Protein 1QHO (pdb70)

Solvent-accessible surface area: 22658 Å² total; per-residue (Å²): 30,52,2,3,17,3,4,16,13,1,0,0,2,0,0,0,1,0,2,76,39,19,47,96,122,20,12,52,25,96,98,2,160,36,3,55,5,85,93,87,71,90,77,68,14,1,6,2,0,0,0,36,0,0,61,74,42,4,80,10,0,110,97,0,4,2,22,0,0,6,0,2,4,0,8,1,1,1,17,50,78,1,36,126,54,8,0,1,3,16,2,23,14,2,27,1,0,32,61,10,2,31,3,2,14,87,44,96,28,0,45,55,0,0,84,32,0,67,147,47,49,2,19,0,2,1,2,1,3,0,2,3,0,0,0,3,76,70,134,58,59,117,44,20,30,0,0,5,0,47,56,98,49,93,97,27,0,25,33,80,63,4,108,137,57,32,32,6,15,88,56,36,68,11,97,76,96,93,54,21,48,31,1,2,19,56,4,58,37,33,144,66,44,9,9,7,0,1,0,10,1,35,30,33,70,0,0,80,10,0,11,62,1,0,28,49,0,12,83,54,21,0,5,0,0,2,0,13,4,0,20,13,2,1,23,4,4,0,18,5,1,0,0,40,0,7,65,132,77,4,1,7,0,1,0,14,0,83,16,19,32,27,86,68,103,15,12,87,39,1,6,21,10,11,10,23,5,13,0,13,2,4,2,6,1,0,5,57,6,0,33,37,0,0,6,69,81,102,50,31,0,101,44,0,19,88,24,10,76,74,0,23,134,51,6,81,23,64,27,7,4,1,1,5,5,4,8,3,42,20,27,2,3,17,58,43,25,90,55,101,36,6,0,15,0,0,1,0,1,1,0,1,3,7,1,0,0,3,4,2,0,0,6,0,20,47,18,61,14,30,79,68,10,118,0,11,9,41,11,83,43,51,63,52,95,22,45,0,10,91,0,1,36,47,1,1,10,3,0,109,112,1,9,0,1,23,27,3,92,39,60,75,68,53,34,34,78,16,0,1,0,1,4,0,83,13,87,80,1,2,0,0,0,0,0,0,14,36,40,163,39,58,54,94,1,68,66,2,105,8,36,5,52,99,33,103,28,85,11,76,8,107,35,56,18,36,16,36,46,12,55,6,64,128,25,60,8,58,83,29,80,0,32,67,6,0,0,0,0,0,52,71,52,54,101,22,116,34,6,13,3,7,0,0,4,7,15,3,0,26,43,48,10,34,0,0,0,11,4,26,22,0,35,117,114,111,22,67,0,23,0,48,64,62,93,4,92,28,104,42,26,74,39,82,88,0,23,0,76,4,15,146,41,86,39,13,74,20,61,0,70,0,37,13,84,72,76,59,12,57,98,34,18,0,7,1,5,31,16,60,3,0,2,0,17,0,24,0,91,62,6,21,110,25,114,176,40,12,98,0,17,0,0,0,62,24,12,2,0,3,84,84,31,43,68,9,52,17,50,25,20,6,0,29,16,24,3,27,33,58,104,108,61,39,16,27,15,2,11,4,0,1,14,34,84,90,0,66,0,24,0,0,0,62,58,73,120,35,75,55,70,92,1,84,59,91,54,19,91,22,87,4,33,122,41,21,20,18,99,13,67,28,77,8,55,147

Structure (mmCIF, N/CA/C/O backbone):
data_1QHO
#
_entry.id   1QHO
#
_cell.length_a   89.820
_cell.length_b   89.820
_cell.length_c   185.750
_cell.angle_alpha   90.00
_cell.angle_beta   90.00
_cell.angle_gamma   120.00
#
_symmetry.space_group_name_H-M   'P 31 2 1'
#
loop_
_entity.id
_entity.type
_entity.pdbx_description
1 polymer ALPHA-AMYLASE
2 branched alpha-D-glucopyranose-(1-4)-alpha-D-glucopyranose
3 branched alpha-D-glucopyranose-(1-4)-alpha-D-glucopyranose-(1-4)-alpha-D-glucopyranose-(1-4)-4-amino-4,6-dideoxy-alpha-D-glucopyranose-(1-4)-alpha-D-glucopyranose-(1-4)-beta-D-glucopyranose
4 non-polymer 'CALCIUM ION'
5 non-polymer 'SULFATE ION'
6 water water
#
loop_
_atom_site.group_PDB
_atom_site.id
_atom_site.type_symbol
_atom_site.label_atom_id
_atom_site.label_alt_id
_atom_site.label_comp_id
_atom_site.label_asym_id
_atom_site.label_entity_id
_atom_site.label_seq_id
_atom_site.pdbx_PDB_ins_code
_atom_site.Cartn_x
_atom_site.Cartn_y
_atom_site.Cartn_z
_atom_site.occupancy
_atom_site.B_iso_or_equiv
_atom_site.auth_seq_id
_atom_site.auth_comp_id
_atom_site.auth_asym_id
_atom_site.auth_atom_id
_atom_site.pdbx_PDB_model_num
ATOM 1 N N . SER A 1 1 ? 10.169 56.597 38.142 1.00 15.87 1 SER A N 1
ATOM 2 C CA . SER A 1 1 ? 11.129 55.475 37.894 1.00 16.16 1 SER A CA 1
ATOM 3 C C . SER A 1 1 ? 12.398 55.728 38.689 1.00 15.77 1 SER A C 1
ATOM 4 O O . SER A 1 1 ? 12.516 56.768 39.345 1.00 15.99 1 SER A O 1
ATOM 7 N N . SER A 1 2 ? 13.399 54.846 38.557 1.00 17.63 2 SER A N 1
ATOM 8 C CA . SER A 1 2 ? 14.654 55.066 39.272 1.00 17.35 2 SER A CA 1
ATOM 9 C C . SER A 1 2 ? 15.532 56.105 38.572 1.00 16.46 2 SER A C 1
ATOM 10 O O . SER A 1 2 ? 16.512 56.572 39.171 1.00 16.36 2 SER A O 1
ATOM 13 N N . SER A 1 3 ? 15.139 56.555 37.374 1.00 13.58 3 SER A N 1
ATOM 14 C CA . SER A 1 3 ? 15.925 57.550 36.662 1.00 13.83 3 SER A CA 1
ATOM 15 C C . SER A 1 3 ? 15.831 58.953 37.253 1.00 12.98 3 SER A C 1
ATOM 16 O O . SER A 1 3 ? 16.718 59.781 37.013 1.00 14.43 3 SER A O 1
ATOM 19 N N . ALA A 1 4 ? 14.746 59.259 37.956 1.00 11.49 4 ALA A N 1
ATOM 20 C CA . ALA A 1 4 ? 14.498 60.630 38.385 1.00 11.53 4 ALA A CA 1
ATOM 21 C C . ALA A 1 4 ? 15.512 61.147 39.392 1.00 12.26 4 ALA A C 1
ATOM 22 O O . ALA A 1 4 ? 15.842 62.338 39.338 1.00 12.42 4 ALA A O 1
ATOM 24 N N . SER A 1 5 ? 15.905 60.325 40.351 1.00 12.58 5 SER A N 1
ATOM 25 C CA . SER A 1 5 ? 16.839 60.777 41.383 1.00 13.27 5 SER A CA 1
ATOM 26 C C . SER A 1 5 ? 18.097 59.926 41.362 1.00 14.19 5 SER A C 1
ATOM 27 O O . SER A 1 5 ? 17.986 58.707 41.229 1.00 15.60 5 SER A O 1
ATOM 30 N N . VAL A 1 6 ? 19.265 60.549 41.479 1.00 10.57 6 VAL A N 1
ATOM 31 C CA . VAL A 1 6 ? 20.510 59.781 41.552 1.00 10.47 6 VAL A CA 1
ATOM 32 C C . VAL A 1 6 ? 21.118 59.973 42.939 1.00 10.80 6 VAL A C 1
ATOM 33 O O . VAL A 1 6 ? 22.302 59.713 43.148 1.00 10.57 6 VAL A O 1
ATOM 37 N N . LYS A 1 7 ? 20.323 60.394 43.928 1.00 10.42 7 LYS A N 1
ATOM 38 C CA . LYS A 1 7 ? 20.838 60.627 45.282 1.00 10.71 7 LYS A CA 1
ATOM 39 C C . LYS A 1 7 ? 21.437 59.403 45.962 1.00 12.07 7 LYS A C 1
ATOM 40 O O . LYS A 1 7 ? 22.318 59.572 46.814 1.00 12.53 7 LYS A O 1
ATOM 46 N N . GLY A 1 8 ? 21.008 58.206 45.588 1.00 12.91 8 GLY A N 1
ATOM 47 C CA . GLY A 1 8 ? 21.573 56.996 46.191 1.00 12.45 8 GLY A CA 1
ATOM 48 C C . GLY A 1 8 ? 22.628 56.348 45.306 1.00 13.47 8 GLY A C 1
ATOM 49 O O . GLY A 1 8 ? 23.051 55.214 45.560 1.00 12.46 8 GLY A O 1
ATOM 50 N N . ASP A 1 9 ? 23.045 57.047 44.256 1.00 11.70 9 ASP A N 1
ATOM 51 C CA . ASP A 1 9 ? 23.991 56.486 43.309 1.00 11.64 9 ASP A CA 1
ATOM 52 C C . ASP A 1 9 ? 25.422 57.007 43.410 1.00 10.24 9 ASP A C 1
ATOM 53 O O . ASP A 1 9 ? 25.735 58.018 44.012 1.00 10.99 9 ASP A O 1
ATOM 58 N N . VAL A 1 10 ? 26.287 56.251 42.732 1.00 10.70 10 VAL A N 1
ATOM 59 C CA . VAL A 1 10 ? 27.649 56.699 42.439 1.00 11.45 10 VAL A CA 1
ATOM 60 C C . VAL A 1 10 ? 27.700 56.823 40.904 1.00 11.71 10 VAL A C 1
ATOM 61 O O . VAL A 1 10 ? 27.411 55.849 40.214 1.00 12.08 10 VAL A O 1
ATOM 65 N N . ILE A 1 11 ? 28.040 58.008 40.420 1.00 9.17 11 ILE A N 1
ATOM 66 C CA . ILE A 1 11 ? 28.217 58.248 38.985 1.00 10.46 11 ILE A CA 1
ATOM 67 C C . ILE A 1 11 ? 29.675 57.967 38.614 1.00 10.24 11 ILE A C 1
ATOM 68 O O . ILE A 1 11 ? 30.591 58.280 39.368 1.00 10.94 11 ILE A O 1
ATOM 73 N N . TYR A 1 12 ? 29.861 57.351 37.456 1.00 10.26 12 TYR A N 1
ATOM 74 C CA . TYR A 1 12 ? 31.213 57.049 36.960 1.00 10.71 12 TYR A CA 1
ATOM 75 C C . TYR A 1 12 ? 31.316 57.635 35.556 1.00 9.95 12 TYR A C 1
ATOM 76 O O . TYR A 1 12 ? 30.559 57.246 34.658 1.00 11.25 12 TYR A O 1
ATOM 85 N N . GLN A 1 13 ? 32.230 58.584 35.393 1.00 9.35 13 GLN A N 1
ATOM 86 C CA . GLN A 1 13 ? 32.388 59.315 34.150 1.00 9.39 13 GLN A CA 1
ATOM 87 C C . GLN A 1 13 ? 33.425 58.654 33.251 1.00 9.79 13 GLN A C 1
ATOM 88 O O . GLN A 1 13 ? 34.600 58.555 33.596 1.00 11.35 13 GLN A O 1
ATOM 94 N N . ILE A 1 14 ? 32.956 58.186 32.094 1.00 9.36 14 ILE A N 1
ATOM 95 C CA . ILE A 1 14 ? 33.829 57.500 31.160 1.00 10.15 14 ILE A CA 1
ATOM 96 C C . ILE A 1 14 ? 34.065 58.266 29.861 1.00 11.04 14 ILE A C 1
ATOM 97 O O . ILE A 1 14 ? 33.149 58.607 29.125 1.00 10.41 14 ILE A O 1
ATOM 102 N N . ILE A 1 15 ? 35.349 58.412 29.533 1.00 10.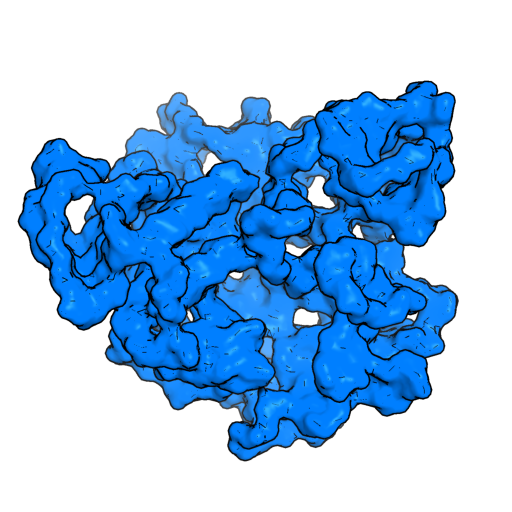70 15 ILE A N 1
ATOM 103 C CA . ILE A 1 15 ? 35.771 58.943 28.231 1.00 10.19 15 ILE A CA 1
ATOM 104 C C . ILE A 1 15 ? 35.854 57.664 27.383 1.00 10.93 15 ILE A C 1
ATOM 105 O O . ILE A 1 15 ? 36.768 56.839 27.496 1.00 9.51 15 ILE A O 1
ATOM 110 N N . ILE A 1 16 ? 34.824 57.442 26.578 1.00 10.45 16 ILE A N 1
ATOM 111 C CA . ILE A 1 16 ? 34.663 56.206 25.826 1.00 10.93 16 ILE A CA 1
ATOM 112 C C . ILE A 1 16 ? 35.895 55.745 25.074 1.00 11.69 16 ILE A C 1
ATOM 113 O O . ILE A 1 16 ? 36.281 54.564 25.195 1.00 10.79 16 ILE A O 1
ATOM 118 N N . ASP A 1 17 ? 36.516 56.620 24.292 1.00 9.88 17 ASP A N 1
ATOM 119 C CA . ASP A 1 17 ? 37.684 56.197 23.512 1.00 8.84 17 ASP A CA 1
ATOM 120 C C . ASP A 1 17 ? 38.864 55.716 24.337 1.00 10.18 17 ASP A C 1
ATOM 121 O O . ASP A 1 17 ? 39.732 55.003 23.815 1.00 10.47 17 ASP A O 1
ATOM 126 N N . ARG A 1 18 ? 38.939 56.066 25.616 1.00 9.31 18 ARG A N 1
ATOM 127 C CA . ARG A 1 18 ? 40.047 55.734 26.495 1.00 8.79 18 ARG A CA 1
ATOM 128 C C . ARG A 1 18 ? 39.745 54.732 27.585 1.00 10.55 18 ARG A C 1
ATOM 129 O O . ARG A 1 18 ? 40.573 54.519 28.480 1.00 12.64 18 ARG A O 1
ATOM 137 N N . PHE A 1 19 ? 38.595 54.039 27.493 1.00 11.13 19 PHE A N 1
ATOM 138 C CA . PHE A 1 19 ? 38.229 53.090 28.561 1.00 10.44 19 PHE A CA 1
ATOM 139 C C . PHE A 1 19 ? 38.526 51.657 28.155 1.00 11.95 19 PHE A C 1
ATOM 140 O O . PHE A 1 19 ? 39.477 51.050 28.677 1.00 11.88 19 PHE A O 1
ATOM 148 N N . TYR A 1 20 ? 37.796 51.090 27.193 1.00 11.50 20 TYR A N 1
ATOM 149 C CA . TYR A 1 20 ? 38.081 49.723 26.769 1.00 12.02 20 TYR A CA 1
ATOM 150 C C . TYR A 1 20 ? 37.669 49.486 25.322 1.00 11.63 20 TYR A C 1
ATOM 151 O O . TYR A 1 20 ? 36.555 49.816 24.915 1.00 11.45 20 TYR A O 1
ATOM 160 N N . ASP A 1 21 ? 38.598 48.919 24.568 1.00 12.89 21 ASP A N 1
ATOM 161 C CA . ASP A 1 21 ? 38.372 48.618 23.145 1.00 13.71 21 ASP A CA 1
ATOM 162 C C . ASP A 1 21 ? 37.708 47.242 23.078 1.00 13.95 21 ASP A C 1
ATOM 163 O O . ASP A 1 21 ? 38.382 46.210 23.060 1.00 13.54 21 ASP A O 1
ATOM 168 N N . GLY A 1 22 ? 36.377 47.225 23.061 1.00 12.68 22 GLY A N 1
ATOM 169 C CA . GLY A 1 22 ? 35.638 45.958 23.068 1.00 14.15 22 GLY A CA 1
ATOM 170 C C . GLY A 1 22 ? 35.404 45.401 21.667 1.00 16.36 22 GLY A C 1
ATOM 171 O O . GLY A 1 22 ? 34.942 44.265 21.505 1.00 16.59 22 GLY A O 1
ATOM 172 N N . ASP A 1 23 ? 35.705 46.188 20.646 1.00 13.65 23 ASP A N 1
ATOM 173 C CA . ASP A 1 23 ? 35.490 45.767 19.264 1.00 14.68 23 ASP A CA 1
ATOM 174 C C . ASP A 1 23 ? 36.615 46.366 18.437 1.00 14.39 23 ASP A C 1
ATOM 175 O O . ASP A 1 23 ? 36.490 47.544 18.092 1.00 13.16 23 ASP A O 1
ATOM 180 N N . THR A 1 24 ? 37.664 45.654 18.070 1.00 14.93 24 THR A N 1
ATOM 181 C CA . THR A 1 24 ? 38.735 46.291 17.300 1.00 16.17 24 THR A CA 1
ATOM 182 C C . THR A 1 24 ? 38.350 46.608 15.871 1.00 16.01 24 THR A C 1
ATOM 183 O O . THR A 1 24 ? 39.062 47.391 15.219 1.00 16.01 24 THR A O 1
ATOM 187 N N . THR A 1 25 ? 37.218 46.130 15.362 1.00 16.56 25 THR A N 1
ATOM 188 C CA . THR A 1 25 ? 36.823 46.331 13.980 1.00 16.46 25 THR A CA 1
ATOM 189 C C . THR A 1 25 ? 36.299 47.734 13.695 1.00 16.59 25 THR A C 1
ATOM 190 O O . THR A 1 25 ? 36.170 48.058 12.510 1.00 18.73 25 THR A O 1
ATOM 194 N N . ASN A 1 26 ? 36.004 48.526 14.729 1.00 14.18 26 ASN A N 1
ATOM 195 C CA . ASN A 1 26 ? 35.528 49.887 14.439 1.00 12.57 26 ASN A CA 1
ATOM 196 C C . ASN A 1 26 ? 36.623 50.895 14.755 1.00 12.99 26 ASN A C 1
ATOM 197 O O . ASN A 1 26 ? 36.365 52.095 14.820 1.00 11.67 26 ASN A O 1
ATOM 202 N N . ASN A 1 27 ? 37.874 50.448 14.908 1.00 14.00 27 ASN A N 1
ATOM 203 C CA . ASN A 1 27 ? 38.963 51.347 15.257 1.00 13.22 27 ASN A CA 1
ATOM 204 C C . ASN A 1 27 ? 39.323 52.363 14.178 1.00 13.55 27 ASN A C 1
ATOM 205 O O . ASN A 1 27 ? 39.732 53.483 14.492 1.00 13.86 27 ASN A O 1
ATOM 210 N N . ASN A 1 28 ? 39.152 51.995 12.912 1.00 14.23 28 ASN A N 1
ATOM 211 C CA . ASN A 1 28 ? 39.547 52.908 11.828 1.00 15.60 28 ASN A CA 1
ATOM 212 C C . ASN A 1 28 ? 38.628 52.719 10.635 1.00 14.88 28 ASN A C 1
ATOM 213 O O . ASN A 1 28 ? 39.008 52.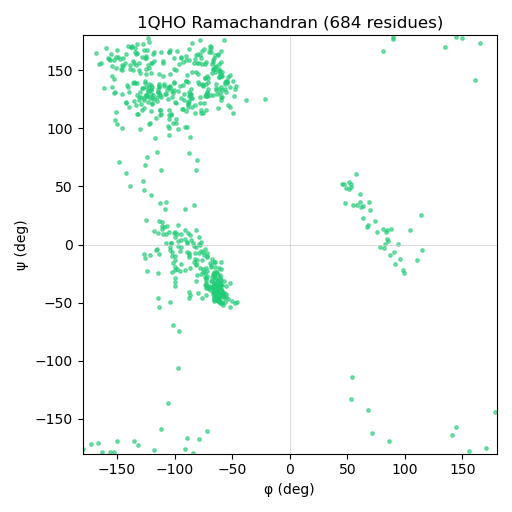163 9.603 1.00 16.36 28 ASN A O 1
ATOM 218 N N . PRO A 1 29 ? 37.387 53.151 10.769 1.00 15.41 29 PRO A N 1
ATOM 219 C CA . PRO A 1 29 ? 36.372 53.014 9.736 1.00 16.49 29 PRO A CA 1
ATOM 220 C C . PRO A 1 29 ? 36.694 53.808 8.487 1.00 17.06 29 PRO A C 1
ATOM 221 O O . PRO A 1 29 ? 37.186 54.932 8.575 1.00 15.96 29 PRO A O 1
ATOM 225 N N . ALA A 1 30 ? 36.258 53.302 7.327 1.00 16.53 30 ALA A N 1
ATOM 226 C CA . ALA A 1 30 ? 36.443 54.042 6.081 1.00 17.73 30 ALA A CA 1
ATOM 227 C C . ALA A 1 30 ? 35.784 55.413 6.125 1.00 16.69 30 ALA A C 1
ATOM 228 O O . ALA A 1 30 ? 36.333 56.384 5.578 1.00 17.86 30 ALA A O 1
ATOM 230 N N . LYS A 1 31 ? 34.645 55.561 6.799 1.00 15.18 31 LYS A N 1
ATOM 231 C CA . LYS A 1 31 ? 33.963 56.850 6.902 1.00 14.88 31 LYS A CA 1
ATOM 232 C C . LYS A 1 31 ? 34.867 57.946 7.459 1.00 14.47 31 LYS A C 1
ATOM 233 O O . LYS A 1 31 ? 34.666 59.121 7.146 1.00 14.06 31 LYS A O 1
ATOM 239 N N . SER A 1 32 ? 35.758 57.633 8.390 1.00 15.59 32 SER A N 1
ATOM 240 C CA . SER A 1 32 ? 36.632 58.610 9.035 1.00 14.81 32 SER A CA 1
ATOM 241 C C . SER A 1 32 ? 38.033 58.014 9.167 1.00 16.89 32 SER A C 1
ATOM 242 O O . SER A 1 32 ? 38.683 57.994 10.212 1.00 16.35 32 SER A O 1
ATOM 245 N N . TYR A 1 33 ? 38.518 57.490 8.041 1.00 15.53 33 TYR A N 1
ATOM 246 C CA . TYR A 1 33 ? 39.818 56.828 8.017 1.00 16.28 33 TYR A CA 1
ATOM 247 C C . TYR A 1 33 ? 40.992 57.714 8.395 1.00 15.28 33 TYR A C 1
ATOM 248 O O . TYR A 1 33 ? 41.002 58.891 8.026 1.00 16.95 33 TYR A O 1
ATOM 257 N N . GLY A 1 34 ? 41.979 57.144 9.080 1.00 13.63 34 GLY A N 1
ATOM 258 C CA . GLY A 1 34 ? 43.199 57.867 9.405 1.00 14.24 34 GLY A CA 1
ATOM 259 C C . GLY A 1 34 ? 43.186 58.671 10.694 1.00 14.66 34 GLY A C 1
ATOM 260 O O . GLY A 1 34 ? 44.175 59.375 10.953 1.00 14.60 34 GLY A O 1
ATOM 261 N N . LEU A 1 35 ? 42.194 58.454 11.559 1.00 12.99 35 LEU A N 1
ATOM 262 C CA . LEU A 1 35 ? 42.130 59.175 12.832 1.00 12.06 35 LEU A CA 1
ATOM 263 C C . LEU A 1 35 ? 42.467 58.295 14.025 1.00 14.27 35 LEU A C 1
ATOM 264 O O . LEU A 1 35 ? 42.402 58.748 15.174 1.00 13.84 35 LEU A O 1
ATOM 269 N N . TYR A 1 36 ? 42.938 57.080 13.749 1.00 13.53 36 TYR A N 1
ATOM 270 C CA . TYR A 1 36 ? 43.265 56.093 14.762 1.00 13.30 36 TYR A CA 1
ATOM 271 C C . TYR A 1 36 ? 44.761 55.936 14.991 1.00 14.42 36 TYR A C 1
ATOM 272 O O . TYR A 1 36 ? 45.545 55.873 14.037 1.00 15.03 36 TYR A O 1
ATOM 281 N N . ASP A 1 37 ? 45.146 55.851 16.257 1.00 12.65 37 ASP A N 1
ATOM 282 C CA . ASP A 1 37 ? 46.545 55.636 16.625 1.00 13.46 37 ASP A CA 1
ATOM 283 C C . ASP A 1 37 ? 46.636 54.359 17.448 1.00 14.53 37 ASP A C 1
ATOM 284 O O . ASP A 1 37 ? 46.408 54.323 18.663 1.00 13.54 37 ASP A O 1
ATOM 289 N N . PRO A 1 38 ? 47.127 53.286 16.842 1.00 15.65 38 PRO A N 1
ATOM 290 C CA . PRO A 1 38 ? 47.331 52.018 17.517 1.00 16.33 38 PRO A CA 1
ATOM 291 C C . PRO A 1 38 ? 48.434 52.045 18.554 1.00 16.14 38 PRO A C 1
ATOM 292 O O . PRO A 1 38 ? 48.468 51.177 19.432 1.00 18.42 38 PRO A O 1
ATOM 296 N N . THR A 1 39 ? 49.332 53.027 18.529 1.00 16.30 39 THR A N 1
ATOM 297 C CA . THR A 1 39 ? 50.433 53.089 19.480 1.00 15.50 39 THR A CA 1
ATOM 298 C C . THR A 1 39 ? 50.089 53.810 20.777 1.00 16.56 39 THR A C 1
ATOM 299 O O . THR A 1 39 ? 50.896 53.794 21.705 1.00 16.14 39 THR A O 1
ATOM 303 N N . LYS A 1 40 ? 48.940 54.485 20.832 1.00 15.41 40 LYS A N 1
ATOM 304 C CA . LYS A 1 40 ? 48.541 55.237 22.019 1.00 15.50 40 LYS A CA 1
ATOM 305 C C . LYS A 1 40 ? 49.669 56.175 22.452 1.00 17.12 40 LYS A C 1
ATOM 306 O O . LYS A 1 40 ? 49.946 56.353 23.644 1.00 17.27 40 LYS A O 1
ATOM 312 N N . SER A 1 41 ? 50.220 56.905 21.476 1.00 16.20 41 SER A N 1
ATOM 313 C CA . SER A 1 41 ? 51.258 57.889 21.749 1.00 16.31 41 SER A CA 1
ATOM 314 C C . SER A 1 41 ? 50.887 59.260 21.199 1.00 16.08 41 SER A C 1
ATOM 315 O O . SER A 1 41 ? 51.546 60.266 21.499 1.00 16.00 41 SER A O 1
ATOM 318 N N . LYS A 1 42 ? 49.847 59.326 20.377 1.00 13.99 42 LYS A N 1
ATOM 319 C CA . LYS A 1 42 ? 49.369 60.599 19.823 1.00 13.38 42 LYS A CA 1
ATOM 320 C C . LYS A 1 42 ? 48.092 60.915 20.597 1.00 13.25 42 LYS A C 1
ATOM 321 O O . LYS A 1 42 ? 47.033 60.361 20.325 1.00 12.85 42 LYS A O 1
ATOM 327 N N . TRP A 1 43 ? 48.211 61.802 21.582 1.00 11.58 43 TRP A N 1
ATOM 328 C CA . TRP A 1 43 ? 47.187 61.987 22.598 1.00 13.01 43 TRP A CA 1
ATOM 329 C C . TRP A 1 43 ? 45.851 62.533 22.155 1.00 11.09 43 TRP A C 1
ATOM 330 O O . TRP A 1 43 ? 44.915 62.435 22.961 1.00 12.58 43 TRP A O 1
ATOM 341 N N . LYS A 1 44 ? 45.744 63.105 20.962 1.00 11.48 44 LYS A N 1
ATOM 342 C CA . LYS A 1 44 ? 44.460 63.630 20.504 1.00 10.31 44 LYS A CA 1
ATOM 343 C C . LYS A 1 44 ? 43.880 62.809 19.359 1.00 10.60 44 LYS A C 1
ATOM 344 O O . LYS A 1 44 ? 42.948 63.256 18.693 1.00 10.73 44 LYS A O 1
ATOM 350 N N . MET A 1 45 ? 44.388 61.599 19.132 1.00 10.50 45 MET A N 1
ATOM 351 C CA . MET A 1 45 ? 43.827 60.703 18.123 1.00 11.81 45 MET A CA 1
ATOM 352 C C . MET A 1 45 ? 42.889 59.690 18.772 1.00 11.76 45 MET A C 1
ATOM 353 O O . MET A 1 45 ? 42.963 59.524 19.993 1.00 12.62 45 MET A O 1
ATOM 361 N N . TYR A 1 46 ? 42.078 58.978 17.986 1.00 11.02 46 TYR A N 1
ATOM 362 C CA . TYR A 1 46 ? 41.276 57.908 18.577 1.00 11.93 46 TYR A CA 1
ATOM 363 C C . TYR A 1 46 ? 42.181 56.729 18.947 1.00 12.48 46 TYR A C 1
ATOM 364 O O . TYR A 1 46 ? 42.997 56.323 18.114 1.00 12.18 46 TYR A O 1
ATOM 373 N N . TRP A 1 47 ? 42.029 56.235 20.177 1.00 10.08 47 TRP A N 1
ATOM 374 C CA . TRP A 1 47 ? 42.812 55.099 20.641 1.00 11.06 47 TRP A CA 1
ATOM 375 C C . TRP A 1 47 ? 42.024 53.792 20.561 1.00 11.43 47 TRP A C 1
ATOM 376 O O . TRP A 1 47 ? 42.588 52.696 20.688 1.00 11.69 47 TRP A O 1
ATOM 387 N N . GLY A 1 48 ? 40.710 53.886 20.367 1.00 10.73 48 GLY A N 1
ATOM 388 C CA . GLY A 1 48 ? 39.941 52.668 20.127 1.00 10.81 48 GLY A CA 1
ATOM 389 C C . GLY A 1 48 ? 38.926 52.256 21.147 1.00 11.11 48 GLY A C 1
ATOM 390 O O . GLY A 1 48 ? 38.209 51.274 20.877 1.00 11.44 48 GLY A O 1
ATOM 391 N N . GLY A 1 49 ? 38.771 52.903 22.276 1.00 11.85 49 GLY A N 1
ATOM 392 C CA . GLY A 1 49 ? 37.732 52.480 23.240 1.00 11.48 49 GLY A CA 1
ATOM 393 C C . GLY A 1 49 ? 36.364 52.685 22.617 1.00 10.48 49 GLY A C 1
ATOM 394 O O . GLY A 1 49 ? 36.140 53.642 21.868 1.00 11.21 49 GLY A O 1
ATOM 395 N N . ASP A 1 50 ? 35.378 51.865 23.028 1.00 10.59 50 ASP A N 1
ATOM 396 C CA . ASP A 1 50 ? 34.061 52.001 22.402 1.00 11.52 50 ASP A CA 1
ATOM 397 C C . ASP A 1 50 ? 32.921 51.572 23.313 1.00 12.02 50 ASP A C 1
ATOM 398 O O . ASP A 1 50 ? 33.129 51.241 24.474 1.00 12.05 50 ASP A O 1
ATOM 403 N N . LEU A 1 51 ? 31.695 51.649 22.793 1.00 11.71 51 LEU A N 1
ATOM 404 C CA . LEU A 1 51 ? 30.516 51.326 23.598 1.00 11.30 51 LEU A CA 1
ATOM 405 C C . LEU A 1 51 ? 30.484 49.857 23.978 1.00 12.62 51 LEU A C 1
ATOM 406 O O . LEU A 1 51 ? 30.096 49.512 25.097 1.00 11.26 51 LEU A O 1
ATOM 411 N N . GLU A 1 52 ? 30.908 48.987 23.065 1.00 12.51 52 GLU A N 1
ATOM 412 C CA . GLU A 1 52 ? 30.962 47.551 23.413 1.00 11.83 52 GLU A CA 1
ATOM 413 C C . GLU A 1 52 ? 31.979 47.262 24.505 1.00 12.55 52 GLU A C 1
ATOM 414 O O . GLU A 1 52 ? 31.763 46.392 25.363 1.00 12.56 52 GLU A O 1
ATOM 420 N N . GLY A 1 53 ? 33.063 48.032 24.590 1.00 12.37 53 GLY A N 1
ATOM 421 C CA . GLY A 1 53 ? 34.056 47.909 25.649 1.00 12.41 53 GLY A CA 1
ATOM 422 C C . GLY A 1 53 ? 33.437 48.284 26.992 1.00 11.94 53 GLY A C 1
ATOM 423 O O . GLY A 1 53 ? 33.687 47.594 27.988 1.00 12.06 53 GLY A O 1
ATOM 424 N N . VAL A 1 54 ? 32.608 49.335 27.018 1.00 11.24 54 VAL A N 1
ATOM 425 C CA . VAL A 1 54 ? 31.943 49.686 28.275 1.00 10.78 54 VAL A CA 1
ATOM 426 C C . VAL A 1 54 ? 31.013 48.540 28.693 1.00 11.89 54 VAL A C 1
ATOM 427 O O . VAL A 1 54 ? 31.005 48.140 29.857 1.00 11.65 54 VAL A O 1
ATOM 431 N N . ARG A 1 55 ? 30.298 47.970 27.716 1.00 10.53 55 ARG A N 1
ATOM 432 C CA . ARG A 1 55 ? 29.345 46.889 28.047 1.00 12.79 55 ARG A CA 1
ATOM 433 C C . ARG A 1 55 ? 30.077 45.672 28.594 1.00 12.69 55 ARG A C 1
ATOM 434 O O . ARG A 1 55 ? 29.642 44.982 29.527 1.00 13.58 55 ARG A O 1
ATOM 442 N N . GLN A 1 56 ? 31.239 45.356 28.019 1.00 11.72 56 GLN A N 1
ATOM 443 C CA . GLN A 1 56 ? 32.023 44.203 28.484 1.00 12.83 56 GLN A CA 1
ATOM 444 C C . GLN A 1 56 ? 32.549 44.381 29.900 1.00 14.33 56 GLN A C 1
ATOM 445 O O . GLN A 1 56 ? 32.863 43.376 30.566 1.00 14.43 56 GLN A O 1
ATOM 451 N N . LYS A 1 57 ? 32.727 45.609 30.360 1.00 13.21 57 LYS A N 1
ATOM 452 C CA . LYS A 1 57 ? 33.200 45.922 31.691 1.00 12.33 57 LYS A CA 1
ATOM 453 C C . LYS A 1 57 ? 32.094 46.238 32.682 1.00 12.70 57 LYS A C 1
ATOM 454 O O . LYS A 1 57 ? 32.349 46.678 33.809 1.00 12.13 57 LYS A O 1
ATOM 460 N N . LEU A 1 58 ? 30.844 45.869 32.372 1.00 12.63 58 LEU A N 1
ATOM 461 C CA . LEU A 1 58 ? 29.746 46.050 33.318 1.00 13.67 58 LEU A CA 1
ATOM 462 C C . LEU A 1 58 ? 29.944 45.329 34.642 1.00 12.98 58 LEU A C 1
ATOM 463 O O . LEU A 1 58 ? 29.705 45.919 35.703 1.00 13.50 58 LEU A O 1
ATOM 468 N N . PRO A 1 59 ? 30.457 44.116 34.672 1.00 13.50 59 PRO A N 1
ATOM 469 C CA . PRO A 1 59 ? 30.724 43.389 35.907 1.00 14.47 59 PRO A CA 1
ATOM 470 C C . PRO A 1 59 ? 31.697 44.149 36.796 1.00 14.40 59 PRO A C 1
ATOM 471 O O . PRO A 1 59 ? 31.481 44.274 38.004 1.00 15.10 59 PRO A O 1
ATOM 475 N N . TYR A 1 60 ? 32.750 44.709 36.194 1.00 12.87 60 TYR A N 1
ATOM 476 C CA . TYR A 1 60 ? 33.720 45.506 36.950 1.00 12.58 60 TYR A CA 1
ATOM 477 C C . TYR A 1 60 ? 33.032 46.724 37.565 1.00 12.46 60 TYR A C 1
ATOM 478 O O . TYR A 1 60 ? 33.193 47.012 38.755 1.00 12.83 60 TYR A O 1
ATOM 487 N N . LEU A 1 61 ? 32.261 47.435 36.743 1.00 11.76 61 LEU A N 1
ATOM 488 C CA . LEU A 1 61 ? 31.573 48.633 37.208 1.00 12.18 61 LEU A CA 1
ATOM 489 C C . LEU A 1 61 ? 30.539 48.333 38.277 1.00 13.22 61 LEU A C 1
ATOM 490 O O . LEU A 1 61 ? 30.459 49.060 39.268 1.00 13.10 61 LEU A O 1
ATOM 495 N N . LYS A 1 62 ? 29.803 47.236 38.133 1.00 12.62 62 LYS A N 1
ATOM 496 C CA . LYS A 1 62 ? 28.840 46.859 39.158 1.00 13.54 62 LYS A CA 1
ATOM 497 C C . LYS A 1 62 ? 29.545 46.576 40.485 1.00 13.34 62 LYS A C 1
ATOM 498 O O . LYS A 1 62 ? 29.102 47.053 41.531 1.00 15.05 62 LYS A O 1
ATOM 504 N N . GLN A 1 63 ? 30.638 45.808 40.434 1.00 11.78 63 GLN A N 1
ATOM 505 C CA . GLN A 1 63 ? 31.382 45.469 41.636 1.00 11.51 63 GLN A CA 1
ATOM 506 C C . GLN A 1 63 ? 31.966 46.706 42.309 1.00 13.22 63 GLN A C 1
ATOM 507 O O . GLN A 1 63 ? 32.130 46.762 43.531 1.00 13.16 63 GLN A O 1
ATOM 518 N N . LEU A 1 64 ? 32.406 47.675 41.500 1.00 11.25 64 LEU A N 1
ATOM 519 C CA . LEU A 1 64 ? 32.923 48.932 42.047 1.00 14.20 64 LEU A CA 1
ATOM 520 C C . LEU A 1 64 ? 31.854 49.715 42.798 1.00 13.56 64 LEU A C 1
ATOM 521 O O . LEU A 1 64 ? 32.205 50.552 43.641 1.00 14.63 64 LEU A O 1
ATOM 526 N N . GLY A 1 65 ? 30.570 49.523 42.516 1.00 13.34 65 GLY A N 1
ATOM 527 C CA . GLY A 1 65 ? 29.507 50.263 43.180 1.00 12.68 65 GLY A CA 1
ATOM 528 C C . GLY A 1 65 ? 28.925 51.344 42.282 1.00 13.07 65 GLY A C 1
ATOM 529 O O . GLY A 1 65 ? 28.173 52.219 42.740 1.00 12.88 65 GLY A O 1
ATOM 530 N N . VAL A 1 66 ? 29.258 51.292 40.990 1.00 11.63 66 VAL A N 1
ATOM 531 C CA . VAL A 1 66 ? 28.706 52.277 40.062 1.00 11.07 66 VAL A CA 1
ATOM 532 C C . VAL A 1 66 ? 27.227 52.007 39.827 1.00 12.69 66 VAL A C 1
ATOM 533 O O . VAL A 1 66 ? 26.873 50.846 39.573 1.00 12.58 66 VAL A O 1
ATOM 537 N N . THR A 1 67 ? 26.372 53.027 39.939 1.00 10.67 67 THR A N 1
ATOM 538 C CA . THR A 1 67 ? 24.952 52.823 39.663 1.00 12.20 67 THR A CA 1
ATOM 539 C C . THR A 1 67 ? 24.457 53.732 38.546 1.00 13.25 67 THR A C 1
ATOM 540 O O . THR A 1 67 ? 23.336 53.553 38.064 1.00 12.85 67 THR A O 1
ATOM 544 N N . THR A 1 68 ? 25.288 54.681 38.114 1.00 12.51 68 THR A N 1
ATOM 545 C CA . THR A 1 68 ? 24.995 55.488 36.933 1.00 11.09 68 THR A CA 1
ATOM 546 C C . THR A 1 68 ? 26.307 55.712 36.173 1.00 10.05 68 THR A C 1
ATOM 547 O O . THR A 1 68 ? 27.252 56.240 36.748 1.00 11.33 68 THR A O 1
ATOM 551 N N . ILE A 1 69 ? 26.338 55.315 34.902 1.00 9.50 69 ILE A N 1
ATOM 552 C CA . ILE A 1 69 ? 27.495 55.621 34.055 1.00 9.20 69 ILE A CA 1
ATOM 553 C C . ILE A 1 69 ? 27.206 56.938 33.343 1.00 10.76 69 ILE A C 1
ATOM 554 O O . ILE A 1 69 ? 26.153 57.093 32.717 1.00 11.78 69 ILE A O 1
ATOM 559 N N . TRP A 1 70 ? 28.141 57.883 33.408 1.00 9.84 70 TRP A N 1
ATOM 560 C CA . TRP A 1 70 ? 28.049 59.100 32.596 1.00 10.42 70 TRP A CA 1
ATOM 561 C C . TRP A 1 70 ? 28.960 58.821 31.396 1.00 11.22 70 TRP A C 1
ATOM 562 O O . TRP A 1 70 ? 30.181 58.778 31.536 1.00 11.25 70 TRP A O 1
ATOM 573 N N . LEU A 1 71 ? 28.374 58.595 30.224 1.00 10.41 71 LEU A N 1
ATOM 574 C CA . LEU A 1 71 ? 29.144 58.346 29.012 1.00 11.48 71 LEU A CA 1
ATOM 575 C C . LEU A 1 71 ? 29.520 59.690 28.371 1.00 10.89 71 LEU A C 1
ATOM 576 O O . LEU A 1 71 ? 28.636 60.559 28.251 1.00 10.45 71 LEU A O 1
ATOM 581 N N . SER A 1 72 ? 30.776 59.851 27.972 1.00 10.11 72 SER A N 1
ATOM 582 C CA . SER A 1 72 ? 31.194 61.019 27.189 1.00 9.97 72 SER A CA 1
ATOM 583 C C . SER A 1 72 ? 30.373 60.998 25.902 1.00 10.74 72 SER A C 1
ATOM 584 O O . SER A 1 72 ? 29.674 60.018 25.589 1.00 10.31 72 SER A O 1
ATOM 587 N N . PRO A 1 73 ? 30.354 62.065 25.132 1.00 10.82 73 PRO A N 1
ATOM 588 C CA . PRO A 1 73 ? 29.405 62.226 24.023 1.00 10.97 73 PRO A CA 1
ATOM 589 C C . PRO A 1 73 ? 29.491 61.085 23.030 1.00 11.93 73 PRO A C 1
ATOM 590 O O . PRO A 1 73 ? 30.588 60.667 22.651 1.00 11.37 73 PRO A O 1
ATOM 594 N N . VAL A 1 74 ? 28.329 60.546 22.636 1.00 10.88 74 VAL A N 1
ATOM 595 C CA . VAL A 1 74 ? 28.293 59.377 21.771 1.00 9.56 74 VAL A CA 1
ATOM 596 C C . VAL A 1 74 ? 27.948 59.669 20.320 1.00 10.35 74 VAL A C 1
ATOM 597 O O . VAL A 1 74 ? 27.981 58.722 19.530 1.00 10.64 74 VAL A O 1
ATOM 601 N N . LEU A 1 75 ? 27.613 60.916 19.969 1.00 10.10 75 LEU A N 1
ATOM 602 C CA . LEU A 1 75 ? 27.117 61.187 18.618 1.00 10.66 75 LEU A CA 1
ATOM 603 C C . LEU A 1 75 ? 28.239 61.466 17.629 1.00 11.32 75 LEU A C 1
ATOM 604 O O . LEU A 1 75 ? 29.376 61.723 18.005 1.00 10.86 75 LEU A O 1
ATOM 609 N N . ASP A 1 76 ? 27.917 61.274 16.356 1.00 10.03 76 ASP A N 1
ATOM 610 C CA . ASP A 1 76 ? 28.916 61.328 15.285 1.00 9.51 76 ASP A CA 1
ATOM 611 C C . ASP A 1 76 ? 29.743 62.608 15.325 1.00 9.85 76 ASP A C 1
ATOM 612 O O . ASP A 1 76 ? 29.209 63.701 15.143 1.00 10.40 76 ASP A O 1
ATOM 617 N N . ASN A 1 77 ? 31.052 62.454 15.510 1.00 9.55 77 ASN A N 1
ATOM 618 C CA . ASN A 1 77 ? 31.967 63.584 15.537 1.00 9.64 77 ASN A CA 1
ATOM 619 C C . ASN A 1 77 ? 32.706 63.756 14.215 1.00 10.68 77 ASN A C 1
ATOM 620 O O . ASN A 1 77 ? 32.731 62.853 13.390 1.00 9.76 77 ASN A O 1
ATOM 625 N N . LEU A 1 78 ? 33.252 64.922 13.971 1.00 10.29 78 LEU A N 1
ATOM 626 C CA . LEU A 1 78 ? 34.153 65.236 12.874 1.00 10.52 78 LEU A CA 1
ATOM 627 C C . LEU A 1 78 ? 34.854 64.025 12.289 1.00 9.40 78 LEU A C 1
ATOM 628 O O . LEU A 1 78 ? 35.548 63.291 12.998 1.00 11.58 78 LEU A O 1
ATOM 633 N N . ASP A 1 79 ? 34.724 63.850 10.965 1.00 11.21 79 ASP A N 1
ATOM 634 C CA . ASP A 1 79 ? 35.316 62.703 10.292 1.00 10.31 79 ASP A CA 1
ATOM 635 C C . ASP A 1 79 ? 36.700 62.965 9.701 1.00 12.40 79 ASP A C 1
ATOM 636 O O . ASP A 1 79 ? 37.234 62.084 9.023 1.00 13.33 79 ASP A O 1
ATOM 641 N N . THR A 1 80 ? 37.247 64.146 9.925 1.00 12.02 80 THR A N 1
ATOM 642 C CA . THR A 1 80 ? 38.567 64.519 9.439 1.00 13.56 80 THR A CA 1
ATOM 643 C C . THR A 1 80 ? 39.455 64.946 10.615 1.00 12.71 80 THR A C 1
ATOM 644 O O . THR A 1 80 ? 39.001 65.016 11.755 1.00 12.38 80 THR A O 1
ATOM 648 N N . LEU A 1 81 ? 40.712 65.267 10.306 1.00 12.78 81 LEU A N 1
ATOM 649 C CA . LEU A 1 81 ? 41.585 65.859 11.316 1.00 11.16 81 LEU A CA 1
ATOM 650 C C . LEU A 1 81 ? 41.207 67.324 11.477 1.00 12.22 81 LEU A C 1
ATOM 651 O O . LEU A 1 81 ? 40.569 67.911 10.596 1.00 12.28 81 LEU A O 1
ATOM 656 N N . ALA A 1 82 ? 41.598 67.913 12.597 1.00 11.80 82 ALA A N 1
ATOM 657 C CA . ALA A 1 82 ? 41.447 69.342 12.831 1.00 12.49 82 ALA A CA 1
ATOM 658 C C . ALA A 1 82 ? 42.849 69.842 13.201 1.00 12.21 82 ALA A C 1
ATOM 659 O O . ALA A 1 82 ? 43.114 70.272 14.322 1.00 10.90 82 ALA A O 1
ATOM 661 N N . GLY A 1 83 ? 43.742 69.808 12.210 1.00 12.41 83 GLY A N 1
ATOM 662 C CA . GLY A 1 83 ? 45.149 70.147 12.497 1.00 11.61 83 GLY A CA 1
ATOM 663 C C . GLY A 1 83 ? 45.893 68.873 12.905 1.00 12.17 83 GLY A C 1
ATOM 664 O O . GLY A 1 83 ? 45.332 67.780 13.028 1.00 11.33 83 GLY A O 1
ATOM 665 N N . THR A 1 84 ? 47.190 69.008 13.164 1.00 12.28 84 THR A N 1
ATOM 666 C CA . THR A 1 84 ? 48.101 67.918 13.438 1.00 11.55 84 THR A CA 1
ATOM 667 C C . THR A 1 84 ? 47.654 66.911 14.476 1.00 10.84 84 THR A C 1
ATOM 668 O O . THR A 1 84 ? 47.493 67.229 15.663 1.00 11.14 84 THR A O 1
ATOM 672 N N . ASP A 1 85 ? 47.403 65.681 14.030 1.00 11.68 85 ASP A N 1
ATOM 673 C CA . ASP A 1 85 ? 47.027 64.564 14.895 1.00 11.56 85 ASP A CA 1
ATOM 674 C C . ASP A 1 85 ? 45.917 64.936 15.874 1.00 12.33 85 ASP A C 1
ATOM 675 O O . ASP A 1 85 ? 45.905 64.446 17.011 1.00 13.07 85 ASP A O 1
ATOM 680 N N . ASN A 1 86 ? 44.973 65.769 15.443 1.00 10.42 86 ASN A N 1
ATOM 681 C CA . ASN A 1 86 ? 43.925 66.231 16.362 1.00 10.23 86 ASN A CA 1
ATOM 682 C C . ASN A 1 86 ? 42.550 65.829 15.863 1.00 9.91 86 ASN A C 1
ATOM 683 O O . ASN A 1 86 ? 42.174 66.088 14.719 1.00 11.79 86 ASN A O 1
ATOM 688 N N . THR A 1 87 ? 41.820 65.083 16.688 1.00 9.73 87 THR A N 1
ATOM 689 C CA . THR A 1 87 ? 40.563 64.471 16.265 1.00 10.50 87 THR A CA 1
ATOM 690 C C . THR A 1 87 ? 39.463 64.665 17.305 1.00 11.01 87 THR A C 1
ATOM 691 O O . THR A 1 87 ? 39.701 65.036 18.457 1.00 10.91 87 THR A O 1
ATOM 695 N N . GLY A 1 88 ? 38.239 64.334 16.913 1.00 11.32 88 GLY A N 1
ATOM 696 C CA . GLY A 1 88 ? 37.110 64.360 17.850 1.00 9.66 88 GLY A CA 1
ATOM 697 C C . GLY A 1 88 ? 37.008 63.099 18.689 1.00 10.48 88 GLY A C 1
ATOM 698 O O . GLY A 1 88 ? 35.887 62.727 19.098 1.00 9.93 88 GLY A O 1
ATOM 699 N N . TYR A 1 89 ? 38.102 62.449 19.080 1.00 9.96 89 TYR A N 1
ATOM 700 C CA . TYR A 1 89 ? 38.069 61.269 19.926 1.00 10.06 89 TYR A CA 1
ATOM 701 C C . TYR A 1 89 ? 37.250 61.484 21.193 1.00 10.83 89 TYR A C 1
ATOM 702 O O . TYR A 1 89 ? 36.689 60.517 21.724 1.00 11.29 89 TYR A O 1
ATOM 711 N N . HIS A 1 90 ? 37.239 62.699 21.746 1.00 10.54 90 HIS A N 1
ATOM 712 C CA . HIS A 1 90 ? 36.554 63.025 22.979 1.00 9.79 90 HIS A CA 1
ATOM 713 C C . HIS A 1 90 ? 35.038 63.138 22.826 1.00 8.23 90 HIS A C 1
ATOM 714 O O . HIS A 1 90 ? 34.328 63.060 23.835 1.00 8.85 90 HIS A O 1
ATOM 721 N N . GLY A 1 91 ? 34.532 63.369 21.622 1.00 9.02 91 GLY A N 1
ATOM 722 C CA . GLY A 1 91 ? 33.095 63.430 21.382 1.00 8.86 91 GLY A CA 1
ATOM 723 C C . GLY A 1 91 ? 32.446 64.796 21.423 1.00 10.67 91 GLY A C 1
ATOM 724 O O . GLY A 1 91 ? 31.245 64.917 21.098 1.00 10.95 91 GLY A O 1
ATOM 725 N N . TYR A 1 92 ? 33.205 65.867 21.658 1.00 9.71 92 TYR A N 1
ATOM 726 C CA . TYR A 1 92 ? 32.589 67.186 21.751 1.00 10.02 92 TYR A CA 1
ATOM 727 C C . TYR A 1 92 ? 32.471 67.954 20.456 1.00 9.51 92 TYR A C 1
ATOM 728 O O . TYR A 1 92 ? 32.063 69.136 20.484 1.00 9.76 92 TYR A O 1
ATOM 737 N N . TRP A 1 93 ? 32.892 67.389 19.332 1.00 9.81 93 TRP A N 1
ATOM 738 C CA . TRP A 1 93 ? 32.839 68.071 18.029 1.00 10.74 93 TRP A CA 1
ATOM 739 C C . TRP A 1 93 ? 31.870 67.324 17.115 1.00 10.23 93 TRP A C 1
ATOM 740 O O . TRP A 1 93 ? 32.270 66.491 16.286 1.00 10.86 93 TRP A O 1
ATOM 751 N N . THR A 1 94 ? 30.581 67.541 17.284 1.00 10.32 94 THR A N 1
ATOM 752 C CA . THR A 1 94 ? 29.526 66.774 16.639 1.00 10.07 94 THR A CA 1
ATOM 753 C C . THR A 1 94 ? 29.166 67.263 15.243 1.00 10.98 94 THR A C 1
ATOM 754 O O . THR A 1 94 ? 28.788 68.424 15.061 1.00 10.88 94 THR A O 1
ATOM 758 N N . ARG A 1 95 ? 29.205 66.326 14.286 1.00 10.44 95 ARG A N 1
ATOM 759 C CA . ARG A 1 95 ? 28.769 66.642 12.929 1.00 10.62 95 ARG A CA 1
ATOM 760 C C . ARG A 1 95 ? 27.345 66.148 12.669 1.00 11.79 95 ARG A C 1
ATOM 761 O O . ARG A 1 95 ? 26.751 66.567 11.681 1.00 11.46 95 ARG A O 1
ATOM 769 N N . ASP A 1 96 ? 26.848 65.205 13.467 1.00 11.09 96 ASP A N 1
ATOM 770 C CA . ASP A 1 96 ? 25.507 64.659 13.208 1.00 11.17 96 ASP A CA 1
ATOM 771 C C . ASP A 1 96 ? 24.935 64.212 14.547 1.00 10.61 96 ASP A C 1
ATOM 772 O O . ASP A 1 96 ? 25.368 63.191 15.093 1.00 11.84 96 ASP A O 1
ATOM 777 N N . PHE A 1 97 ? 23.964 64.983 15.047 1.00 9.78 97 PHE A N 1
ATOM 778 C CA . PHE A 1 97 ? 23.398 64.644 16.358 1.00 11.05 97 PHE A CA 1
ATOM 779 C C . PHE A 1 97 ? 22.406 63.488 16.330 1.00 12.24 97 PHE A C 1
ATOM 780 O O . PHE A 1 97 ? 21.868 63.135 17.383 1.00 12.75 97 PHE A O 1
ATOM 788 N N . LYS A 1 98 ? 22.136 62.903 15.169 1.00 11.53 98 LYS A N 1
ATOM 789 C CA . LYS A 1 98 ? 21.176 61.811 15.082 1.00 11.06 98 LYS A CA 1
ATOM 790 C C . LYS A 1 98 ? 21.818 60.442 14.963 1.00 12.42 98 LYS A C 1
ATOM 791 O O . LYS A 1 98 ? 21.092 59.441 14.986 1.00 13.26 98 LYS A O 1
ATOM 797 N N . GLN A 1 99 ? 23.141 60.378 14.810 1.00 10.56 99 GLN A N 1
ATOM 798 C CA . GLN A 1 99 ? 23.831 59.122 14.623 1.00 12.20 99 GLN A CA 1
ATOM 799 C C . GLN A 1 99 ? 24.942 58.904 15.649 1.00 11.88 99 GLN A C 1
ATOM 800 O O . GLN A 1 99 ? 25.560 59.860 16.107 1.00 12.27 99 GLN A O 1
ATOM 806 N N . ILE A 1 100 ? 25.119 57.628 15.986 1.00 11.66 100 ILE A N 1
ATOM 807 C CA . ILE A 1 100 ? 26.204 57.279 16.904 1.00 10.56 100 ILE A CA 1
ATOM 808 C C . ILE A 1 100 ? 27.538 57.392 16.171 1.00 11.54 100 ILE A C 1
ATOM 809 O O . ILE A 1 100 ? 27.663 57.064 14.983 1.00 12.80 100 ILE A O 1
ATOM 814 N N . GLU A 1 101 ? 28.560 57.845 16.891 1.00 11.52 101 GLU A N 1
ATOM 815 C CA . GLU A 1 101 ? 29.916 57.905 16.340 1.00 11.50 101 GLU A CA 1
ATOM 816 C C . GLU A 1 101 ? 30.359 56.514 15.907 1.00 11.63 101 GLU A C 1
ATOM 817 O O . GLU A 1 101 ? 30.359 55.577 16.710 1.00 11.87 101 GLU A O 1
ATOM 823 N N . GLU A 1 102 ? 30.798 56.396 14.647 1.00 12.21 102 GLU A N 1
ATOM 824 C CA . GLU A 1 102 ? 31.148 55.090 14.087 1.00 11.59 102 GLU A CA 1
ATOM 825 C C . GLU A 1 102 ? 32.342 54.424 14.742 1.00 12.21 102 GLU A C 1
ATOM 826 O O . GLU A 1 102 ? 32.393 53.179 14.792 1.00 11.46 102 GLU A O 1
ATOM 832 N N . HIS A 1 103 ? 33.297 55.158 15.318 1.00 9.98 103 HIS A N 1
ATOM 833 C CA . HIS A 1 103 ? 34.365 54.536 16.086 1.00 10.61 103 HIS A CA 1
ATOM 834 C C . HIS A 1 103 ? 33.820 53.863 17.343 1.00 11.41 103 HIS A C 1
ATOM 835 O O . HIS A 1 103 ? 34.476 52.958 17.870 1.00 12.31 103 HIS A O 1
ATOM 842 N N . PHE A 1 104 ? 32.658 54.291 17.841 1.00 9.63 104 PHE A N 1
ATOM 843 C CA . PHE A 1 104 ? 32.118 53.744 19.078 1.00 11.01 104 PHE A CA 1
ATOM 844 C C . PHE A 1 104 ? 31.071 52.654 18.907 1.00 13.01 104 PHE A C 1
ATOM 845 O O . PHE A 1 104 ? 30.884 51.882 19.861 1.00 12.66 104 PHE A O 1
ATOM 853 N N . GLY A 1 105 ? 30.434 52.583 17.750 1.00 13.49 105 GLY A N 1
ATOM 854 C CA . GLY A 1 105 ? 29.416 51.554 17.503 1.00 14.95 105 GLY A CA 1
ATOM 855 C C . GLY A 1 105 ? 28.315 52.164 16.632 1.00 15.36 105 GLY A C 1
ATOM 856 O O . GLY A 1 105 ? 28.567 53.128 15.903 1.00 14.01 105 GLY A O 1
ATOM 857 N N . ASN A 1 106 ? 27.123 51.586 16.676 1.00 13.90 106 ASN A N 1
ATOM 858 C CA . ASN A 1 106 ? 25.970 52.145 15.961 1.00 12.54 106 ASN A CA 1
ATOM 859 C C . ASN A 1 106 ? 24.810 52.187 16.949 1.00 13.07 106 ASN A C 1
ATOM 860 O O . ASN A 1 106 ? 25.024 51.914 18.148 1.00 12.73 106 ASN A O 1
ATOM 865 N N . TRP A 1 107 ? 23.599 52.517 16.513 1.00 12.75 107 TRP A N 1
ATOM 866 C CA . TRP A 1 107 ? 22.474 52.563 17.447 1.00 14.20 107 TRP A CA 1
ATOM 867 C C . TRP A 1 107 ? 22.206 51.214 18.100 1.00 14.11 107 TRP A C 1
ATOM 868 O O . TRP A 1 107 ? 21.789 51.152 19.265 1.00 14.19 107 TRP A O 1
ATOM 879 N N . THR A 1 108 ? 22.403 50.111 17.374 1.00 14.34 108 THR A N 1
ATOM 880 C CA . THR A 1 108 ? 22.266 48.792 17.997 1.00 14.46 108 THR A CA 1
ATOM 881 C C . THR A 1 108 ? 23.256 48.619 19.140 1.00 15.20 108 THR A C 1
ATOM 882 O O . THR A 1 108 ? 22.890 48.105 20.204 1.00 14.07 108 THR A O 1
ATOM 886 N N . THR A 1 109 ? 24.514 49.040 18.948 1.00 12.89 109 THR A N 1
ATOM 887 C CA . THR A 1 109 ? 25.517 48.922 20.000 1.00 13.07 109 THR A CA 1
ATOM 888 C C . THR A 1 109 ? 25.109 49.744 21.223 1.00 12.24 109 THR A C 1
ATOM 889 O O . THR A 1 109 ? 25.265 49.298 22.358 1.00 12.73 109 THR A O 1
ATOM 893 N N . PHE A 1 110 ? 24.627 50.961 20.985 1.00 12.81 110 PHE A N 1
ATOM 894 C CA . PHE A 1 110 ? 24.181 51.825 22.084 1.00 12.60 110 PHE A CA 1
ATOM 895 C C . PHE A 1 110 ? 23.013 51.165 22.814 1.00 12.97 110 PHE A C 1
ATOM 896 O O . PHE A 1 110 ? 23.021 51.061 24.042 1.00 12.01 110 PHE A O 1
ATOM 904 N N . ASP A 1 111 ? 22.017 50.680 22.061 1.00 13.08 111 ASP A N 1
ATOM 905 C CA . ASP A 1 111 ? 20.875 50.003 22.683 1.00 13.23 111 ASP A CA 1
ATOM 906 C C . ASP A 1 111 ? 21.299 48.813 23.526 1.00 13.94 111 ASP A C 1
ATOM 907 O O . ASP A 1 111 ? 20.845 48.643 24.667 1.00 14.20 111 ASP A O 1
ATOM 912 N N . THR A 1 112 ? 22.214 48.005 22.993 1.00 13.18 112 THR A N 1
ATOM 913 C CA . THR A 1 112 ? 22.693 46.833 23.720 1.00 13.93 112 THR A CA 1
ATOM 914 C C . THR A 1 112 ? 23.408 47.207 25.005 1.00 14.25 112 THR A C 1
ATOM 915 O O . THR A 1 112 ? 23.169 46.596 26.051 1.00 14.52 112 THR A O 1
ATOM 919 N N . LEU A 1 113 ? 24.271 48.226 24.960 1.00 12.15 113 LEU A N 1
ATOM 920 C CA . LEU A 1 113 ? 24.941 48.663 26.186 1.00 12.47 113 LEU A CA 1
ATOM 921 C C . LEU A 1 113 ? 23.951 49.156 27.235 1.00 12.29 113 LEU A C 1
ATOM 922 O O . LEU A 1 113 ? 24.029 48.810 28.412 1.00 12.04 113 LEU A O 1
ATOM 927 N N . VAL A 1 114 ? 23.002 49.996 26.807 1.00 11.80 114 VAL A N 1
ATOM 928 C CA . VAL A 1 114 ? 22.028 50.552 27.741 1.00 13.05 114 VAL A CA 1
ATOM 929 C C . VAL A 1 114 ? 21.152 49.460 28.332 1.00 13.23 114 VAL A C 1
ATOM 930 O O . VAL A 1 114 ? 20.932 49.430 29.547 1.00 13.16 114 VAL A O 1
ATOM 934 N N . ASN A 1 115 ? 20.690 48.539 27.495 1.00 13.17 115 ASN A N 1
ATOM 935 C CA . ASN A 1 115 ? 19.861 47.432 27.971 1.00 12.47 115 ASN A CA 1
ATOM 936 C C . ASN A 1 115 ? 20.622 46.556 28.950 1.00 12.69 115 ASN A C 1
ATOM 937 O O . ASN A 1 115 ? 20.066 46.168 29.982 1.00 14.13 115 ASN A O 1
ATOM 942 N N . ASP A 1 116 ? 21.882 46.240 28.650 1.00 12.57 116 ASP A N 1
ATOM 943 C CA . ASP A 1 116 ? 22.681 45.410 29.547 1.00 12.21 116 ASP A CA 1
ATOM 944 C C . ASP A 1 116 ? 23.037 46.163 30.820 1.00 12.48 116 ASP A C 1
ATOM 945 O O . ASP A 1 116 ? 23.025 45.574 31.907 1.00 12.20 116 ASP A O 1
ATOM 950 N N . ALA A 1 117 ? 23.287 47.471 30.743 1.00 12.06 117 ALA A N 1
ATOM 951 C CA . ALA A 1 117 ? 23.522 48.247 31.965 1.00 11.97 117 ALA A CA 1
ATOM 952 C C . ALA A 1 117 ? 22.286 48.165 32.853 1.00 10.76 117 ALA A C 1
ATOM 953 O O . ALA A 1 117 ? 22.388 47.905 34.056 1.00 12.25 117 ALA A O 1
ATOM 955 N N . HIS A 1 118 ? 21.105 48.410 32.286 1.00 11.09 118 HIS A N 1
ATOM 956 C CA . HIS A 1 118 ? 19.871 48.338 33.064 1.00 11.31 118 HIS A CA 1
ATOM 957 C C . HIS A 1 118 ? 19.647 46.962 33.677 1.00 12.35 118 HIS A C 1
ATOM 958 O O . HIS A 1 118 ? 19.206 46.884 34.828 1.00 13.87 118 HIS A O 1
ATOM 965 N N . GLN A 1 119 ? 19.970 45.890 32.953 1.00 11.87 119 GLN A N 1
ATOM 966 C CA . GLN A 1 119 ? 19.853 44.557 33.559 1.00 12.68 119 GLN A CA 1
ATOM 967 C C . GLN A 1 119 ? 20.757 44.417 34.776 1.00 14.45 119 GLN A C 1
ATOM 968 O O . GLN A 1 119 ? 20.461 43.634 35.682 1.00 14.71 119 GLN A O 1
ATOM 974 N N . ASN A 1 120 ? 21.893 45.129 34.809 1.00 15.06 120 ASN A N 1
ATOM 975 C CA . ASN A 1 120 ? 22.803 45.091 35.941 1.00 15.52 120 ASN A CA 1
ATOM 976 C C . ASN A 1 120 ? 22.501 46.157 36.986 1.00 14.52 120 ASN A C 1
ATOM 977 O O . ASN A 1 120 ? 23.317 46.369 37.884 1.00 15.59 120 ASN A O 1
ATOM 982 N N . GLY A 1 121 ? 21.355 46.818 36.919 1.00 13.19 121 GLY A N 1
ATOM 983 C CA . GLY A 1 121 ? 20.942 47.841 37.856 1.00 15.50 121 GLY A CA 1
ATOM 984 C C . GLY A 1 121 ? 21.748 49.132 37.748 1.00 14.02 121 GLY A C 1
ATOM 985 O O . GLY A 1 121 ? 21.823 49.910 38.705 1.00 14.67 121 GLY A O 1
ATOM 986 N N . ILE A 1 122 ? 22.236 49.414 36.543 1.00 13.35 122 ILE A N 1
ATOM 987 C CA . ILE A 1 122 ? 23.079 50.583 36.310 1.00 13.16 122 ILE A CA 1
ATOM 988 C C . ILE A 1 122 ? 22.417 51.476 35.272 1.00 13.32 122 ILE A C 1
ATOM 989 O O . ILE A 1 122 ? 22.006 51.001 34.209 1.00 12.64 122 ILE A O 1
ATOM 994 N N . LYS A 1 123 ? 22.298 52.761 35.588 1.00 11.22 123 LYS A N 1
ATOM 995 C CA . LYS A 1 123 ? 21.708 53.722 34.656 1.00 11.57 123 LYS A CA 1
ATOM 996 C C . LYS A 1 123 ? 22.785 54.336 33.768 1.00 11.66 123 LYS A C 1
ATOM 997 O O . LYS A 1 123 ? 23.982 54.166 34.030 1.00 10.75 123 LYS A O 1
ATOM 1003 N N . VAL A 1 124 ? 22.329 54.932 32.660 1.00 9.45 124 VAL A N 1
ATOM 1004 C CA . VAL A 1 124 ? 23.264 55.554 31.729 1.00 9.89 124 VAL A CA 1
ATOM 1005 C C . VAL A 1 124 ? 22.815 56.981 31.430 1.00 11.71 124 VAL A C 1
ATOM 1006 O O . VAL A 1 124 ? 21.686 57.184 30.966 1.00 12.12 124 VAL A O 1
ATOM 1010 N N . ILE A 1 125 ? 23.669 57.965 31.722 1.00 10.55 125 ILE A N 1
ATOM 1011 C CA . ILE A 1 125 ? 23.359 59.342 31.338 1.00 10.71 125 ILE A CA 1
ATOM 1012 C C . ILE A 1 125 ? 24.348 59.681 30.216 1.00 11.24 125 ILE A C 1
ATOM 1013 O O . ILE A 1 125 ? 25.470 59.139 30.219 1.00 11.35 125 ILE A O 1
ATOM 1018 N N . VAL A 1 126 ? 23.913 60.466 29.239 1.00 9.63 126 VAL A N 1
ATOM 1019 C CA . VAL A 1 126 ? 24.776 60.765 28.097 1.00 10.45 126 VAL A CA 1
ATOM 1020 C C . VAL A 1 126 ? 25.180 62.234 28.049 1.00 11.54 126 VAL A C 1
ATOM 1021 O O . VAL A 1 126 ? 24.346 63.115 28.238 1.00 10.94 126 VAL A O 1
ATOM 1025 N N . ASP A 1 127 ? 26.458 62.467 27.766 1.00 8.79 127 ASP A N 1
ATOM 1026 C CA . ASP A 1 127 ? 26.972 63.848 27.643 1.00 9.91 127 ASP A CA 1
ATOM 1027 C C . ASP A 1 127 ? 26.464 64.373 26.298 1.00 10.76 127 ASP A C 1
ATOM 1028 O O . ASP A 1 127 ? 26.747 63.748 25.269 1.00 10.74 127 ASP A O 1
ATOM 1033 N N . PHE A 1 128 ? 25.719 65.465 26.325 1.00 8.59 128 PHE A N 1
ATOM 1034 C CA . PHE A 1 128 ? 25.076 66.007 25.121 1.00 9.64 128 PHE A CA 1
ATOM 1035 C C . PHE A 1 128 ? 25.581 67.415 24.883 1.00 9.94 128 PHE A C 1
ATOM 1036 O O . PHE A 1 128 ? 25.688 68.197 25.835 1.00 10.15 128 PHE A O 1
ATOM 1044 N N . VAL A 1 129 ? 25.951 67.757 23.647 1.00 8.61 129 VAL A N 1
ATOM 1045 C CA . VAL A 1 129 ? 26.763 68.959 23.371 1.00 9.52 129 VAL A CA 1
ATOM 1046 C C . VAL A 1 129 ? 26.085 69.887 22.385 1.00 9.31 129 VAL A C 1
ATOM 1047 O O . VAL A 1 129 ? 26.438 70.025 21.204 1.00 10.87 129 VAL A O 1
ATOM 1051 N N . PRO A 1 130 ? 25.061 70.621 22.816 1.00 10.13 130 PRO A N 1
ATOM 1052 C CA . PRO A 1 130 ? 24.273 71.505 21.976 1.00 10.46 130 PRO A CA 1
ATOM 1053 C C . PRO A 1 130 ? 24.869 72.843 21.603 1.00 10.83 130 PRO A C 1
ATOM 1054 O O . PRO A 1 130 ? 24.267 73.577 20.800 1.00 11.44 130 PRO A O 1
ATOM 1058 N N . ASN A 1 131 ? 26.034 73.203 22.139 1.00 9.26 131 ASN A N 1
ATOM 1059 C CA . ASN A 1 131 ? 26.591 74.516 21.848 1.00 10.20 131 ASN A CA 1
ATOM 1060 C C . ASN A 1 131 ? 27.152 74.664 20.438 1.00 10.89 131 ASN A C 1
ATOM 1061 O O . ASN A 1 131 ? 27.166 75.762 19.885 1.00 11.22 131 ASN A O 1
ATOM 1066 N N . HIS A 1 132 ? 27.663 73.567 19.872 1.00 10.55 132 HIS A N 1
ATOM 1067 C CA . HIS A 1 132 ? 28.397 73.745 18.622 1.00 9.77 132 HIS A CA 1
ATOM 1068 C C . HIS A 1 132 ? 28.493 72.463 17.822 1.00 9.86 132 HIS A C 1
ATOM 1069 O O . HIS A 1 132 ? 28.183 71.390 18.334 1.00 11.39 132 HIS A O 1
ATOM 1076 N N . SER A 1 133 ? 28.948 72.634 16.578 1.00 10.54 133 SER A N 1
ATOM 1077 C CA . SER A 1 133 ? 29.271 71.467 15.770 1.00 10.31 133 SER A CA 1
ATOM 1078 C C . SER A 1 133 ? 30.770 71.207 15.848 1.00 11.02 133 SER A C 1
ATOM 1079 O O . SER A 1 133 ? 31.248 70.670 16.856 1.00 11.53 133 SER A O 1
ATOM 1082 N N . THR A 1 134 ? 31.520 71.505 14.795 1.00 10.86 134 THR A N 1
ATOM 1083 C CA . THR A 1 134 ? 32.938 71.139 14.740 1.00 10.54 134 THR A CA 1
ATOM 1084 C C . THR A 1 134 ? 33.875 72.285 14.423 1.00 9.36 134 THR A C 1
ATOM 1085 O O . THR A 1 134 ? 33.479 73.399 14.083 1.00 10.06 134 THR A O 1
ATOM 1089 N N . PRO A 1 135 ? 35.169 72.018 14.519 1.00 10.58 135 PRO A N 1
ATOM 1090 C CA . PRO A 1 135 ? 36.230 72.978 14.279 1.00 11.52 135 PRO A CA 1
ATOM 1091 C C . PRO A 1 135 ? 36.180 73.633 12.905 1.00 11.85 135 PRO A C 1
ATOM 1092 O O . PRO A 1 135 ? 35.943 72.985 11.878 1.00 12.58 135 PRO A O 1
ATOM 1096 N N . PHE A 1 136 ? 36.439 74.956 12.881 1.00 11.01 136 PHE A N 1
ATOM 1097 C CA . PHE A 1 136 ? 36.516 75.648 11.599 1.00 11.18 136 PHE A CA 1
ATOM 1098 C C . PHE A 1 136 ? 37.465 76.838 11.703 1.00 12.09 136 PHE A C 1
ATOM 1099 O O . PHE A 1 136 ? 37.784 77.289 12.801 1.00 12.14 136 PHE A O 1
ATOM 1107 N N . LYS A 1 137 ? 37.926 77.307 10.549 1.00 12.06 137 LYS A N 1
ATOM 1108 C CA . LYS A 1 137 ? 38.673 78.558 10.447 1.00 11.77 137 LYS A CA 1
ATOM 1109 C C . LYS A 1 137 ? 37.806 79.501 9.618 1.00 12.84 137 LYS A C 1
ATOM 1110 O O . LYS A 1 137 ? 37.416 79.136 8.500 1.00 12.35 137 LYS A O 1
ATOM 1116 N N . ALA A 1 138 ? 37.536 80.696 10.131 1.00 12.08 138 ALA A N 1
ATOM 1117 C CA . ALA A 1 138 ? 36.637 81.582 9.381 1.00 12.91 138 ALA A CA 1
ATOM 1118 C C . ALA A 1 138 ? 37.182 81.926 8.006 1.00 13.84 138 ALA A C 1
ATOM 1119 O O . ALA A 1 138 ? 36.383 82.202 7.093 1.00 13.69 138 ALA A O 1
ATOM 1121 N N . ASN A 1 139 ? 38.501 82.025 7.847 1.00 13.25 139 ASN A N 1
ATOM 1122 C CA . ASN A 1 139 ? 39.080 82.402 6.561 1.00 14.55 139 ASN A CA 1
ATOM 1123 C C . ASN A 1 139 ? 39.373 81.235 5.638 1.00 14.63 139 ASN A C 1
ATOM 1124 O O . ASN A 1 139 ? 39.956 81.418 4.550 1.00 14.76 139 ASN A O 1
ATOM 1129 N N . ASP A 1 140 ? 39.058 80.003 6.037 1.00 14.53 140 ASP A N 1
ATOM 1130 C CA . ASP A 1 140 ? 39.367 78.854 5.195 1.00 13.98 140 ASP A CA 1
ATOM 1131 C C . ASP A 1 140 ? 38.376 77.721 5.384 1.00 15.36 140 ASP A C 1
ATOM 1132 O O . ASP A 1 140 ? 38.508 76.931 6.332 1.00 14.05 140 ASP A O 1
ATOM 1137 N N . SER A 1 141 ? 37.470 77.558 4.424 1.00 15.32 141 SER A N 1
ATOM 1138 C CA . SER A 1 141 ? 36.442 76.529 4.500 1.00 16.82 141 SER A CA 1
ATOM 1139 C C . SER A 1 141 ? 36.976 75.115 4.289 1.00 16.96 141 SER A C 1
ATOM 1140 O O . SER A 1 141 ? 36.267 74.150 4.587 1.00 17.65 141 SER A O 1
ATOM 1143 N N . THR A 1 142 ? 38.222 74.964 3.845 1.00 14.80 142 THR A N 1
ATOM 1144 C CA . THR A 1 142 ? 38.815 73.647 3.652 1.00 15.64 142 THR A CA 1
ATOM 1145 C C . THR A 1 142 ? 39.358 73.054 4.946 1.00 16.14 142 THR A C 1
ATOM 1146 O O . THR A 1 142 ? 39.715 71.868 4.964 1.00 15.41 142 THR A O 1
ATOM 1150 N N . PHE A 1 143 ? 39.461 73.868 6.003 1.00 15.17 143 PHE A N 1
ATOM 1151 C CA . PHE A 1 143 ? 39.949 73.339 7.279 1.00 13.72 143 PHE A CA 1
ATOM 1152 C C . PHE A 1 143 ? 38.879 72.435 7.898 1.00 14.42 143 PHE A C 1
ATOM 1153 O O . PHE A 1 143 ? 37.722 72.853 8.024 1.00 12.46 143 PHE A O 1
ATOM 1161 N N . ALA A 1 144 ? 39.259 71.217 8.264 1.00 14.19 144 ALA A N 1
ATOM 1162 C CA . ALA A 1 144 ? 38.311 70.271 8.865 1.00 14.02 144 ALA A CA 1
ATOM 1163 C C . ALA A 1 144 ? 37.095 70.126 7.961 1.00 14.20 144 ALA A C 1
ATOM 1164 O O . ALA A 1 144 ? 37.291 69.913 6.759 1.00 13.83 144 ALA A O 1
ATOM 1166 N N . GLU A 1 145 ? 35.873 70.190 8.486 1.00 11.48 145 GLU A N 1
ATOM 1167 C CA . GLU A 1 145 ? 34.682 70.092 7.637 1.00 10.87 145 GLU A CA 1
ATOM 1168 C C . GLU A 1 145 ? 33.965 71.420 7.523 1.00 10.96 145 GLU A C 1
ATOM 1169 O O . GLU A 1 145 ? 32.760 71.510 7.223 1.00 11.63 145 GLU A O 1
ATOM 1175 N N . GLY A 1 146 ? 34.607 72.536 7.896 1.00 11.99 146 GLY A N 1
ATOM 1176 C CA . GLY A 1 146 ? 33.986 73.851 7.823 1.00 11.91 146 GLY A CA 1
ATOM 1177 C C . GLY A 1 146 ? 32.772 74.012 8.741 1.00 13.89 146 GLY A C 1
ATOM 1178 O O . GLY A 1 146 ? 31.931 74.880 8.508 1.00 13.62 146 GLY A O 1
ATOM 1179 N N . GLY A 1 147 ? 32.677 73.205 9.792 1.00 12.53 147 GLY A N 1
ATOM 1180 C CA . GLY A 1 147 ? 31.568 73.270 10.726 1.00 12.52 147 GLY A CA 1
ATOM 1181 C C . GLY A 1 147 ? 30.340 72.487 10.277 1.00 13.11 147 GLY A C 1
ATOM 1182 O O . GLY A 1 147 ? 29.278 72.650 10.897 1.00 11.74 147 GLY A O 1
ATOM 1183 N N . ALA A 1 148 ? 30.470 71.643 9.265 1.00 10.96 148 ALA A N 1
ATOM 1184 C CA . ALA A 1 148 ? 29.329 70.931 8.702 1.00 12.53 148 ALA A CA 1
ATOM 1185 C C . ALA A 1 148 ? 28.462 70.165 9.703 1.00 11.68 148 ALA A C 1
ATOM 1186 O O . ALA A 1 148 ? 28.933 69.425 10.556 1.00 11.96 148 ALA A O 1
ATOM 1188 N N . LEU A 1 149 ? 27.154 70.324 9.518 1.00 11.45 149 LEU A N 1
ATOM 1189 C CA . LEU A 1 149 ? 26.138 69.671 10.330 1.00 11.34 149 LEU A CA 1
ATOM 1190 C C . LEU A 1 149 ? 25.222 68.849 9.420 1.00 12.33 149 LEU A C 1
ATOM 1191 O O . LEU A 1 149 ? 24.842 69.317 8.337 1.00 14.18 149 LEU A O 1
ATOM 1196 N N . TYR A 1 150 ? 24.977 67.608 9.820 1.00 12.40 150 TYR A N 1
ATOM 1197 C CA . TYR A 1 150 ? 24.126 66.689 9.086 1.00 11.91 150 TYR A CA 1
ATOM 1198 C C . TYR A 1 150 ? 22.948 66.244 9.959 1.00 12.80 150 TYR A C 1
ATOM 1199 O O . TYR A 1 150 ? 23.049 66.222 11.185 1.00 11.84 150 TYR A O 1
ATOM 1208 N N . ASN A 1 151 ? 21.871 65.819 9.303 1.00 11.61 151 ASN A N 1
ATOM 1209 C CA . ASN A 1 151 ? 20.701 65.300 10.023 1.00 12.59 151 ASN A CA 1
ATOM 1210 C C . ASN A 1 151 ? 20.518 63.834 9.644 1.00 13.54 151 ASN A C 1
ATOM 1211 O O . ASN A 1 151 ? 19.957 63.543 8.584 1.00 14.75 151 ASN A O 1
ATOM 1216 N N . ASN A 1 152 ? 21.109 62.916 10.408 1.00 12.36 152 ASN A N 1
ATOM 1217 C CA . ASN A 1 152 ? 21.088 61.494 10.061 1.00 14.11 152 ASN A CA 1
ATOM 1218 C C . ASN A 1 152 ? 21.591 61.261 8.639 1.00 15.93 152 ASN A C 1
ATOM 1219 O O . ASN A 1 152 ? 21.004 60.544 7.817 1.00 16.74 152 ASN A O 1
ATOM 1224 N N . GLY A 1 153 ? 22.744 61.859 8.331 1.00 13.16 153 GLY A N 1
ATOM 1225 C CA . GLY A 1 153 ? 23.405 61.699 7.047 1.00 14.91 153 GLY A CA 1
ATOM 1226 C C . GLY A 1 153 ? 23.026 62.727 5.992 1.00 16.02 153 GLY A C 1
ATOM 1227 O O . GLY A 1 153 ? 23.749 62.858 4.994 1.00 15.70 153 GLY A O 1
ATOM 1228 N N . THR A 1 154 ? 21.920 63.440 6.184 1.00 14.01 154 THR A N 1
ATOM 1229 C CA . THR A 1 154 ? 21.488 64.442 5.210 1.00 15.32 154 THR A CA 1
ATOM 1230 C C . THR A 1 154 ? 22.129 65.788 5.547 1.00 14.99 154 THR A C 1
ATOM 1231 O O . THR A 1 154 ? 21.960 66.286 6.658 1.00 14.89 154 THR A O 1
ATOM 1235 N N . TYR A 1 155 ? 22.893 66.332 4.598 1.00 15.11 155 TYR A N 1
ATOM 1236 C CA . TYR A 1 155 ? 23.548 67.613 4.885 1.00 15.64 155 TYR A CA 1
ATOM 1237 C C . TYR A 1 155 ? 22.575 68.741 5.178 1.00 16.00 155 TYR A C 1
ATOM 1238 O O . TYR A 1 155 ? 21.583 68.943 4.471 1.00 16.12 155 TYR A O 1
ATOM 1247 N N . MET A 1 156 ? 22.857 69.506 6.233 1.00 12.94 156 MET A N 1
ATOM 1248 C CA . MET A 1 156 ? 22.061 70.666 6.607 1.00 13.09 156 MET A CA 1
ATOM 1249 C C . MET A 1 156 ? 22.786 71.957 6.214 1.00 14.17 156 MET A C 1
ATOM 1250 O O . MET A 1 156 ? 22.197 72.869 5.626 1.00 14.10 156 MET A O 1
ATOM 1255 N N . GLY A 1 157 ? 24.060 72.053 6.596 1.00 14.25 157 GLY A N 1
ATOM 1256 C CA . GLY A 1 157 ? 24.811 73.276 6.253 1.00 12.34 157 GLY A CA 1
ATOM 1257 C C . GLY A 1 157 ? 26.093 73.378 7.066 1.00 13.90 157 GLY A C 1
ATOM 1258 O O . GLY A 1 157 ? 26.333 72.552 7.949 1.00 13.64 157 GLY A O 1
ATOM 1259 N N . ASN A 1 158 ? 26.913 74.382 6.738 1.00 12.03 158 ASN A N 1
ATOM 1260 C CA . ASN A 1 158 ? 28.147 74.602 7.484 1.00 11.54 158 ASN A CA 1
ATOM 1261 C C . ASN A 1 158 ? 28.286 76.090 7.784 1.00 10.08 158 ASN A C 1
ATOM 1262 O O . ASN A 1 158 ? 27.324 76.856 7.590 1.00 11.23 158 ASN A O 1
ATOM 1267 N N . TYR A 1 159 ? 29.458 76.526 8.256 1.00 10.61 159 TYR A N 1
ATOM 1268 C CA . TYR A 1 159 ? 29.630 77.935 8.626 1.00 11.61 159 TYR A CA 1
ATOM 1269 C C . TYR A 1 159 ? 29.601 78.873 7.435 1.00 12.44 159 TYR A C 1
ATOM 1270 O O . TYR A 1 159 ? 29.364 80.074 7.587 1.00 12.82 159 TYR A O 1
ATOM 1279 N N . PHE A 1 160 ? 29.830 78.348 6.244 1.00 12.71 160 PHE A N 1
ATOM 1280 C CA . PHE A 1 160 ? 29.993 79.116 5.018 1.00 13.19 160 PHE A CA 1
ATOM 1281 C C . PHE A 1 160 ? 28.785 79.194 4.114 1.00 12.98 160 PHE A C 1
ATOM 1282 O O . PHE A 1 160 ? 28.731 80.133 3.301 1.00 14.55 160 PHE A O 1
ATOM 1290 N N . ASP A 1 161 ? 27.833 78.267 4.209 1.00 13.94 161 ASP A N 1
ATOM 1291 C CA . ASP A 1 161 ? 26.648 78.361 3.348 1.00 13.94 161 ASP A CA 1
ATOM 1292 C C . ASP A 1 161 ? 25.402 78.654 4.180 1.00 14.04 161 ASP A C 1
ATOM 1293 O O . ASP A 1 161 ? 24.298 78.232 3.821 1.00 14.54 161 ASP A O 1
ATOM 1298 N N . ASP A 1 162 ? 25.564 79.448 5.226 1.00 13.72 162 ASP A N 1
ATOM 1299 C CA . ASP A 1 162 ? 24.500 79.721 6.185 1.00 14.80 162 ASP A CA 1
ATOM 1300 C C . ASP A 1 162 ? 23.721 81.000 5.976 1.00 16.35 162 ASP A C 1
ATOM 1301 O O . ASP A 1 162 ? 22.778 81.277 6.735 1.00 17.69 162 ASP A O 1
ATOM 1306 N N . ALA A 1 163 ? 24.047 81.797 4.968 1.00 16.40 163 ALA A N 1
ATOM 1307 C CA . ALA A 1 163 ? 23.360 83.066 4.746 1.00 17.85 163 ALA A CA 1
ATOM 1308 C C . ALA A 1 163 ? 21.843 82.997 4.833 1.00 18.83 163 ALA A C 1
ATOM 1309 O O . ALA A 1 163 ? 21.252 83.857 5.498 1.00 22.05 163 ALA A O 1
ATOM 1311 N N . THR A 1 164 ? 21.207 82.061 4.150 1.00 19.85 164 THR A N 1
ATOM 1312 C CA . THR A 1 164 ? 19.748 81.999 4.136 1.00 23.14 164 THR A CA 1
ATOM 1313 C C . THR A 1 164 ? 19.168 80.997 5.125 1.00 23.21 164 THR A C 1
ATOM 1314 O O . THR A 1 164 ? 17.966 80.694 5.065 1.00 24.41 164 THR A O 1
ATOM 1318 N N . LYS A 1 165 ? 20.002 80.435 5.994 1.00 19.57 165 LYS A N 1
ATOM 1319 C CA . LYS A 1 165 ? 19.521 79.438 6.942 1.00 17.88 165 LYS A CA 1
ATOM 1320 C C . LYS A 1 165 ? 19.614 79.940 8.377 1.00 17.16 165 LYS A C 1
ATOM 1321 O O . LYS A 1 165 ? 18.664 79.776 9.156 1.00 16.66 165 LYS A O 1
ATOM 1327 N N . GLY A 1 166 ? 20.758 80.525 8.720 1.00 14.23 166 GLY A N 1
ATOM 1328 C CA . GLY A 1 166 ? 20.950 81.043 10.079 1.00 13.64 166 GLY A CA 1
ATOM 1329 C C . GLY A 1 166 ? 21.037 79.924 11.115 1.00 14.29 166 GLY A C 1
ATOM 1330 O O . GLY A 1 166 ? 20.638 80.122 12.273 1.00 14.24 166 GLY A O 1
ATOM 1331 N N . TYR A 1 167 ? 21.655 78.801 10.757 1.00 12.40 167 TYR A N 1
ATOM 1332 C CA . TYR A 1 167 ? 21.829 77.715 11.715 1.00 12.59 167 TYR A CA 1
ATOM 1333 C C . TYR A 1 167 ? 22.933 78.019 12.726 1.00 12.17 167 TYR A C 1
ATOM 1334 O O . TYR A 1 167 ? 23.008 77.366 13.766 1.00 11.29 167 TYR A O 1
ATOM 1343 N N . PHE A 1 168 ? 23.873 78.900 12.357 1.00 11.80 168 PHE A N 1
ATOM 1344 C CA . PHE A 1 168 ? 24.981 79.257 13.226 1.00 11.33 168 PHE A CA 1
ATOM 1345 C C . PHE A 1 168 ? 25.005 80.743 13.555 1.00 12.00 168 PHE A C 1
ATOM 1346 O O . PHE A 1 168 ? 24.440 81.577 12.838 1.00 10.88 168 PHE A O 1
ATOM 1354 N N . HIS A 1 169 ? 25.629 81.098 14.682 1.00 11.38 169 HIS A N 1
ATOM 1355 C CA . HIS A 1 169 ? 25.911 82.496 14.993 1.00 11.66 169 HIS A CA 1
ATOM 1356 C C . HIS A 1 169 ? 27.162 82.904 14.203 1.00 11.43 169 HIS A C 1
ATOM 1357 O O . HIS A 1 169 ? 28.010 82.069 13.920 1.00 10.84 169 HIS A O 1
ATOM 1364 N N . HIS A 1 170 ? 27.243 84.165 13.773 1.00 11.57 170 HIS A N 1
ATOM 1365 C CA . HIS A 1 170 ? 28.390 84.660 13.004 1.00 12.04 170 HIS A CA 1
ATOM 1366 C C . HIS A 1 170 ? 28.945 85.919 13.660 1.00 14.41 170 HIS A C 1
ATOM 1367 O O . HIS A 1 170 ? 29.077 86.991 13.047 1.00 16.17 170 HIS A O 1
ATOM 1374 N N . ASN A 1 171 ? 29.283 85.814 14.952 1.00 12.93 171 ASN A N 1
ATOM 1375 C CA . ASN A 1 171 ? 29.652 86.986 15.737 1.00 13.20 171 ASN A CA 1
ATOM 1376 C C . ASN A 1 171 ? 31.116 87.071 16.133 1.00 13.48 171 ASN A C 1
ATOM 1377 O O . ASN A 1 171 ? 31.463 87.953 16.938 1.00 16.27 171 ASN A O 1
ATOM 1382 N N . GLY A 1 172 ? 31.959 86.213 15.599 1.00 13.29 172 GLY A N 1
ATOM 1383 C CA . GLY A 1 172 ? 33.380 86.235 15.949 1.00 14.64 172 GLY A CA 1
ATOM 1384 C C . GLY A 1 172 ? 33.650 85.327 17.154 1.00 15.53 172 GLY A C 1
ATOM 1385 O O . GLY A 1 172 ? 32.743 84.729 17.712 1.00 14.55 172 GLY A O 1
ATOM 1386 N N . ASP A 1 173 ? 34.914 85.225 17.508 1.00 14.29 173 ASP A N 1
ATOM 1387 C CA . ASP A 1 173 ? 35.394 84.391 18.590 1.00 13.46 173 ASP A CA 1
ATOM 1388 C C . ASP A 1 173 ? 35.232 85.031 19.960 1.00 13.12 173 ASP A C 1
ATOM 1389 O O . ASP A 1 173 ? 35.328 86.258 20.109 1.00 11.99 173 ASP A O 1
ATOM 1394 N N . ILE A 1 174 ? 35.025 84.177 20.964 1.00 12.62 174 ILE A N 1
ATOM 1395 C CA . ILE A 1 174 ? 35.036 84.687 22.341 1.00 12.47 174 ILE A CA 1
ATOM 1396 C C . ILE A 1 174 ? 36.397 85.317 22.643 1.00 14.71 174 ILE A C 1
ATOM 1397 O O . ILE A 1 174 ? 37.423 84.705 22.334 1.00 14.81 174 ILE A O 1
ATOM 1402 N N . SER A 1 175 ? 36.368 86.483 23.282 1.00 14.84 175 SER A N 1
ATOM 1403 C CA . SER A 1 175 ? 37.621 87.120 23.716 1.00 16.46 175 SER A CA 1
ATOM 1404 C C . SER A 1 175 ? 37.626 87.131 25.246 1.00 16.81 175 SER A C 1
ATOM 1405 O O . SER A 1 175 ? 38.540 86.637 25.908 1.00 18.17 175 SER A O 1
ATOM 1408 N N . ASN A 1 176 ? 36.559 87.684 25.807 1.00 14.45 176 ASN A N 1
ATOM 1409 C CA . ASN A 1 176 ? 36.410 87.731 27.266 1.00 14.12 176 ASN A CA 1
ATOM 1410 C C . ASN A 1 176 ? 35.432 86.613 27.640 1.00 13.31 176 ASN A C 1
ATOM 1411 O O . ASN A 1 176 ? 34.216 86.777 27.475 1.00 13.11 176 ASN A O 1
ATOM 1416 N N . TRP A 1 177 ? 35.960 85.516 28.189 1.00 13.66 177 TRP A N 1
ATOM 1417 C CA . TRP A 1 177 ? 35.108 84.393 28.569 1.00 13.43 177 TRP A CA 1
ATOM 1418 C C . TRP A 1 177 ? 34.162 84.689 29.722 1.00 14.40 177 TRP A C 1
ATOM 1419 O O . TRP A 1 177 ? 33.201 83.932 29.913 1.00 13.99 177 TRP A O 1
ATOM 1430 N N . ASP A 1 178 ? 34.324 85.789 30.455 1.00 12.88 178 ASP A N 1
ATOM 1431 C CA . ASP A 1 178 ? 33.431 86.159 31.536 1.00 12.28 178 ASP A CA 1
ATOM 1432 C C . ASP A 1 178 ? 32.360 87.133 31.069 1.00 12.95 178 ASP A C 1
ATOM 1433 O O . ASP A 1 178 ? 31.479 87.457 31.871 1.00 14.55 178 ASP A O 1
ATOM 1438 N N . ASP A 1 179 ? 32.422 87.611 29.831 1.00 12.09 179 ASP A N 1
ATOM 1439 C CA . ASP A 1 179 ? 31.387 88.522 29.336 1.00 12.00 179 ASP A CA 1
ATOM 1440 C C . ASP A 1 179 ? 30.229 87.621 28.899 1.00 12.08 179 ASP A C 1
ATOM 1441 O O . ASP A 1 179 ? 30.446 86.750 28.048 1.00 11.72 179 ASP A O 1
ATOM 1446 N N . ARG A 1 180 ? 29.048 87.777 29.487 1.00 12.34 180 ARG A N 1
ATOM 1447 C CA . ARG A 1 180 ? 27.964 86.831 29.199 1.00 11.05 180 ARG A CA 1
ATOM 1448 C C . ARG A 1 180 ? 27.494 86.853 27.757 1.00 10.52 180 ARG A C 1
ATOM 1449 O O . ARG A 1 180 ? 27.191 85.778 27.210 1.00 11.18 180 ARG A O 1
ATOM 1457 N N . TYR A 1 181 ? 27.432 88.007 27.098 1.00 10.38 181 TYR A N 1
ATOM 1458 C CA . TYR A 1 181 ? 27.046 88.029 25.686 1.00 10.81 181 TYR A CA 1
ATOM 1459 C C . TYR A 1 181 ? 28.095 87.294 24.852 1.00 10.97 181 TYR A C 1
ATOM 1460 O O . TYR A 1 181 ? 27.732 86.436 24.033 1.00 10.63 181 TYR A O 1
ATOM 1469 N N . GLU A 1 182 ? 29.384 87.567 25.044 1.00 12.45 182 GLU A N 1
ATOM 1470 C CA . GLU A 1 182 ? 30.401 86.871 24.258 1.00 11.76 182 GLU A CA 1
ATOM 1471 C C . GLU A 1 182 ? 30.377 85.362 24.500 1.00 10.60 182 GLU A C 1
ATOM 1472 O O . GLU A 1 182 ? 30.418 84.568 23.568 1.00 10.93 182 GLU A O 1
ATOM 1478 N N . ALA A 1 183 ? 30.275 84.965 25.772 1.00 10.32 183 ALA A N 1
ATOM 1479 C CA . ALA A 1 183 ? 30.341 83.555 26.127 1.00 10.66 183 ALA A CA 1
ATOM 1480 C C . ALA A 1 183 ? 29.241 82.742 25.446 1.00 11.03 183 ALA A C 1
ATOM 1481 O O . ALA A 1 183 ? 29.458 81.564 25.176 1.00 10.50 183 ALA A O 1
ATOM 1483 N N . GLN A 1 184 ? 28.101 83.374 25.193 1.00 10.53 184 GLN A N 1
ATOM 1484 C CA . GLN A 1 184 ? 26.978 82.667 24.580 1.00 9.74 184 GLN A CA 1
ATOM 1485 C C . GLN A 1 184 ? 26.848 82.921 23.093 1.00 10.46 184 GLN A C 1
ATOM 1486 O O . GLN A 1 184 ? 26.403 81.999 22.391 1.00 10.24 184 GLN A O 1
ATOM 1492 N N . TRP A 1 185 ? 27.120 84.093 22.561 1.00 10.89 185 TRP A N 1
ATOM 1493 C CA . TRP A 1 185 ? 26.889 84.352 21.136 1.00 9.88 185 TRP A CA 1
ATOM 1494 C C . TRP A 1 185 ? 28.154 84.323 20.295 1.00 10.55 185 TRP A C 1
ATOM 1495 O O . TRP A 1 185 ? 28.023 84.316 19.058 1.00 11.16 185 TRP A O 1
ATOM 1506 N N . LYS A 1 186 ? 29.326 84.273 20.906 1.00 10.82 186 LYS A N 1
ATOM 1507 C CA . LYS A 1 186 ? 30.572 84.193 20.139 1.00 11.96 186 LYS A CA 1
ATOM 1508 C C . LYS A 1 186 ? 31.116 82.770 20.199 1.00 13.69 186 LYS A C 1
ATOM 1509 O O . LYS A 1 186 ? 30.629 81.933 20.969 1.00 12.12 186 LYS A O 1
ATOM 1515 N N . ASN A 1 187 ? 32.098 82.469 19.343 1.00 12.94 187 ASN A N 1
ATOM 1516 C CA . ASN A 1 187 ? 32.580 81.113 19.196 1.00 12.65 187 ASN A CA 1
ATOM 1517 C C . ASN A 1 187 ? 33.538 80.636 20.284 1.00 13.74 187 ASN A C 1
ATOM 1518 O O . ASN A 1 187 ? 34.516 81.284 20.635 1.00 12.63 187 ASN A O 1
ATOM 1523 N N . PHE A 1 188 ? 33.294 79.394 20.690 1.00 12.32 188 PHE A N 1
ATOM 1524 C CA . PHE A 1 188 ? 34.200 78.669 21.579 1.00 11.61 188 PHE A CA 1
ATOM 1525 C C . PHE A 1 188 ? 35.508 78.494 20.814 1.00 13.36 188 PHE A C 1
ATOM 1526 O O . PHE A 1 188 ? 35.458 78.156 19.628 1.00 12.87 188 PHE A O 1
ATOM 1534 N N . THR A 1 189 ? 36.637 78.752 21.475 1.00 11.85 189 THR A N 1
ATOM 1535 C CA . THR A 1 189 ? 37.912 78.612 20.774 1.00 12.12 189 THR A CA 1
ATOM 1536 C C . THR A 1 189 ? 38.763 77.538 21.437 1.00 12.65 189 THR A C 1
ATOM 1537 O O . THR A 1 189 ? 38.569 77.181 22.593 1.00 13.48 189 THR A O 1
ATOM 1541 N N . ASP A 1 190 ? 39.704 77.015 20.656 1.00 11.59 190 ASP A N 1
ATOM 1542 C CA . ASP A 1 190 ? 40.655 76.012 21.151 1.00 11.82 190 ASP A CA 1
ATOM 1543 C C . ASP A 1 190 ? 42.027 76.627 20.913 1.00 11.97 190 ASP A C 1
ATOM 1544 O O . ASP A 1 190 ? 42.311 77.142 19.826 1.00 13.22 190 ASP A O 1
ATOM 1549 N N . PRO A 1 191 ? 42.935 76.551 21.865 1.00 13.32 191 PRO A N 1
ATOM 1550 C CA . PRO A 1 191 ? 44.281 77.087 21.781 1.00 15.55 191 PRO A CA 1
ATOM 1551 C C . PRO A 1 191 ? 45.125 76.521 20.651 1.00 16.20 191 PRO A C 1
ATOM 1552 O O . PRO A 1 191 ? 46.110 77.157 20.237 1.00 17.18 191 PRO A O 1
ATOM 1556 N N . ALA A 1 192 ? 44.722 75.410 20.047 1.00 13.74 192 ALA A N 1
ATOM 1557 C CA . ALA A 1 192 ? 45.381 74.884 18.848 1.00 16.56 192 ALA A CA 1
ATOM 1558 C C . ALA A 1 192 ? 45.229 75.828 17.658 1.00 19.11 192 ALA A C 1
ATOM 1559 O O . ALA A 1 192 ? 45.982 75.749 16.675 1.00 19.98 192 ALA A O 1
ATOM 1561 N N . GLY A 1 193 ? 44.272 76.746 17.666 1.00 17.12 193 GLY A N 1
ATOM 1562 C CA . GLY A 1 193 ? 44.128 77.714 16.597 1.00 16.62 193 GLY A CA 1
ATOM 1563 C C . GLY A 1 193 ? 42.860 77.584 15.779 1.00 16.57 193 GLY A C 1
ATOM 1564 O O . GLY A 1 193 ? 42.887 78.002 14.621 1.00 16.64 193 GLY A O 1
ATOM 1565 N N . PHE A 1 194 ? 41.800 77.018 16.342 1.00 13.85 194 PHE A N 1
ATOM 1566 C CA . PHE A 1 194 ? 40.541 76.984 15.575 1.00 12.11 194 PHE A CA 1
ATOM 1567 C C . PHE A 1 194 ? 39.380 77.312 16.511 1.00 11.49 194 PHE A C 1
ATOM 1568 O O . PHE A 1 194 ? 39.533 77.429 17.730 1.00 11.38 194 PHE A O 1
ATOM 1576 N N . SER A 1 195 ? 38.217 77.512 15.904 1.00 10.54 195 SER A N 1
ATOM 1577 C CA . SER A 1 195 ? 37.013 77.818 16.671 1.00 11.17 195 SER A CA 1
ATOM 1578 C C . SER A 1 195 ? 36.008 76.691 16.428 1.00 11.24 195 SER A C 1
ATOM 1579 O O . SER A 1 195 ? 36.193 75.916 15.505 1.00 9.94 195 SER A O 1
ATOM 1582 N N . LEU A 1 196 ? 34.971 76.629 17.245 1.00 11.46 196 LEU A N 1
ATOM 1583 C CA . LEU A 1 196 ? 33.908 75.648 17.061 1.00 11.69 196 LEU A CA 1
ATOM 1584 C C . LEU A 1 196 ? 32.677 76.394 16.545 1.00 8.97 196 LEU A C 1
ATOM 1585 O O . LEU A 1 196 ? 32.307 77.426 17.104 1.00 12.46 196 LEU A O 1
ATOM 1590 N N . ALA A 1 197 ? 32.076 75.906 15.457 1.00 10.10 197 ALA A N 1
ATOM 1591 C CA . ALA A 1 197 ? 30.923 76.606 14.869 1.00 10.13 197 ALA A CA 1
ATOM 1592 C C . ALA A 1 197 ? 29.763 76.653 15.851 1.00 12.49 197 ALA A C 1
ATOM 1593 O O . ALA A 1 197 ? 29.270 75.628 16.305 1.00 10.95 197 ALA A O 1
ATOM 1595 N N . ASP A 1 198 ? 29.393 77.872 16.232 1.00 10.55 198 ASP A N 1
ATOM 1596 C CA . ASP A 1 198 ? 28.402 78.064 17.293 1.00 11.08 198 ASP A CA 1
ATOM 1597 C C . ASP A 1 198 ? 26.974 77.944 16.785 1.00 11.69 198 ASP A C 1
ATOM 1598 O O . ASP A 1 198 ? 26.537 78.765 15.975 1.00 12.54 198 ASP A O 1
ATOM 1603 N N . LEU A 1 199 ? 26.263 76.904 17.229 1.00 10.50 199 LEU A N 1
ATOM 1604 C CA . LEU A 1 199 ? 24.885 76.720 16.777 1.00 9.52 199 LEU A CA 1
ATOM 1605 C C . LEU A 1 199 ? 23.986 77.822 17.317 1.00 10.45 199 LEU A C 1
ATOM 1606 O O . LEU A 1 199 ? 24.175 78.343 18.420 1.00 10.90 199 LEU A O 1
ATOM 1611 N N . SER A 1 200 ? 22.970 78.162 16.508 1.00 11.34 200 SER A N 1
ATOM 1612 C CA . SER A 1 200 ? 22.001 79.169 16.923 1.00 10.52 200 SER A CA 1
ATOM 1613 C C . SER A 1 200 ? 20.787 78.431 17.492 1.00 11.36 200 SER A C 1
ATOM 1614 O O . SER A 1 200 ? 19.943 77.949 16.735 1.00 11.17 200 SER A O 1
ATOM 1617 N N . GLN A 1 201 ? 20.708 78.341 18.823 1.00 10.78 201 GLN A N 1
ATOM 1618 C CA . GLN A 1 201 ? 19.547 77.729 19.466 1.00 11.37 201 GLN A CA 1
ATOM 1619 C C . GLN A 1 201 ? 18.322 78.640 19.354 1.00 11.49 201 GLN A C 1
ATOM 1620 O O . GLN A 1 201 ? 17.220 78.190 19.694 1.00 11.98 201 GLN A O 1
ATOM 1626 N N . GLU A 1 202 ? 18.479 79.864 18.866 1.00 10.36 202 GLU A N 1
ATOM 1627 C CA . GLU A 1 202 ? 17.372 80.790 18.648 1.00 11.56 202 GLU A CA 1
ATOM 1628 C C . GLU A 1 202 ? 16.774 80.565 17.260 1.00 13.53 202 GLU A C 1
ATOM 1629 O O . GLU A 1 202 ? 15.757 81.163 16.899 1.00 15.81 202 GLU A O 1
ATOM 1635 N N . ASN A 1 203 ? 17.408 79.713 16.448 1.00 11.80 203 ASN A N 1
ATOM 1636 C CA . ASN A 1 203 ? 16.898 79.348 15.131 1.00 11.58 203 ASN A CA 1
ATOM 1637 C C . ASN A 1 203 ? 15.951 78.160 15.352 1.00 12.90 203 ASN A C 1
ATOM 1638 O O . ASN A 1 203 ? 16.356 77.190 15.996 1.00 12.32 203 ASN A O 1
ATOM 1643 N N . GLY A 1 204 ? 14.727 78.242 14.841 1.00 13.09 204 GLY A N 1
ATOM 1644 C CA . GLY A 1 204 ? 13.741 77.184 15.098 1.00 13.78 204 GLY A CA 1
ATOM 1645 C C . GLY A 1 204 ? 14.129 75.810 14.593 1.00 12.95 204 GLY A C 1
ATOM 1646 O O . GLY A 1 204 ? 13.819 74.802 15.242 1.00 13.77 204 GLY A O 1
ATOM 1647 N N . THR A 1 205 ? 14.732 75.727 13.409 1.00 11.46 205 THR A N 1
ATOM 1648 C CA . THR A 1 205 ? 15.183 74.440 12.879 1.00 12.13 205 THR A CA 1
ATOM 1649 C C . THR A 1 205 ? 16.209 73.815 13.817 1.00 11.02 205 THR A C 1
ATOM 1650 O O . THR A 1 205 ? 16.078 72.650 14.175 1.00 11.15 205 THR A O 1
ATOM 1654 N N . ILE A 1 206 ? 17.224 74.594 14.193 1.00 10.49 206 ILE A N 1
ATOM 1655 C CA . ILE A 1 206 ? 18.258 74.042 15.085 1.00 10.55 206 ILE A CA 1
ATOM 1656 C C . ILE A 1 206 ? 17.691 73.702 16.454 1.00 9.71 206 ILE A C 1
ATOM 1657 O O . ILE A 1 206 ? 18.029 72.655 17.034 1.00 10.09 206 ILE A O 1
ATOM 1662 N N . ALA A 1 207 ? 16.842 74.557 17.020 1.00 10.27 207 ALA A N 1
ATOM 1663 C CA . ALA A 1 207 ? 16.276 74.227 18.337 1.00 11.77 207 ALA A CA 1
ATOM 1664 C C . ALA A 1 207 ? 15.498 72.917 18.309 1.00 12.32 207 ALA A C 1
ATOM 1665 O O . ALA A 1 207 ? 15.647 72.083 19.209 1.00 12.67 207 ALA A O 1
ATOM 1667 N N . GLN A 1 208 ? 14.674 72.697 17.284 1.00 11.06 208 GLN A N 1
ATOM 1668 C CA . GLN A 1 208 ? 13.887 71.472 17.193 1.00 11.38 208 GLN A CA 1
ATOM 1669 C C . GLN A 1 208 ? 14.775 70.274 16.888 1.00 12.73 208 GLN A C 1
ATOM 1670 O O . GLN A 1 208 ? 14.563 69.196 17.425 1.00 12.00 208 GLN A O 1
ATOM 1676 N N . TYR A 1 209 ? 15.793 70.476 16.056 1.00 11.33 209 TYR A N 1
ATOM 1677 C CA . TYR A 1 209 ? 16.752 69.424 15.722 1.00 10.76 209 TYR A CA 1
ATOM 1678 C C . TYR A 1 209 ? 17.489 68.947 16.968 1.00 10.42 209 TYR A C 1
ATOM 1679 O O . TYR A 1 209 ? 17.582 67.743 17.214 1.00 11.11 209 TYR A O 1
ATOM 1688 N N . LEU A 1 210 ? 17.936 69.890 17.804 1.00 10.59 210 LEU A N 1
ATOM 1689 C CA . LEU A 1 210 ? 18.658 69.506 19.023 1.00 10.21 210 LEU A CA 1
ATOM 1690 C C . LEU A 1 210 ? 17.713 68.837 20.014 1.00 11.20 210 LEU A C 1
ATOM 1691 O O . LEU A 1 210 ? 18.110 67.888 20.683 1.00 11.12 210 LEU A O 1
ATOM 1696 N N . THR A 1 211 ? 16.479 69.332 20.078 1.00 9.98 211 THR A N 1
ATOM 1697 C CA . THR A 1 211 ? 15.468 68.725 20.947 1.00 11.54 211 THR A CA 1
ATOM 1698 C C . THR A 1 211 ? 15.210 67.293 20.504 1.00 11.48 211 THR A C 1
ATOM 1699 O O . THR A 1 211 ? 15.248 66.366 21.319 1.00 11.36 211 THR A O 1
ATOM 1703 N N . ASP A 1 212 ? 14.991 67.102 19.194 1.00 11.86 212 ASP A N 1
ATOM 1704 C CA . ASP A 1 212 ? 14.762 65.769 18.655 1.00 10.82 212 ASP A CA 1
ATOM 1705 C C . ASP A 1 212 ? 15.930 64.825 18.934 1.00 11.78 212 ASP A C 1
ATOM 1706 O O . ASP A 1 212 ? 15.692 63.630 19.180 1.00 11.67 212 ASP A O 1
ATOM 1711 N N . ALA A 1 213 ? 17.164 65.322 18.821 1.00 9.67 213 ALA A N 1
ATOM 1712 C CA . ALA A 1 213 ? 18.323 64.460 19.077 1.00 10.65 213 ALA A CA 1
ATOM 1713 C C . ALA A 1 213 ? 18.380 64.046 20.544 1.00 10.55 213 ALA A C 1
ATOM 1714 O O . ALA A 1 213 ? 18.754 62.908 20.848 1.00 11.54 213 ALA A O 1
ATOM 1716 N N . ALA A 1 214 ? 18.095 64.979 21.448 1.00 11.54 214 ALA A N 1
ATOM 1717 C CA . ALA A 1 214 ? 18.111 64.644 22.882 1.00 11.04 214 ALA A CA 1
ATOM 1718 C C . ALA A 1 214 ? 16.998 63.658 23.214 1.00 11.17 214 ALA A C 1
ATOM 1719 O O . ALA A 1 214 ? 17.193 62.687 23.942 1.00 12.61 214 ALA A O 1
ATOM 1721 N N . VAL A 1 215 ? 15.809 63.872 22.658 1.00 11.36 215 VAL A N 1
ATOM 1722 C CA . VAL A 1 215 ? 14.672 62.961 22.858 1.00 12.34 215 VAL A CA 1
ATOM 1723 C C . VAL A 1 215 ? 14.976 61.589 22.282 1.00 13.25 215 VAL A C 1
ATOM 1724 O O . VAL A 1 215 ? 14.619 60.575 22.895 1.00 14.25 215 VAL A O 1
ATOM 1728 N N . GLN A 1 216 ? 15.707 61.505 21.173 1.00 12.29 216 GLN A N 1
ATOM 1729 C CA . GLN A 1 216 ? 16.093 60.211 20.608 1.00 13.04 216 GLN A CA 1
ATOM 1730 C C . GLN A 1 216 ? 16.976 59.422 21.560 1.00 12.85 216 GLN A C 1
ATOM 1731 O O . GLN A 1 216 ? 16.803 58.205 21.696 1.00 12.48 216 GLN A O 1
ATOM 1737 N N . LEU A 1 217 ? 17.916 60.066 22.260 1.00 11.16 217 LEU A N 1
ATOM 1738 C CA . LEU A 1 217 ? 18.730 59.355 23.246 1.00 11.04 217 LEU A CA 1
ATOM 1739 C C . LEU A 1 217 ? 17.843 58.778 24.351 1.00 10.64 217 LEU A C 1
ATOM 1740 O O . LEU A 1 217 ? 18.045 57.642 24.747 1.00 12.16 217 LEU A O 1
ATOM 1745 N N . VAL A 1 218 ? 16.879 59.564 24.831 1.00 10.74 218 VAL A N 1
ATOM 1746 C CA . VAL A 1 218 ? 15.952 59.060 25.851 1.00 13.73 218 VAL A CA 1
ATOM 1747 C C . VAL A 1 218 ? 15.062 57.947 25.299 1.00 13.06 218 VAL A C 1
ATOM 1748 O O . VAL A 1 218 ? 14.857 56.932 25.976 1.00 13.78 218 VAL A O 1
ATOM 1752 N N . ALA A 1 219 ? 14.651 58.009 24.035 1.00 14.00 219 ALA A N 1
ATOM 1753 C CA . ALA A 1 219 ? 13.829 56.946 23.444 1.00 13.79 219 ALA A CA 1
ATOM 1754 C C . ALA A 1 219 ? 14.606 55.637 23.355 1.00 15.30 219 ALA A C 1
ATOM 1755 O O . ALA A 1 219 ? 14.031 54.543 23.392 1.00 14.42 219 ALA A O 1
ATOM 1757 N N . HIS A 1 220 ? 15.927 55.733 23.251 1.00 12.59 220 HIS A N 1
ATOM 1758 C CA . HIS A 1 220 ? 16.819 54.594 23.201 1.00 13.60 220 HIS A CA 1
ATOM 1759 C C . HIS A 1 220 ? 17.256 54.117 24.582 1.00 12.29 220 HIS A C 1
ATOM 1760 O O . HIS A 1 220 ? 18.139 53.255 24.686 1.00 13.41 220 HIS A O 1
ATOM 1767 N N . GLY A 1 221 ? 16.653 54.627 25.645 1.00 11.87 221 GLY A N 1
ATOM 1768 C CA . GLY A 1 221 ? 16.917 54.158 26.988 1.00 11.33 221 GLY A CA 1
ATOM 1769 C C . GLY A 1 221 ? 17.659 55.056 27.943 1.00 12.82 221 GLY A C 1
ATOM 1770 O O . GLY A 1 221 ? 17.823 54.667 29.107 1.00 12.91 221 GLY A O 1
ATOM 1771 N N . ALA A 1 222 ? 18.265 56.126 27.427 1.00 12.24 222 ALA A N 1
ATOM 1772 C CA . ALA A 1 222 ? 19.090 56.954 28.313 1.00 12.67 222 ALA A CA 1
ATOM 1773 C C . ALA A 1 222 ? 18.281 57.408 29.526 1.00 12.80 222 ALA A C 1
ATOM 1774 O O . ALA A 1 222 ? 17.115 57.824 29.443 1.00 10.67 222 ALA A O 1
ATOM 1776 N N . ASP A 1 223 ? 18.935 57.382 30.686 1.00 11.43 223 ASP A N 1
ATOM 1777 C CA . ASP A 1 223 ? 18.331 57.773 31.944 1.00 10.99 223 ASP A CA 1
ATOM 1778 C C . ASP A 1 223 ? 18.524 59.248 32.283 1.00 11.88 223 ASP A C 1
ATOM 1779 O O . ASP A 1 223 ? 18.067 59.697 33.336 1.00 11.09 223 ASP A O 1
ATOM 1784 N N . GLY A 1 224 ? 19.120 59.991 31.359 1.00 10.74 224 GLY A N 1
ATOM 1785 C CA . GLY A 1 224 ? 19.332 61.415 31.632 1.00 11.31 224 GLY A CA 1
ATOM 1786 C C . GLY A 1 224 ? 20.501 61.897 30.773 1.00 10.19 224 GLY A C 1
ATOM 1787 O O . GLY A 1 224 ? 21.025 61.153 29.941 1.00 9.80 224 GLY A O 1
ATOM 1788 N N . LEU A 1 225 ? 20.832 63.158 30.948 1.00 10.49 225 LEU A N 1
ATOM 1789 C CA . LEU A 1 225 ? 21.903 63.764 30.170 1.00 10.12 225 LEU A CA 1
ATOM 1790 C C . LEU A 1 225 ? 22.785 64.613 31.084 1.00 10.49 225 LEU A C 1
ATOM 1791 O O . LEU A 1 225 ? 22.308 65.151 32.074 1.00 10.22 225 LEU A O 1
ATOM 1796 N N . ARG A 1 226 ? 24.057 64.712 30.719 1.00 10.39 226 ARG A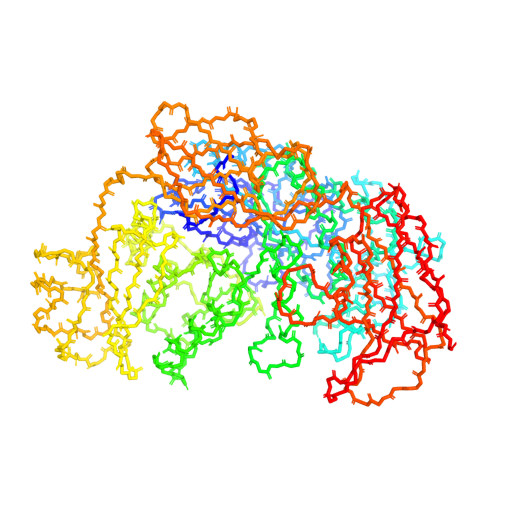 N 1
ATOM 1797 C CA . ARG A 1 226 ? 24.943 65.744 31.273 1.00 9.25 226 ARG A CA 1
ATOM 1798 C C . ARG A 1 226 ? 25.057 66.750 30.119 1.00 10.07 226 ARG A C 1
ATOM 1799 O O . ARG A 1 226 ? 25.559 66.381 29.052 1.00 10.47 226 ARG A O 1
ATOM 1807 N N . ILE A 1 227 ? 24.495 67.931 30.274 1.00 9.80 227 ILE A N 1
ATOM 1808 C CA . ILE A 1 227 ? 24.475 68.913 29.187 1.00 8.57 227 ILE A CA 1
ATOM 1809 C C . ILE A 1 227 ? 25.726 69.777 29.208 1.00 9.29 227 ILE A C 1
ATOM 1810 O O . ILE A 1 227 ? 26.001 70.490 30.168 1.00 10.69 227 ILE A O 1
ATOM 1815 N N . ASP A 1 228 ? 26.482 69.692 28.119 1.00 9.21 228 ASP A N 1
ATOM 1816 C CA . ASP A 1 228 ? 27.753 70.408 28.020 1.00 9.43 228 ASP A CA 1
ATOM 1817 C C . ASP A 1 228 ? 27.594 71.912 27.862 1.00 9.48 228 ASP A C 1
ATOM 1818 O O . ASP A 1 228 ? 26.696 72.374 27.161 1.00 9.49 228 ASP A O 1
ATOM 1823 N N . ALA A 1 229 ? 28.520 72.659 28.457 1.00 8.86 229 ALA A N 1
ATOM 1824 C CA . ALA A 1 229 ? 28.656 74.094 28.248 1.00 9.44 229 ALA A CA 1
ATOM 1825 C C . ALA A 1 229 ? 27.364 74.877 28.325 1.00 10.25 229 ALA A C 1
ATOM 1826 O O . ALA A 1 229 ? 27.054 75.695 27.450 1.00 10.06 229 ALA A O 1
ATOM 1828 N N . VAL A 1 230 ? 26.600 74.705 29.416 1.00 8.77 230 VAL A N 1
ATOM 1829 C CA . VAL A 1 230 ? 25.332 75.418 29.565 1.00 8.71 230 VAL A CA 1
ATOM 1830 C C . VAL A 1 230 ? 25.481 76.918 29.778 1.00 10.21 230 VAL A C 1
ATOM 1831 O O . VAL A 1 230 ? 24.517 77.659 29.555 1.00 11.48 230 VAL A O 1
ATOM 1835 N N . LYS A 1 231 ? 26.681 77.377 30.128 1.00 9.31 231 LYS A N 1
ATOM 1836 C CA . LYS A 1 231 ? 26.914 78.818 30.253 1.00 8.60 231 LYS A CA 1
ATOM 1837 C C . LYS A 1 231 ? 27.186 79.429 28.879 1.00 10.58 231 LYS A C 1
ATOM 1838 O O . LYS A 1 231 ? 27.330 80.644 28.781 1.00 11.91 231 LYS A O 1
ATOM 1844 N N . HIS A 1 232 ? 27.317 78.608 27.839 1.00 9.41 232 HIS A N 1
ATOM 1845 C CA . HIS A 1 232 ? 27.654 79.058 26.502 1.00 11.75 232 HIS A CA 1
ATOM 1846 C C . HIS A 1 232 ? 26.463 79.087 25.573 1.00 11.96 232 HIS A C 1
ATOM 1847 O O . HIS A 1 232 ? 26.653 79.544 24.446 1.00 9.26 232 HIS A O 1
ATOM 1854 N N . PHE A 1 233 ? 25.243 78.761 25.956 1.00 9.96 233 PHE A N 1
ATOM 1855 C CA . PHE A 1 233 ? 24.084 78.942 25.063 1.00 10.55 233 PHE A CA 1
ATOM 1856 C C . PHE A 1 233 ? 22.970 79.496 25.958 1.00 10.17 233 PHE A C 1
ATOM 1857 O O . PHE A 1 233 ? 23.008 79.280 27.176 1.00 10.87 233 PHE A O 1
ATOM 1865 N N . ASN A 1 234 ? 22.020 80.231 25.369 1.00 11.83 234 ASN A N 1
ATOM 1866 C CA . ASN A 1 234 ? 20.999 80.858 26.209 1.00 8.91 234 ASN A CA 1
ATOM 1867 C C . ASN A 1 234 ? 20.305 79.902 27.163 1.00 9.28 234 ASN A C 1
ATOM 1868 O O . ASN A 1 234 ? 20.037 78.751 26.828 1.00 9.54 234 ASN A O 1
ATOM 1873 N N . SER A 1 235 ? 19.960 80.437 28.342 1.00 10.29 235 SER A N 1
ATOM 1874 C CA . SER A 1 235 ? 19.345 79.612 29.382 1.00 9.34 235 SER A CA 1
ATOM 1875 C C . SER A 1 235 ? 17.853 79.403 29.155 1.00 10.79 235 SER A C 1
ATOM 1876 O O . SER A 1 235 ? 17.318 78.438 29.726 1.00 10.94 235 SER A O 1
ATOM 1881 N N . GLY A 1 236 ? 17.224 80.151 28.267 1.00 10.62 236 GLY A N 1
ATOM 1882 C CA . GLY A 1 236 ? 15.826 79.868 27.905 1.00 11.72 236 GLY A CA 1
ATOM 1883 C C . GLY A 1 236 ? 15.738 78.484 27.258 1.00 11.50 236 GLY A C 1
ATOM 1884 O O . GLY A 1 236 ? 14.861 77.669 27.548 1.00 10.87 236 GLY A O 1
ATOM 1885 N N . PHE A 1 237 ? 16.680 78.191 26.356 1.00 10.73 237 PHE A N 1
ATOM 1886 C CA . PHE A 1 237 ? 16.706 76.901 25.679 1.00 9.83 237 PHE A CA 1
ATOM 1887 C C . PHE A 1 237 ? 16.987 75.769 26.661 1.00 10.65 237 PHE A C 1
ATOM 1888 O O . PHE A 1 237 ? 16.399 74.689 26.494 1.00 10.54 237 PHE A O 1
ATOM 1896 N N . SER A 1 238 ? 17.861 75.962 27.652 1.00 10.17 238 SER A N 1
ATOM 1897 C CA . SER A 1 238 ? 18.044 74.897 28.651 1.00 10.93 238 SER A CA 1
ATOM 1898 C C . SER A 1 238 ? 16.704 74.551 29.306 1.00 10.45 238 SER A C 1
ATOM 1899 O O . SER A 1 238 ? 16.375 73.361 29.410 1.00 10.07 238 SER A O 1
ATOM 1902 N N . LYS A 1 239 ? 15.957 75.547 29.772 1.00 10.16 239 LYS A N 1
ATOM 1903 C CA . LYS A 1 239 ? 14.687 75.292 30.442 1.00 10.17 239 LYS A CA 1
ATOM 1904 C C . LYS A 1 239 ? 13.639 74.703 29.512 1.00 10.93 239 LYS A C 1
ATOM 1905 O O . LYS A 1 239 ? 12.955 73.745 29.894 1.00 11.81 239 LYS A O 1
ATOM 1911 N N . SER A 1 240 ? 13.545 75.173 28.271 1.00 9.77 240 SER A N 1
ATOM 1912 C CA . SER A 1 240 ? 12.569 74.632 27.321 1.00 9.59 240 SER A CA 1
ATOM 1913 C C . SER A 1 240 ? 12.930 73.221 26.915 1.00 10.65 240 SER A C 1
ATOM 1914 O O . SER A 1 240 ? 12.074 72.342 26.776 1.00 10.83 240 SER A O 1
ATOM 1917 N N . LEU A 1 241 ? 14.228 72.945 26.728 1.00 10.47 241 LEU A N 1
ATOM 1918 C CA . LEU A 1 241 ? 14.667 71.604 26.370 1.00 10.45 241 LEU A CA 1
ATOM 1919 C C . LEU A 1 241 ? 14.371 70.631 27.509 1.00 11.26 241 LEU A C 1
ATOM 1920 O O . LEU A 1 241 ? 13.867 69.535 27.282 1.00 10.99 241 LEU A O 1
ATOM 1925 N N . ALA A 1 242 ? 14.629 71.060 28.747 1.00 10.64 242 ALA A N 1
ATOM 1926 C CA . ALA A 1 242 ? 14.361 70.206 29.912 1.00 9.77 242 ALA A CA 1
ATOM 1927 C C . ALA A 1 242 ? 12.870 69.880 29.952 1.00 10.44 242 ALA A C 1
ATOM 1928 O O . ALA A 1 242 ? 12.489 68.735 30.194 1.00 10.78 242 ALA A O 1
ATOM 1930 N N . ASP A 1 243 ? 12.008 70.875 29.685 1.00 10.36 243 ASP A N 1
ATOM 1931 C CA . ASP A 1 243 ? 10.569 70.637 29.610 1.00 11.41 243 ASP A CA 1
ATOM 1932 C C . ASP A 1 243 ? 10.261 69.480 28.666 1.00 12.14 243 ASP A C 1
ATOM 1933 O O . ASP A 1 243 ? 9.584 68.520 29.047 1.00 12.18 243 ASP A O 1
ATOM 1938 N N . LYS A 1 244 ? 10.757 69.550 27.428 1.00 10.37 244 LYS A N 1
ATOM 1939 C CA . LYS A 1 244 ? 10.481 68.480 26.461 1.00 10.69 244 LYS A CA 1
ATOM 1940 C C . LYS A 1 244 ? 10.951 67.119 26.958 1.00 12.65 244 LYS A C 1
ATOM 1941 O O . LYS A 1 244 ? 10.289 66.094 26.743 1.00 12.11 244 LYS A O 1
ATOM 1947 N N . LEU A 1 245 ? 12.139 67.085 27.571 1.00 10.99 245 LEU A N 1
ATOM 1948 C CA . LEU A 1 245 ? 12.678 65.802 28.031 1.00 11.73 245 LEU A CA 1
ATOM 1949 C C . LEU A 1 245 ? 11.890 65.230 29.194 1.00 12.04 245 LEU A C 1
ATOM 1950 O O . LEU A 1 245 ? 11.603 64.027 29.197 1.00 11.30 245 LEU A O 1
ATOM 1955 N N . TYR A 1 246 ? 11.404 66.068 30.109 1.00 11.40 246 TYR A N 1
ATOM 1956 C CA . TYR A 1 246 ? 10.603 65.578 31.229 1.00 11.29 246 TYR A CA 1
ATOM 1957 C C . TYR A 1 246 ? 9.215 65.133 30.792 1.00 11.62 246 TYR A C 1
ATOM 1958 O O . TYR A 1 246 ? 8.606 64.312 31.482 1.00 12.71 246 TYR A O 1
ATOM 1967 N N . GLN A 1 247 ? 8.705 65.630 29.664 1.00 12.09 247 GLN A N 1
ATOM 1968 C CA . GLN A 1 247 ? 7.452 65.141 29.106 1.00 13.09 247 GLN A CA 1
ATOM 1969 C C . GLN A 1 247 ? 7.594 63.715 28.599 1.00 14.11 247 GLN A C 1
ATOM 1970 O O . GLN A 1 247 ? 6.661 62.911 28.643 1.00 15.19 247 GLN A O 1
ATOM 1976 N N . LYS A 1 248 ? 8.800 63.375 28.137 1.00 13.72 248 LYS A N 1
ATOM 1977 C CA . LYS A 1 248 ? 9.079 62.025 27.666 1.00 14.63 248 LYS A CA 1
ATOM 1978 C C . LYS A 1 248 ? 9.261 61.025 28.797 1.00 14.80 248 LYS A C 1
ATOM 1979 O O . LYS A 1 248 ? 8.780 59.891 28.716 1.00 15.82 248 LYS A O 1
ATOM 1990 N N . LYS A 1 249 ? 10.048 61.411 29.796 1.00 13.36 249 LYS A N 1
ATOM 1991 C CA . LYS A 1 249 ? 10.351 60.480 30.884 1.00 13.50 249 LYS A CA 1
ATOM 1992 C C . LYS A 1 249 ? 10.906 61.253 32.066 1.00 12.08 249 LYS A C 1
ATOM 1993 O O . LYS A 1 249 ? 11.481 62.332 31.869 1.00 12.71 249 LYS A O 1
ATOM 1999 N N . ASP A 1 250 ? 10.791 60.710 33.267 1.00 11.46 250 ASP A N 1
ATOM 2000 C CA . ASP A 1 250 ? 11.334 61.346 34.468 1.00 11.85 250 ASP A CA 1
ATOM 2001 C C . ASP A 1 250 ? 12.832 61.046 34.591 1.00 11.77 250 ASP A C 1
ATOM 2002 O O . ASP A 1 250 ? 13.287 60.385 35.512 1.00 12.87 250 ASP A O 1
ATOM 2007 N N . ILE A 1 251 ? 13.595 61.553 33.622 1.00 11.44 251 ILE A N 1
ATOM 2008 C CA . ILE A 1 251 ? 15.037 61.361 33.586 1.00 12.41 251 ILE A CA 1
ATOM 2009 C C . ILE A 1 251 ? 15.735 62.409 34.446 1.00 11.96 251 ILE A C 1
ATOM 2010 O O . ILE A 1 251 ? 15.096 63.324 34.955 1.00 12.59 251 ILE A O 1
ATOM 2015 N N . PHE A 1 252 ? 17.054 62.267 34.605 1.00 10.15 252 PHE A N 1
ATOM 2016 C CA . PHE A 1 252 ? 17.838 63.192 35.400 1.00 9.78 252 PHE A CA 1
ATOM 2017 C C . PHE A 1 252 ? 18.643 64.115 34.488 1.00 11.11 252 PHE A C 1
ATOM 2018 O O . PHE A 1 252 ? 19.288 63.609 33.569 1.00 12.03 252 PHE A O 1
ATOM 2026 N N . LEU A 1 253 ? 18.673 65.407 34.759 1.00 11.58 253 LEU A N 1
ATOM 2027 C CA . LEU A 1 253 ? 19.478 66.323 33.957 1.00 10.08 253 LEU A CA 1
ATOM 2028 C C . LEU A 1 253 ? 20.439 67.111 34.856 1.00 10.72 253 LEU A C 1
ATOM 2029 O O . LEU A 1 253 ? 20.046 67.653 35.885 1.00 10.51 253 LEU A O 1
ATOM 2034 N N . VAL A 1 254 ? 21.680 67.203 34.386 1.00 10.62 254 VAL A N 1
ATOM 2035 C CA . VAL A 1 254 ? 22.684 68.019 35.053 1.00 10.58 254 VAL A CA 1
ATOM 2036 C C . VAL A 1 254 ? 23.398 68.799 33.938 1.00 10.79 254 VAL A C 1
ATOM 2037 O O . VAL A 1 254 ? 23.638 68.228 32.875 1.00 10.36 254 VAL A O 1
ATOM 2041 N N . GLY A 1 255 ? 23.700 70.059 34.193 1.00 10.39 255 GLY A N 1
ATOM 2042 C CA . GLY A 1 255 ? 24.410 70.874 33.214 1.00 10.70 255 GLY A CA 1
ATOM 2043 C C . GLY A 1 255 ? 25.798 71.243 33.712 1.00 11.08 255 GLY A C 1
ATOM 2044 O O . GLY A 1 255 ? 26.021 71.433 34.920 1.00 10.17 255 GLY A O 1
ATOM 2045 N N . GLU A 1 256 ? 26.735 71.350 32.762 1.00 10.18 256 GLU A N 1
ATOM 2046 C CA . GLU A 1 256 ? 28.073 71.808 33.122 1.00 10.66 256 GLU A CA 1
ATOM 2047 C C . GLU A 1 256 ? 28.163 73.331 32.991 1.00 10.91 256 GLU A C 1
ATOM 2048 O O . GLU A 1 256 ? 28.206 73.839 31.864 1.00 10.07 256 GLU A O 1
ATOM 2054 N N . TRP A 1 257 ? 28.089 74.043 34.102 1.00 9.71 257 TRP A N 1
ATOM 2055 C CA . TRP A 1 257 ? 28.329 75.484 34.146 1.00 9.57 257 TRP A CA 1
ATOM 2056 C C . TRP A 1 257 ? 29.718 75.617 34.785 1.00 11.07 257 TRP A C 1
ATOM 2057 O O . TRP A 1 257 ? 29.832 75.580 36.019 1.00 10.90 257 TRP A O 1
ATOM 2068 N N . TYR A 1 258 ? 30.750 75.698 33.958 1.00 11.34 258 TYR A N 1
ATOM 2069 C CA . TYR A 1 258 ? 32.118 75.670 34.474 1.00 11.64 258 TYR A CA 1
ATOM 2070 C C . TYR A 1 258 ? 32.457 76.897 35.311 1.00 11.70 258 TYR A C 1
ATOM 2071 O O . TYR A 1 258 ? 32.295 78.029 34.857 1.00 12.63 258 TYR A O 1
ATOM 2080 N N . GLY A 1 259 ? 32.971 76.647 36.510 1.00 10.14 259 GLY A N 1
ATOM 2081 C CA . GLY A 1 259 ? 33.502 77.729 37.333 1.00 11.64 259 GLY A CA 1
ATOM 2082 C C . GLY A 1 259 ? 32.454 78.705 37.849 1.00 11.68 259 GLY A C 1
ATOM 2083 O O . GLY A 1 259 ? 31.342 78.313 38.196 1.00 12.07 259 GLY A O 1
ATOM 2084 N N . ASP A 1 260 ? 32.832 79.980 37.886 1.00 11.15 260 ASP A N 1
ATOM 2085 C CA . ASP A 1 260 ? 31.979 81.023 38.452 1.00 10.86 260 ASP A CA 1
ATOM 2086 C C . ASP A 1 260 ? 31.641 80.663 39.904 1.00 11.92 260 ASP A C 1
ATOM 2087 O O . ASP A 1 260 ? 30.488 80.541 40.302 1.00 10.81 260 ASP A O 1
ATOM 2092 N N . ASP A 1 261 ? 32.705 80.555 40.697 1.00 10.85 261 ASP A N 1
ATOM 2093 C CA . ASP A 1 261 ? 32.608 80.255 42.129 1.00 12.99 261 ASP A CA 1
ATOM 2094 C C . ASP A 1 261 ? 32.017 81.408 42.913 1.00 12.61 261 ASP A C 1
ATOM 2095 O O . ASP A 1 261 ? 31.847 82.540 42.443 1.00 12.65 261 ASP A O 1
ATOM 2100 N N . PRO A 1 262 ? 31.666 81.172 44.173 1.00 12.43 262 PRO A N 1
ATOM 2101 C CA . PRO A 1 262 ? 31.075 82.195 45.031 1.00 14.08 262 PRO A CA 1
ATOM 2102 C C . PRO A 1 262 ? 31.970 83.426 45.064 1.00 15.83 262 PRO A C 1
ATOM 2103 O O . PRO A 1 262 ? 33.202 83.312 45.067 1.00 16.75 262 PRO A O 1
ATOM 2107 N N . GLY A 1 263 ? 31.328 84.591 45.028 1.00 19.01 263 GLY A N 1
ATOM 2108 C CA . GLY A 1 263 ? 32.057 85.853 45.040 1.00 19.72 263 GLY A CA 1
ATOM 2109 C C . GLY A 1 263 ? 32.399 86.372 43.652 1.00 20.52 263 GLY A C 1
ATOM 2110 O O . GLY A 1 263 ? 32.965 87.469 43.546 1.00 23.30 263 GLY A O 1
ATOM 2111 N N . THR A 1 264 ? 32.146 85.611 42.597 1.00 17.05 264 THR A N 1
ATOM 2112 C CA . THR A 1 264 ? 32.501 86.046 41.244 1.00 15.79 264 THR A CA 1
ATOM 2113 C C . THR A 1 264 ? 31.300 86.713 40.586 1.00 14.75 264 THR A C 1
ATOM 2114 O O . THR A 1 264 ? 30.153 86.529 41.000 1.00 14.72 264 THR A O 1
ATOM 2118 N N . ALA A 1 265 ? 31.569 87.492 39.541 1.00 14.21 265 ALA A N 1
ATOM 2119 C CA . ALA A 1 265 ? 30.515 88.258 38.884 1.00 15.32 265 ALA A CA 1
ATOM 2120 C C . ALA A 1 265 ? 29.376 87.436 38.303 1.00 14.48 265 ALA A C 1
ATOM 2121 O O . ALA A 1 265 ? 28.239 87.933 38.288 1.00 14.98 265 ALA A O 1
ATOM 2123 N N . ASN A 1 266 ? 29.679 86.241 37.797 1.00 11.97 266 ASN A N 1
ATOM 2124 C CA . ASN A 1 266 ? 28.637 85.433 37.165 1.00 12.37 266 ASN A CA 1
ATOM 2125 C C . ASN A 1 266 ? 28.081 84.340 38.059 1.00 12.98 266 ASN A C 1
ATOM 2126 O O . ASN A 1 266 ? 27.271 83.513 37.608 1.00 11.56 266 ASN A O 1
ATOM 2131 N N . HIS A 1 267 ? 28.490 84.336 39.324 1.00 11.96 267 HIS A N 1
ATOM 2132 C CA . HIS A 1 267 ? 28.036 83.300 40.249 1.00 12.62 267 HIS A CA 1
ATOM 2133 C C . HIS A 1 267 ? 26.532 83.289 40.459 1.00 12.69 267 HIS A C 1
ATOM 2134 O O . HIS A 1 267 ? 25.909 82.222 40.383 1.00 12.19 267 HIS A O 1
ATOM 2141 N N . LEU A 1 268 ? 25.923 84.442 40.717 1.00 10.99 268 LEU A N 1
ATOM 2142 C CA . LEU A 1 268 ? 24.481 84.498 40.951 1.00 13.00 268 LEU A CA 1
ATOM 2143 C C . LEU A 1 268 ? 23.674 84.010 39.757 1.00 11.40 268 LEU A C 1
ATOM 2144 O O . LEU A 1 268 ? 22.669 83.297 39.933 1.00 12.27 268 LEU A O 1
ATOM 2149 N N . GLU A 1 269 ? 24.119 84.298 38.538 1.00 10.93 269 GLU A N 1
ATOM 2150 C CA . GLU A 1 269 ? 23.437 83.779 37.355 1.00 10.89 269 GLU A CA 1
ATOM 2151 C C . GLU A 1 269 ? 23.459 82.251 37.348 1.00 10.51 269 GLU A C 1
ATOM 2152 O O . GLU A 1 269 ? 22.437 81.628 37.044 1.00 10.99 269 GLU A O 1
ATOM 2158 N N . LYS A 1 270 ? 24.590 81.628 37.692 1.00 9.15 270 LYS A N 1
ATOM 2159 C CA . LYS A 1 270 ? 24.669 80.174 37.759 1.00 9.61 270 LYS A CA 1
ATOM 2160 C C . LYS A 1 270 ? 23.733 79.614 38.830 1.00 10.35 270 LYS A C 1
ATOM 2161 O O . LYS A 1 270 ? 23.015 78.636 38.592 1.00 10.32 270 LYS A O 1
ATOM 2167 N N . VAL A 1 271 ? 23.682 80.247 40.002 1.00 11.32 271 VAL A N 1
ATOM 2168 C CA . VAL A 1 271 ? 22.764 79.794 41.062 1.00 10.61 271 VAL A CA 1
ATOM 2169 C C . VAL A 1 271 ? 21.315 79.895 40.593 1.00 10.55 271 VAL A C 1
ATOM 2170 O O . VAL A 1 271 ? 20.523 78.973 40.791 1.00 11.23 271 VAL A O 1
ATOM 2174 N N . ARG A 1 272 ? 20.952 81.010 39.958 1.00 10.77 272 ARG A N 1
ATOM 2175 C CA . ARG A 1 272 ? 19.585 81.165 39.432 1.00 11.31 272 ARG A CA 1
ATOM 2176 C C . ARG A 1 272 ? 19.275 80.090 38.401 1.00 10.59 272 ARG A C 1
ATOM 2177 O O . ARG A 1 272 ? 18.166 79.540 38.374 1.00 10.78 272 ARG A O 1
ATOM 2185 N N . TYR A 1 273 ? 20.247 79.790 37.533 1.00 9.73 273 TYR A N 1
ATOM 2186 C CA . TYR A 1 273 ? 20.067 78.697 36.563 1.00 11.01 273 TYR A CA 1
ATOM 2187 C C . TYR A 1 273 ? 19.789 77.380 37.277 1.00 9.85 273 TYR A C 1
ATOM 2188 O O . TYR A 1 273 ? 18.847 76.636 36.954 1.00 12.30 273 TYR A O 1
ATOM 2197 N N . ALA A 1 274 ? 20.606 77.020 38.261 1.00 10.48 274 ALA A N 1
ATOM 2198 C CA . ALA A 1 274 ? 20.396 75.758 38.989 1.00 10.50 274 ALA A CA 1
ATOM 2199 C C . ALA A 1 274 ? 19.029 75.741 39.671 1.00 10.86 274 ALA A C 1
ATOM 2200 O O . ALA A 1 274 ? 18.399 74.687 39.763 1.00 11.26 274 ALA A O 1
ATOM 2202 N N . ASN A 1 275 ? 18.611 76.881 40.219 1.00 10.62 275 ASN A N 1
ATOM 2203 C CA . ASN A 1 275 ? 17.352 76.919 40.958 1.00 11.11 275 ASN A CA 1
ATOM 2204 C C . ASN A 1 275 ? 16.110 77.053 40.094 1.00 11.12 275 ASN A C 1
ATOM 2205 O O . ASN A 1 275 ? 15.008 76.745 40.582 1.00 11.65 275 ASN A O 1
ATOM 2210 N N . ASN A 1 276 ? 16.240 77.483 38.834 1.00 11.13 276 ASN A N 1
ATOM 2211 C CA . ASN A 1 276 ? 15.069 77.715 38.007 1.00 11.82 276 ASN A CA 1
ATOM 2212 C C . ASN A 1 276 ? 14.956 77.000 36.678 1.00 12.76 276 ASN A C 1
ATOM 2213 O O . ASN A 1 276 ? 13.848 76.866 36.143 1.00 11.64 276 ASN A O 1
ATOM 2218 N N . SER A 1 277 ? 16.076 76.570 36.100 1.00 10.79 277 SER A N 1
ATOM 2219 C CA . SER A 1 277 ? 16.020 75.998 34.759 1.00 11.67 277 SER A CA 1
ATOM 2220 C C . SER A 1 277 ? 15.405 74.620 34.649 1.00 11.29 277 SER A C 1
ATOM 2221 O O . SER A 1 277 ? 15.133 74.193 33.519 1.00 11.63 277 SER A O 1
ATOM 2224 N N . GLY A 1 278 ? 15.335 73.873 35.752 1.00 10.89 278 GLY A N 1
ATOM 2225 C CA . GLY A 1 278 ? 14.955 72.463 35.681 1.00 10.77 278 GLY A CA 1
ATOM 2226 C C . GLY A 1 278 ? 16.167 71.587 35.393 1.00 11.70 278 GLY A C 1
ATOM 2227 O O . GLY A 1 278 ? 16.052 70.373 35.247 1.00 12.98 278 GLY A O 1
ATOM 2228 N N . VAL A 1 279 ? 17.354 72.186 35.322 1.00 11.27 279 VAL A N 1
ATOM 2229 C CA . VAL A 1 279 ? 18.598 71.466 35.071 1.00 10.58 279 VAL A CA 1
ATOM 2230 C C . VAL A 1 279 ? 19.502 71.671 36.294 1.00 11.36 279 VAL A C 1
ATOM 2231 O O . VAL A 1 279 ? 19.747 72.808 36.702 1.00 12.01 279 VAL A O 1
ATOM 2235 N N . ASN A 1 280 ? 19.968 70.583 36.896 1.00 10.25 280 ASN A N 1
ATOM 2236 C CA . ASN A 1 280 ? 20.849 70.715 38.070 1.00 10.52 280 ASN A CA 1
ATOM 2237 C C . ASN A 1 280 ? 22.236 71.069 37.564 1.00 12.12 280 ASN A C 1
ATOM 2238 O O . ASN A 1 280 ? 22.424 71.135 36.340 1.00 11.91 280 ASN A O 1
ATOM 2243 N N . VAL A 1 281 ? 23.199 71.328 38.452 1.00 11.14 281 VAL A N 1
ATOM 2244 C CA . VAL A 1 281 ? 24.538 71.648 37.957 1.00 9.93 281 VAL A CA 1
ATOM 2245 C C . VAL A 1 281 ? 25.631 70.840 38.643 1.00 10.94 281 VAL A C 1
ATOM 2246 O O . VAL A 1 281 ? 25.514 70.356 39.765 1.00 10.51 281 VAL A O 1
ATOM 2250 N N . LEU A 1 282 ? 26.739 70.733 37.904 1.00 9.64 282 LEU A N 1
ATOM 2251 C CA . LEU A 1 282 ? 27.953 70.093 38.419 1.00 10.03 282 LEU A CA 1
ATOM 2252 C C . LEU A 1 282 ? 28.539 71.040 39.465 1.00 10.90 282 LEU A C 1
ATOM 2253 O O . LEU A 1 282 ? 28.510 72.267 39.278 1.00 12.16 282 LEU A O 1
ATOM 2258 N N . ASP A 1 283 ? 29.041 70.476 40.564 1.00 9.44 283 ASP A N 1
ATOM 2259 C CA . ASP A 1 283 ? 29.438 71.300 41.710 1.00 10.97 283 ASP A CA 1
ATOM 2260 C C . ASP A 1 283 ? 30.866 71.799 41.637 1.00 11.16 283 ASP A C 1
ATOM 2261 O O . ASP A 1 283 ? 31.793 71.298 42.280 1.00 10.92 283 ASP A O 1
ATOM 2266 N N . PHE A 1 284 ? 31.054 72.851 40.824 1.00 10.42 284 PHE A N 1
ATOM 2267 C CA . PHE A 1 284 ? 32.366 73.474 40.702 1.00 9.90 284 PHE A CA 1
ATOM 2268 C C . PHE A 1 284 ? 32.696 74.284 41.949 1.00 10.64 284 PHE A C 1
ATOM 2269 O O . PHE A 1 284 ? 33.880 74.376 42.290 1.00 11.71 284 PHE A O 1
ATOM 2277 N N . ASP A 1 285 ? 31.688 74.802 42.654 1.00 9.21 285 ASP A N 1
ATOM 2278 C CA . ASP A 1 285 ? 31.976 75.578 43.863 1.00 10.57 285 ASP A CA 1
ATOM 2279 C C . ASP A 1 285 ? 32.728 74.697 44.866 1.00 10.89 285 ASP A C 1
ATOM 2280 O O . ASP A 1 285 ? 33.732 75.116 45.443 1.00 10.49 285 ASP A O 1
ATOM 2285 N N . LEU A 1 286 ? 32.196 73.490 45.101 1.00 10.05 286 LEU A N 1
ATOM 2286 C CA . LEU A 1 286 ? 32.858 72.582 46.036 1.00 9.30 286 LEU A CA 1
ATOM 2287 C C . LEU A 1 286 ? 34.132 71.982 45.464 1.00 9.26 286 LEU A C 1
ATOM 2288 O O . LEU A 1 286 ? 35.099 71.784 46.204 1.00 10.37 286 LEU A O 1
ATOM 2293 N N . ASN A 1 287 ? 34.161 71.710 44.156 1.00 8.97 287 ASN A N 1
ATOM 2294 C CA . ASN A 1 287 ? 35.360 71.136 43.549 1.00 10.10 287 ASN A CA 1
ATOM 2295 C C . ASN A 1 287 ? 36.614 71.956 43.838 1.00 9.27 287 ASN A C 1
ATOM 2296 O O . ASN A 1 287 ? 37.675 71.417 44.163 1.00 9.94 287 ASN A O 1
ATOM 2301 N N . THR A 1 288 ? 36.522 73.280 43.668 1.00 9.28 288 THR A N 1
ATOM 2302 C CA . THR A 1 288 ? 37.691 74.126 43.883 1.00 10.98 288 THR A CA 1
ATOM 2303 C C . THR A 1 288 ? 38.277 73.923 45.273 1.00 10.53 288 THR A C 1
ATOM 2304 O O . THR A 1 288 ? 39.494 73.783 45.448 1.00 12.44 288 THR A O 1
ATOM 2308 N N . VAL A 1 289 ? 37.379 73.898 46.261 1.00 8.95 289 VAL A N 1
ATOM 2309 C CA . VAL A 1 289 ? 37.832 73.761 47.648 1.00 9.27 289 VAL A CA 1
ATOM 2310 C C . VAL A 1 289 ? 38.326 72.365 47.957 1.00 10.31 289 VAL A C 1
ATOM 2311 O O . VAL A 1 289 ? 39.359 72.204 48.622 1.00 10.83 289 VAL A O 1
ATOM 2315 N N . ILE A 1 290 ? 37.692 71.329 47.404 1.00 9.57 290 ILE A N 1
ATOM 2316 C CA . ILE A 1 290 ? 38.178 69.955 47.590 1.00 9.07 290 ILE A CA 1
ATOM 2317 C C . ILE A 1 290 ? 39.625 69.838 47.113 1.00 11.12 290 ILE A C 1
ATOM 2318 O O . ILE A 1 290 ? 40.475 69.261 47.785 1.00 10.56 290 ILE A O 1
ATOM 2323 N N . ARG A 1 291 ? 39.910 70.389 45.929 1.00 10.72 291 ARG A N 1
ATOM 2324 C CA . ARG A 1 291 ? 41.270 70.305 45.396 1.00 11.05 291 ARG A CA 1
ATOM 2325 C C . ARG A 1 291 ? 42.267 71.096 46.230 1.00 10.24 291 ARG A C 1
ATOM 2326 O O . ARG A 1 291 ? 43.412 70.659 46.355 1.00 11.97 291 ARG A O 1
ATOM 2334 N N . ASN A 1 292 ? 41.880 72.233 46.782 1.00 11.87 292 ASN A N 1
ATOM 2335 C CA . ASN A 1 292 ? 42.792 73.016 47.618 1.00 10.97 292 ASN A CA 1
ATOM 2336 C C . ASN A 1 292 ? 42.938 72.403 49.008 1.00 11.60 292 ASN A C 1
ATOM 2337 O O . ASN A 1 292 ? 44.003 72.600 49.606 1.00 11.33 292 ASN A O 1
ATOM 2342 N N . VAL A 1 293 ? 41.955 71.646 49.508 1.00 10.28 293 VAL A N 1
ATOM 2343 C CA . VAL A 1 293 ? 42.058 71.109 50.874 1.00 10.62 293 VAL A CA 1
ATOM 2344 C C . VAL A 1 293 ? 42.786 69.778 50.919 1.00 11.30 293 VAL A C 1
ATOM 2345 O O . VAL A 1 293 ? 43.669 69.557 51.752 1.00 11.51 293 VAL A O 1
ATOM 2349 N N . PHE A 1 294 ? 42.421 68.878 50.003 1.00 11.00 294 PHE A N 1
ATOM 2350 C CA . PHE A 1 294 ? 43.039 67.562 49.936 1.00 10.80 294 PHE A CA 1
ATOM 2351 C C . PHE A 1 294 ? 44.181 67.475 48.934 1.00 11.10 294 PHE A C 1
ATOM 2352 O O . PHE A 1 294 ? 45.024 66.574 49.059 1.00 11.60 294 PHE A O 1
ATOM 2360 N N . GLY A 1 295 ? 44.206 68.357 47.942 1.00 11.18 295 GLY A N 1
ATOM 2361 C CA . GLY A 1 295 ? 45.238 68.283 46.910 1.00 11.69 295 GLY A CA 1
ATOM 2362 C C . GLY A 1 295 ? 46.427 69.194 47.171 1.00 11.24 295 GLY A C 1
ATOM 2363 O O . GLY A 1 295 ? 47.488 68.712 47.580 1.00 12.69 295 GLY A O 1
ATOM 2364 N N . THR A 1 296 ? 46.235 70.500 46.957 1.00 10.39 296 THR A N 1
ATOM 2365 C CA . THR A 1 296 ? 47.359 71.430 47.107 1.00 11.51 296 THR A CA 1
ATOM 2366 C C . THR A 1 296 ? 47.622 71.876 48.536 1.00 12.66 296 THR A C 1
ATOM 2367 O O . THR A 1 296 ? 48.683 72.457 48.833 1.00 12.28 296 THR A O 1
ATOM 2371 N N . PHE A 1 297 ? 46.685 71.662 49.448 1.00 11.45 297 PHE A N 1
ATOM 2372 C CA . PHE A 1 297 ? 46.828 72.062 50.844 1.00 12.54 297 PHE A CA 1
ATOM 2373 C C . PHE A 1 297 ? 47.002 73.570 50.988 1.00 15.55 297 PHE A C 1
ATOM 2374 O O . PHE A 1 297 ? 47.652 74.057 51.923 1.00 16.56 297 PHE A O 1
ATOM 2382 N N . THR A 1 298 ? 46.320 74.346 50.152 1.00 13.35 298 THR A N 1
ATOM 2383 C CA . THR A 1 298 ? 46.325 75.798 50.223 1.00 13.60 298 THR A CA 1
ATOM 2384 C C . THR A 1 298 ? 45.075 76.317 50.929 1.00 13.72 298 THR A C 1
ATOM 2385 O O . THR A 1 298 ? 44.958 77.519 51.197 1.00 14.62 298 THR A O 1
ATOM 2389 N N . GLN A 1 299 ? 44.105 75.432 51.172 1.00 10.94 299 GLN A N 1
ATOM 2390 C CA . GLN A 1 299 ? 42.929 75.787 51.954 1.00 13.04 299 GLN A CA 1
ATOM 2391 C C . GLN A 1 299 ? 42.801 74.761 53.088 1.00 13.69 299 GLN A C 1
ATOM 2392 O O . GLN A 1 299 ? 43.532 73.761 53.074 1.00 14.54 299 GLN A O 1
ATOM 2398 N N . THR A 1 300 ? 41.958 75.027 54.074 1.00 13.22 300 THR A N 1
ATOM 2399 C CA . THR A 1 300 ? 41.834 74.111 55.209 1.00 12.24 300 THR A CA 1
ATOM 2400 C C . THR A 1 300 ? 40.437 73.510 55.331 1.00 13.60 300 THR A C 1
ATOM 2401 O O . THR A 1 300 ? 39.514 73.890 54.600 1.00 11.62 300 THR A O 1
ATOM 2405 N N . MET A 1 301 ? 40.234 72.705 56.392 1.00 11.88 301 MET A N 1
ATOM 2406 C CA . MET A 1 301 ? 38.901 72.155 56.640 1.00 11.71 301 MET A CA 1
ATOM 2407 C C . MET A 1 301 ? 37.897 73.255 56.948 1.00 11.83 301 MET A C 1
ATOM 2408 O O . MET A 1 301 ? 36.712 73.092 56.642 1.00 11.06 301 MET A O 1
ATOM 2413 N N . TYR A 1 302 ? 38.316 74.393 57.516 1.00 11.71 302 TYR A N 1
ATOM 2414 C CA . TYR A 1 302 ? 37.389 75.494 57.739 1.00 11.23 302 TYR A CA 1
ATOM 2415 C C . TYR A 1 302 ? 36.820 75.975 56.404 1.00 11.88 302 TYR A C 1
ATOM 2416 O O . TYR A 1 302 ? 35.616 76.205 56.293 1.00 11.80 302 TYR A O 1
ATOM 2425 N N . ASP A 1 303 ? 37.665 76.062 55.374 1.00 12.43 303 ASP A N 1
ATOM 2426 C CA . ASP A 1 303 ? 37.184 76.472 54.057 1.00 12.19 303 ASP A CA 1
ATOM 2427 C C . ASP A 1 303 ? 36.227 75.444 53.452 1.00 11.82 303 ASP A C 1
ATOM 2428 O O . ASP A 1 303 ? 35.264 75.810 52.761 1.00 12.80 303 ASP A O 1
ATOM 2433 N N . LEU A 1 304 ? 36.517 74.167 53.679 1.00 11.45 304 LEU A N 1
ATOM 2434 C CA . LEU A 1 304 ? 35.650 73.107 53.136 1.00 11.49 304 LEU A CA 1
ATOM 2435 C C . LEU A 1 304 ? 34.276 73.183 53.796 1.00 12.13 304 LEU A C 1
ATOM 2436 O O . LEU A 1 304 ? 33.248 73.150 53.113 1.00 11.30 304 LEU A O 1
ATOM 2441 N N . ASN A 1 305 ? 34.236 73.305 55.123 1.00 11.28 305 ASN A N 1
ATOM 2442 C CA . ASN A 1 305 ? 32.977 73.445 55.855 1.00 12.51 305 ASN A CA 1
ATOM 2443 C C . ASN A 1 305 ? 32.243 74.717 55.442 1.00 11.61 305 ASN A C 1
ATOM 2444 O O . ASN A 1 305 ? 31.028 74.701 55.245 1.00 13.14 305 ASN A O 1
ATOM 2449 N N . ASN A 1 306 ? 32.973 75.809 55.241 1.00 11.76 306 ASN A N 1
ATOM 2450 C CA . ASN A 1 306 ? 32.348 77.059 54.801 1.00 12.59 306 ASN A CA 1
ATOM 2451 C C . ASN A 1 306 ? 31.682 76.883 53.438 1.00 12.86 306 ASN A C 1
ATOM 2452 O O . ASN A 1 306 ? 30.600 77.435 53.194 1.00 13.03 306 ASN A O 1
ATOM 2457 N N . MET A 1 307 ? 32.313 76.135 52.529 1.00 12.12 307 MET A N 1
ATOM 2458 C CA . MET A 1 307 ? 31.723 75.935 51.195 1.00 11.54 307 MET A CA 1
ATOM 2459 C C . MET A 1 307 ? 30.527 75.004 51.228 1.00 11.79 307 MET A C 1
ATOM 2460 O O . MET A 1 307 ? 29.570 75.187 50.468 1.00 12.43 307 MET A O 1
ATOM 2465 N N . VAL A 1 308 ? 30.523 74.012 52.120 1.00 10.34 308 VAL A N 1
ATOM 2466 C CA . VAL A 1 308 ? 29.332 73.180 52.315 1.00 10.58 308 VAL A CA 1
ATOM 2467 C C . VAL A 1 308 ? 28.192 74.077 52.782 1.00 11.26 308 VAL A C 1
ATOM 2468 O O . VAL A 1 308 ? 27.071 74.004 52.275 1.00 12.37 308 VAL A O 1
ATOM 2472 N N . ASN A 1 309 ? 28.454 74.967 53.744 1.00 11.91 309 ASN A N 1
ATOM 2473 C CA . ASN A 1 309 ? 27.418 75.878 54.223 1.00 12.96 309 ASN A CA 1
ATOM 2474 C C . ASN A 1 309 ? 26.964 76.849 53.139 1.00 13.57 309 ASN A C 1
ATOM 2475 O O . ASN A 1 309 ? 25.758 77.034 52.973 1.00 14.67 309 ASN A O 1
ATOM 2480 N N . GLN A 1 310 ? 27.886 77.460 52.409 1.00 13.76 310 GLN A N 1
ATOM 2481 C CA . GLN A 1 310 ? 27.499 78.434 51.381 1.00 13.93 310 GLN A CA 1
ATOM 2482 C C . GLN A 1 310 ? 26.675 77.795 50.275 1.00 13.37 310 GLN A C 1
ATOM 2483 O O . GLN A 1 310 ? 25.609 78.309 49.907 1.00 13.70 310 GLN A O 1
ATOM 2489 N N . THR A 1 311 ? 27.132 76.659 49.746 1.00 11.95 311 THR A N 1
ATOM 2490 C CA . THR A 1 311 ? 26.352 75.991 48.687 1.00 11.54 311 THR A CA 1
ATOM 2491 C C . THR A 1 311 ? 25.012 75.509 49.235 1.00 12.43 311 THR A C 1
ATOM 2492 O O . THR A 1 311 ? 23.977 75.587 48.559 1.00 12.98 311 THR A O 1
ATOM 2496 N N . GLY A 1 312 ? 24.988 75.099 50.509 1.00 12.03 312 GLY A N 1
ATOM 2497 C CA . GLY A 1 312 ? 23.747 74.642 51.137 1.00 13.66 312 GLY A CA 1
ATOM 2498 C C . GLY A 1 312 ? 22.716 75.763 51.239 1.00 14.60 312 GLY A C 1
ATOM 2499 O O . GLY A 1 312 ? 21.502 75.508 51.226 1.00 15.42 312 GLY A O 1
ATOM 2500 N N . ASN A 1 313 ? 23.192 76.994 51.420 1.00 13.90 313 ASN A N 1
ATOM 2501 C CA . ASN A 1 313 ? 22.294 78.129 51.495 1.00 14.54 313 ASN A CA 1
ATOM 2502 C C . ASN A 1 313 ? 21.856 78.636 50.127 1.00 15.46 313 ASN A C 1
ATOM 2503 O O . ASN A 1 313 ? 20.733 79.150 49.996 1.00 18.87 313 ASN A O 1
ATOM 2508 N N . GLU A 1 314 ? 22.708 78.506 49.110 1.00 13.72 314 GLU A N 1
ATOM 2509 C CA . GLU A 1 314 ? 22.347 79.060 47.798 1.00 12.62 314 GLU A CA 1
ATOM 2510 C C . GLU A 1 314 ? 21.550 78.165 46.873 1.00 13.00 314 GLU A C 1
ATOM 2511 O O . GLU A 1 314 ? 20.666 78.688 46.167 1.00 12.84 314 GLU A O 1
ATOM 2517 N N . TYR A 1 315 ? 21.912 76.882 46.836 1.00 11.89 315 TYR A N 1
ATOM 2518 C CA . TYR A 1 315 ? 21.234 75.989 45.885 1.00 11.15 315 TYR A CA 1
ATOM 2519 C C . TYR A 1 315 ? 19.978 75.390 46.495 1.00 12.39 315 TYR A C 1
ATOM 2520 O O . TYR A 1 315 ? 20.057 74.668 47.495 1.00 12.21 315 TYR A O 1
ATOM 2529 N N . LYS A 1 316 ? 18.833 75.645 45.863 1.00 11.77 316 LYS A N 1
ATOM 2530 C CA . LYS A 1 316 ? 17.570 75.116 46.379 1.00 13.88 316 LYS A CA 1
ATOM 2531 C C . LYS A 1 316 ? 17.567 73.594 46.447 1.00 14.37 316 LYS A C 1
ATOM 2532 O O . LYS A 1 316 ? 17.107 72.986 47.422 1.00 14.09 316 LYS A O 1
ATOM 2538 N N . TYR A 1 317 ? 18.131 72.970 45.417 1.00 12.67 317 TYR A N 1
ATOM 2539 C CA . TYR A 1 317 ? 18.250 71.513 45.378 1.00 12.03 317 TYR A CA 1
ATOM 2540 C C . TYR A 1 317 ? 19.722 71.139 45.485 1.00 11.15 317 TYR A C 1
ATOM 2541 O O . TYR A 1 317 ? 20.322 70.527 44.602 1.00 11.85 317 TYR A O 1
ATOM 2550 N N . LYS A 1 318 ? 20.330 71.472 46.644 1.00 10.98 318 LYS A N 1
ATOM 2551 C CA . LYS A 1 318 ? 21.753 71.145 46.838 1.00 10.51 318 LYS A CA 1
ATOM 2552 C C . LYS A 1 318 ? 21.990 69.649 46.828 1.00 10.04 318 LYS A C 1
ATOM 2553 O O . LYS A 1 318 ? 23.082 69.178 46.487 1.00 10.40 318 LYS A O 1
ATOM 2559 N N . GLU A 1 319 ? 20.986 68.821 47.126 1.00 9.29 319 GLU A N 1
ATOM 2560 C CA . GLU A 1 319 ? 21.110 67.375 47.067 1.00 10.70 319 GLU A CA 1
ATOM 2561 C C . GLU A 1 319 ? 21.134 66.841 45.636 1.00 11.51 319 GLU A C 1
ATOM 2562 O O . GLU A 1 319 ? 21.396 65.650 45.457 1.00 11.29 319 GLU A O 1
ATOM 2568 N N . ASN A 1 320 ? 20.967 67.687 44.625 1.00 9.53 320 ASN A N 1
ATOM 2569 C CA . ASN A 1 320 ? 21.083 67.338 43.230 1.00 10.24 320 ASN A CA 1
ATOM 2570 C C . ASN A 1 320 ? 22.397 67.816 42.610 1.00 11.31 320 ASN A C 1
ATOM 2571 O O . ASN A 1 320 ? 22.658 67.617 41.415 1.00 10.73 320 ASN A O 1
ATOM 2576 N N . LEU A 1 321 ? 23.214 68.511 43.393 1.00 10.45 321 LEU A N 1
ATOM 2577 C CA . LEU A 1 321 ? 24.538 68.925 42.913 1.00 10.27 321 LEU A CA 1
ATOM 2578 C C . LEU A 1 321 ? 25.377 67.678 42.644 1.00 10.15 321 LEU A C 1
ATOM 2579 O O . LEU A 1 321 ? 25.363 66.720 43.421 1.00 11.14 321 LEU A O 1
ATOM 2584 N N . ILE A 1 322 ? 26.119 67.686 41.536 1.00 8.77 322 ILE A N 1
ATOM 2585 C CA . ILE A 1 322 ? 26.955 66.520 41.204 1.00 9.22 322 ILE A CA 1
ATOM 2586 C C . ILE A 1 322 ? 28.405 66.852 41.544 1.00 10.31 322 ILE A C 1
ATOM 2587 O O . ILE A 1 322 ? 28.998 67.743 40.921 1.00 10.10 322 ILE A O 1
ATOM 2592 N N . THR A 1 323 ? 28.933 66.187 42.567 1.00 9.43 323 THR A N 1
ATOM 2593 C CA . THR A 1 323 ? 30.257 66.524 43.089 1.00 9.12 323 THR A CA 1
ATOM 2594 C C . THR A 1 323 ? 31.362 65.703 42.441 1.00 9.53 323 THR A C 1
ATOM 2595 O O . THR A 1 323 ? 31.138 64.640 41.867 1.00 10.14 323 THR A O 1
ATOM 2599 N N . PHE A 1 324 ? 32.578 66.248 42.489 1.00 9.45 324 PHE A N 1
ATOM 2600 C CA . PHE A 1 324 ? 33.716 65.599 41.842 1.00 9.65 324 PHE A CA 1
ATOM 2601 C C . PHE A 1 324 ? 35.013 66.221 42.336 1.00 9.52 324 PHE A C 1
ATOM 2602 O O . PHE A 1 324 ? 35.025 67.371 42.779 1.00 10.49 324 PHE A O 1
ATOM 2610 N N . ILE A 1 325 ? 36.081 65.435 42.254 1.00 9.43 325 ILE A N 1
ATOM 2611 C CA . ILE A 1 325 ? 37.404 65.890 42.686 1.00 9.34 325 ILE A CA 1
ATOM 2612 C C . ILE A 1 325 ? 38.241 66.322 41.489 1.00 9.81 325 ILE A C 1
ATOM 2613 O O . ILE A 1 325 ? 39.179 67.135 41.606 1.00 10.29 325 ILE A O 1
ATOM 2622 N N . ASP A 1 326 ? 37.968 65.719 40.345 1.00 9.49 326 ASP A N 1
ATOM 2623 C CA . ASP A 1 326 ? 38.671 66.015 39.098 1.00 9.83 326 ASP A CA 1
ATOM 2624 C C . ASP A 1 326 ? 37.743 65.615 37.952 1.00 11.24 326 ASP A C 1
ATOM 2625 O O . ASP A 1 326 ? 36.621 65.128 38.185 1.00 10.52 326 ASP A O 1
ATOM 2630 N N . ASN A 1 327 ? 38.207 65.773 36.725 1.00 9.32 327 ASN A N 1
ATOM 2631 C CA . ASN A 1 327 ? 37.419 65.391 35.557 1.00 10.53 327 ASN A CA 1
ATOM 2632 C C . ASN A 1 327 ? 38.308 65.524 34.333 1.00 10.31 327 ASN A C 1
ATOM 2633 O O . ASN A 1 327 ? 39.524 65.716 34.453 1.00 11.10 327 ASN A O 1
ATOM 2638 N N . HIS A 1 328 ? 37.738 65.393 33.154 1.00 9.57 328 HIS A N 1
ATOM 2639 C CA . HIS A 1 328 ? 38.512 65.414 31.919 1.00 10.80 328 HIS A CA 1
ATOM 2640 C C . HIS A 1 328 ? 38.964 66.793 31.463 1.00 10.81 328 HIS A C 1
ATOM 2641 O O . HIS A 1 328 ? 39.677 66.858 30.451 1.00 11.24 328 HIS A O 1
ATOM 2648 N N . ASP A 1 329 ? 38.680 67.840 32.217 1.00 8.76 329 ASP A N 1
ATOM 2649 C CA . ASP A 1 329 ? 39.089 69.196 31.885 1.00 9.79 329 ASP A CA 1
ATOM 2650 C C . ASP A 1 329 ? 40.017 69.808 32.930 1.00 11.59 329 ASP A C 1
ATOM 2651 O O . ASP A 1 329 ? 40.311 71.017 32.875 1.00 12.30 329 ASP A O 1
ATOM 2656 N N . MET A 1 330 ? 40.524 68.986 33.843 1.00 11.13 330 MET A N 1
ATOM 2657 C CA . MET A 1 330 ? 41.478 69.472 34.843 1.00 9.55 330 MET A CA 1
ATOM 2658 C C . MET A 1 330 ? 42.461 68.350 35.178 1.00 10.20 330 MET A C 1
ATOM 2659 O O . MET A 1 330 ? 42.151 67.183 34.903 1.00 11.07 330 MET A O 1
ATOM 2664 N N . SER A 1 331 ? 43.627 68.683 35.730 1.00 10.05 331 SER A N 1
ATOM 2665 C CA . SER A 1 331 ? 44.607 67.648 36.026 1.00 10.36 331 SER A CA 1
ATOM 2666 C C . SER A 1 331 ? 44.047 66.608 36.993 1.00 11.02 331 SER A C 1
ATOM 2667 O O . SER A 1 331 ? 43.222 66.936 37.846 1.00 11.46 331 SER A O 1
ATOM 2670 N N . ARG A 1 332 ? 44.468 65.359 36.824 1.00 11.41 332 ARG A N 1
ATOM 2671 C CA . ARG A 1 332 ? 43.994 64.314 37.732 1.00 11.49 332 ARG A CA 1
ATOM 2672 C C . ARG A 1 332 ? 44.429 64.630 39.159 1.00 11.04 332 ARG A C 1
ATOM 2673 O O . ARG A 1 332 ? 45.532 65.134 39.384 1.00 11.47 332 ARG A O 1
ATOM 2681 N N . PHE A 1 333 ? 43.607 64.203 40.125 1.00 9.91 333 PHE A N 1
ATOM 2682 C CA . PHE A 1 333 ? 43.950 64.438 41.519 1.00 10.51 333 PHE A CA 1
ATOM 2683 C C . PHE A 1 333 ? 45.371 63.993 41.848 1.00 11.58 333 PHE A C 1
ATOM 2684 O O . PHE A 1 333 ? 46.111 64.740 42.495 1.00 12.52 333 PHE A O 1
ATOM 2692 N N . LEU A 1 334 ? 45.765 62.783 41.457 1.00 10.38 334 LEU A N 1
ATOM 2693 C CA . LEU A 1 334 ? 47.103 62.275 41.777 1.00 13.39 334 LEU A CA 1
ATOM 2694 C C . LEU A 1 334 ? 48.243 63.043 41.137 1.00 12.42 334 LEU A C 1
ATOM 2695 O O . LEU A 1 334 ? 49.387 62.890 41.598 1.00 12.77 334 LEU A O 1
ATOM 2700 N N . SER A 1 335 ? 47.988 63.884 40.135 1.00 12.35 335 SER A N 1
ATOM 2701 C CA . SER A 1 335 ? 49.035 64.756 39.598 1.00 12.23 335 SER A CA 1
ATOM 2702 C C . SER A 1 335 ? 49.081 66.037 40.422 1.00 14.49 335 SER A C 1
ATOM 2703 O O . SER A 1 335 ? 50.106 66.714 40.427 1.00 16.92 335 SER A O 1
ATOM 2706 N N . VAL A 1 336 ? 48.005 66.353 41.143 1.00 12.55 336 VAL A N 1
ATOM 2707 C CA . VAL A 1 336 ? 48.020 67.494 42.063 1.00 14.46 336 VAL A CA 1
ATOM 2708 C C . VAL A 1 336 ? 48.727 67.100 43.360 1.00 14.42 336 VAL A C 1
ATOM 2709 O O . VAL A 1 336 ? 49.525 67.848 43.924 1.00 15.15 336 VAL A O 1
ATOM 2713 N N . ASN A 1 337 ? 48.438 65.898 43.831 1.00 13.26 337 ASN A N 1
ATOM 2714 C CA . ASN A 1 337 ? 49.001 65.380 45.086 1.00 12.38 337 ASN A CA 1
ATOM 2715 C C . ASN A 1 337 ? 49.071 63.865 44.930 1.00 12.55 337 ASN A C 1
ATOM 2716 O O . ASN A 1 337 ? 48.018 63.208 44.827 1.00 11.74 337 ASN A O 1
ATOM 2721 N N . SER A 1 338 ? 50.277 63.291 44.903 1.00 10.63 338 SER A N 1
ATOM 2722 C CA . SER A 1 338 ? 50.421 61.860 44.705 1.00 12.75 338 SER A CA 1
ATOM 2723 C C . SER A 1 338 ? 50.156 61.006 45.937 1.00 11.85 338 SER A C 1
ATOM 2724 O O . SER A 1 338 ? 50.227 59.777 45.832 1.00 13.53 338 SER A O 1
ATOM 2727 N N . ASN A 1 339 ? 49.818 61.609 47.072 1.00 13.15 339 ASN A N 1
ATOM 2728 C CA . ASN A 1 339 ? 49.545 60.818 48.274 1.00 12.20 339 ASN A CA 1
ATOM 2729 C C . ASN A 1 339 ? 48.208 60.096 48.142 1.00 12.37 339 ASN A C 1
ATOM 2730 O O . ASN A 1 339 ? 47.167 60.754 48.100 1.00 11.58 339 ASN A O 1
ATOM 2735 N N . LYS A 1 340 ? 48.213 58.765 48.118 1.00 12.69 340 LYS A N 1
ATOM 2736 C CA . LYS A 1 340 ? 46.968 58.024 47.933 1.00 12.16 340 LYS A CA 1
ATOM 2737 C C . LYS A 1 340 ? 46.010 58.158 49.099 1.00 12.92 340 LYS A C 1
ATOM 2738 O O . LYS A 1 340 ? 44.793 58.113 48.867 1.00 11.71 340 LYS A O 1
ATOM 2744 N N . ALA A 1 341 ? 46.505 58.383 50.321 1.00 12.65 341 ALA A N 1
ATOM 2745 C CA . ALA A 1 341 ? 45.581 58.585 51.440 1.00 13.32 341 ALA A CA 1
ATOM 2746 C C . ALA A 1 341 ? 44.776 59.861 51.220 1.00 12.38 341 ALA A C 1
ATOM 2747 O O . ALA A 1 341 ? 43.587 59.884 51.530 1.00 11.07 341 ALA A O 1
ATOM 2749 N N . ASN A 1 342 ? 45.388 60.924 50.690 1.00 10.31 342 ASN A N 1
ATOM 2750 C CA . ASN A 1 342 ? 44.654 62.158 50.427 1.00 10.16 342 ASN A CA 1
ATOM 2751 C C . ASN A 1 342 ? 43.608 61.924 49.342 1.00 10.75 342 ASN A C 1
ATOM 2752 O O . ASN A 1 342 ? 42.504 62.501 49.412 1.00 11.82 342 ASN A O 1
ATOM 2757 N N . LEU A 1 343 ? 43.905 61.070 48.353 1.00 10.18 343 LEU A N 1
ATOM 2758 C CA . LEU A 1 343 ? 42.915 60.740 47.334 1.00 10.07 343 LEU A CA 1
ATOM 2759 C C . LEU A 1 343 ? 41.761 59.972 47.987 1.00 11.41 343 LEU A C 1
ATOM 2760 O O . LEU A 1 343 ? 40.588 60.294 47.756 1.00 10.88 343 LEU A O 1
ATOM 2765 N N . HIS A 1 344 ? 42.087 59.005 48.850 1.00 11.11 344 HIS A N 1
ATOM 2766 C CA . HIS A 1 344 ? 41.040 58.226 49.532 1.00 10.90 344 HIS A CA 1
ATOM 2767 C C . HIS A 1 344 ? 40.142 59.135 50.365 1.00 12.00 344 HIS A C 1
ATOM 2768 O O . HIS A 1 344 ? 38.920 58.934 50.464 1.00 11.49 344 HIS A O 1
ATOM 2775 N N . GLN A 1 345 ? 40.736 60.140 51.009 1.00 10.61 345 GLN A N 1
ATOM 2776 C CA . GLN A 1 345 ? 39.965 61.083 51.816 1.00 10.34 345 GLN A CA 1
ATOM 2777 C C . GLN A 1 345 ? 39.017 61.924 50.965 1.00 10.18 345 GLN A C 1
ATOM 2778 O O . GLN A 1 345 ? 37.835 62.089 51.289 1.00 9.90 345 GLN A O 1
ATOM 2784 N N . ALA A 1 346 ? 39.525 62.444 49.845 1.00 10.84 346 ALA A N 1
ATOM 2785 C CA . ALA A 1 346 ? 38.700 63.257 48.944 1.00 10.46 346 ALA A CA 1
ATOM 2786 C C . ALA A 1 346 ? 37.546 62.408 48.414 1.00 11.13 346 ALA A C 1
ATOM 2787 O O . ALA A 1 346 ? 36.415 62.898 48.305 1.00 11.22 346 ALA A O 1
ATOM 2789 N N . LEU A 1 347 ? 37.819 61.145 48.056 1.00 11.57 347 LEU A N 1
ATOM 2790 C CA . LEU A 1 347 ? 36.757 60.265 47.579 1.00 10.70 347 LEU A CA 1
ATOM 2791 C C . LEU A 1 347 ? 35.723 60.022 48.683 1.00 10.58 347 LEU A C 1
ATOM 2792 O O . LEU A 1 347 ? 34.517 60.105 48.433 1.00 11.44 347 LEU A O 1
ATOM 2797 N N . ALA A 1 348 ? 36.194 59.760 49.910 1.00 10.09 348 ALA A N 1
ATOM 2798 C CA . ALA A 1 348 ? 35.230 59.513 50.996 1.00 9.92 348 ALA A CA 1
ATOM 2799 C C . ALA A 1 348 ? 34.365 60.748 51.227 1.00 10.98 348 ALA A C 1
ATOM 2800 O O . ALA A 1 348 ? 33.168 60.632 51.506 1.00 11.40 348 ALA A O 1
ATOM 2802 N N . PHE A 1 349 ? 34.959 61.937 51.118 1.00 9.84 349 PHE A N 1
ATOM 2803 C CA . PHE A 1 349 ? 34.209 63.176 51.284 1.00 10.09 349 PHE A CA 1
ATOM 2804 C C . PHE A 1 349 ? 33.063 63.252 50.276 1.00 10.27 349 PHE A C 1
ATOM 2805 O O . PHE A 1 349 ? 31.900 63.439 50.701 1.00 11.04 349 PHE A O 1
ATOM 2813 N N . ILE A 1 350 ? 33.322 63.069 48.979 1.00 8.52 350 ILE A N 1
ATOM 2814 C CA . ILE A 1 350 ? 32.200 63.164 48.037 1.00 10.73 350 ILE A CA 1
ATOM 2815 C C . ILE A 1 350 ? 31.274 61.964 48.127 1.00 10.99 350 ILE A C 1
ATOM 2816 O O . ILE A 1 350 ? 30.059 62.132 47.928 1.00 11.00 350 ILE A O 1
ATOM 2821 N N . LEU A 1 351 ? 31.782 60.789 48.503 1.00 9.56 351 LEU A N 1
ATOM 2822 C CA . LEU A 1 351 ? 30.898 59.631 48.635 1.00 10.11 351 LEU A CA 1
ATOM 2823 C C . LEU A 1 351 ? 29.899 59.777 49.771 1.00 10.85 351 LEU A C 1
ATOM 2824 O O . LEU A 1 351 ? 28.826 59.151 49.690 1.00 11.04 351 LEU A O 1
ATOM 2829 N N . THR A 1 352 ? 30.192 60.578 50.800 1.00 9.49 352 THR A N 1
ATOM 2830 C CA . THR A 1 352 ? 29.282 60.696 51.934 1.00 11.12 352 THR A CA 1
ATOM 2831 C C . THR A 1 352 ? 28.624 62.059 52.093 1.00 11.79 352 THR A C 1
ATOM 2832 O O . THR A 1 352 ? 27.768 62.229 52.968 1.00 12.17 352 THR A O 1
ATOM 2836 N N . SER A 1 353 ? 29.034 63.055 51.312 1.00 10.01 353 SER A N 1
ATOM 2837 C CA . SER A 1 353 ? 28.487 64.399 51.389 1.00 10.64 353 SER A CA 1
ATOM 2838 C C . SER A 1 353 ? 27.255 64.600 50.513 1.00 9.93 353 SER A C 1
ATOM 2839 O O . SER A 1 353 ? 26.928 63.731 49.701 1.00 12.44 353 SER A O 1
ATOM 2842 N N . ARG A 1 354 ? 26.562 65.729 50.722 1.00 10.45 354 ARG A N 1
ATOM 2843 C CA . ARG A 1 354 ? 25.314 65.965 49.990 1.00 10.01 354 ARG A CA 1
ATOM 2844 C C . ARG A 1 354 ? 25.550 66.021 48.489 1.00 11.15 354 ARG A C 1
ATOM 2845 O O . ARG A 1 354 ? 26.637 66.382 48.032 1.00 11.15 354 ARG A O 1
ATOM 2853 N N . GLY A 1 355 ? 24.492 65.713 47.740 1.00 10.73 355 GLY A N 1
ATOM 2854 C CA . GLY A 1 355 ? 24.618 65.619 46.284 1.00 11.06 355 GLY A CA 1
ATOM 2855 C C . GLY A 1 355 ? 25.077 64.205 45.917 1.00 12.87 355 GLY A C 1
ATOM 2856 O O . GLY A 1 355 ? 25.079 63.308 46.765 1.00 14.58 355 GLY A O 1
ATOM 2857 N N . THR A 1 356 ? 25.454 64.008 44.665 1.00 10.48 356 THR A N 1
ATOM 2858 C CA . THR A 1 356 ? 25.829 62.685 44.154 1.00 10.37 356 THR A CA 1
ATOM 2859 C C . THR A 1 356 ? 27.219 62.782 43.545 1.00 10.61 356 THR A C 1
ATOM 2860 O O . THR A 1 356 ? 27.457 63.669 42.732 1.00 10.27 356 THR A O 1
ATOM 2864 N N . PRO A 1 357 ? 28.117 61.908 43.940 1.00 10.24 357 PRO A N 1
ATOM 2865 C CA . PRO A 1 357 ? 29.490 61.928 43.477 1.00 10.28 357 PRO A CA 1
ATOM 2866 C C . PRO A 1 357 ? 29.649 61.395 42.066 1.00 10.52 357 PRO A C 1
ATOM 2867 O O . PRO A 1 357 ? 29.018 60.403 41.716 1.00 10.80 357 PRO A O 1
ATOM 2871 N N . SER A 1 358 ? 30.480 62.070 41.282 1.00 8.58 358 SER A N 1
ATOM 2872 C CA . SER A 1 358 ? 30.926 61.600 39.980 1.00 9.86 358 SER A CA 1
ATOM 2873 C C . SER A 1 358 ? 32.425 61.290 40.052 1.00 10.29 358 SER A C 1
ATOM 2874 O O . SER A 1 358 ? 33.246 62.183 40.302 1.00 11.15 358 SER A O 1
ATOM 2877 N N . ILE A 1 359 ? 32.762 60.025 39.869 1.00 9.37 359 ILE A N 1
ATOM 2878 C CA . ILE A 1 359 ? 34.156 59.572 39.893 1.00 9.58 359 ILE A CA 1
ATOM 2879 C C . ILE A 1 359 ? 34.660 59.409 38.463 1.00 11.14 359 ILE A C 1
ATOM 2880 O O . ILE A 1 359 ? 34.043 58.752 37.632 1.00 10.75 359 ILE A O 1
ATOM 2885 N N . TYR A 1 360 ? 35.745 60.122 38.155 1.00 9.77 360 TYR A N 1
ATOM 2886 C CA . TYR A 1 360 ? 36.328 60.106 36.809 1.00 8.95 360 TYR A CA 1
ATOM 2887 C C . TYR A 1 360 ? 36.970 58.744 36.581 1.00 10.16 360 TYR A C 1
ATOM 2888 O O . TYR A 1 360 ? 37.688 58.249 37.466 1.00 10.18 360 TYR A O 1
ATOM 2897 N N . TYR A 1 361 ? 36.723 58.136 35.415 1.00 10.00 361 TYR A N 1
ATOM 2898 C CA . TYR A 1 361 ? 37.218 56.780 35.184 1.00 10.48 361 TYR A CA 1
ATOM 2899 C C . TYR A 1 361 ? 38.691 56.627 35.540 1.00 11.02 361 TYR A C 1
ATOM 2900 O O . TYR A 1 361 ? 39.512 57.511 35.289 1.00 11.37 361 TYR A O 1
ATOM 2909 N N . GLY A 1 362 ? 39.022 55.479 36.130 1.00 11.41 362 GLY A N 1
ATOM 2910 C CA . GLY A 1 362 ? 40.405 55.156 36.452 1.00 11.49 362 GLY A CA 1
ATOM 2911 C C . GLY A 1 362 ? 40.947 55.759 37.725 1.00 11.07 362 GLY A C 1
ATOM 2912 O O . GLY A 1 362 ? 42.093 55.451 38.089 1.00 12.43 362 GLY A O 1
ATOM 2913 N N . THR A 1 363 ? 40.176 56.587 38.429 1.00 11.43 363 THR A N 1
ATOM 2914 C CA . THR A 1 363 ? 40.616 57.167 39.695 1.00 11.12 363 THR A CA 1
ATOM 2915 C C . THR A 1 363 ? 40.986 56.041 40.664 1.00 11.62 363 THR A C 1
ATOM 2916 O O . THR A 1 363 ? 42.005 56.081 41.351 1.00 11.80 363 THR A O 1
ATOM 2920 N N . GLU A 1 364 ? 40.162 55.001 40.678 1.00 11.65 364 GLU A N 1
ATOM 2921 C CA . GLU A 1 364 ? 40.307 53.852 41.565 1.00 11.43 364 GLU A CA 1
ATOM 2922 C C . GLU A 1 364 ? 41.441 52.928 41.155 1.00 12.28 364 GLU A C 1
ATOM 2923 O O . GLU A 1 364 ? 41.786 51.998 41.895 1.00 13.72 364 GLU A O 1
ATOM 2929 N N . GLN A 1 365 ? 42.026 53.138 39.983 1.00 11.00 365 GLN A N 1
ATOM 2930 C CA . GLN A 1 365 ? 43.189 52.406 39.504 1.00 11.57 365 GLN A CA 1
ATOM 2931 C C . GLN A 1 365 ? 44.423 53.301 39.621 1.00 11.97 365 GLN A C 1
ATOM 2932 O O . GLN A 1 365 ? 45.529 52.966 39.176 1.00 12.24 365 GLN A O 1
ATOM 2938 N N . TYR A 1 366 ? 44.276 54.433 40.307 1.00 10.90 366 TYR A N 1
ATOM 2939 C CA . TYR A 1 366 ? 45.362 55.374 40.556 1.00 10.88 366 TYR A CA 1
ATOM 2940 C C . TYR A 1 366 ? 45.969 55.962 39.294 1.00 12.24 366 TYR A C 1
ATOM 2941 O O . TYR A 1 366 ? 47.181 56.186 39.188 1.00 13.95 366 TYR A O 1
ATOM 2950 N N . MET A 1 367 ? 45.100 56.342 38.343 1.00 12.08 367 MET A N 1
ATOM 2951 C CA . MET A 1 367 ? 45.616 57.002 37.145 1.00 11.28 367 MET A CA 1
ATOM 2952 C C . MET A 1 367 ? 46.095 58.397 37.529 1.00 13.71 367 MET A C 1
ATOM 2953 O O . MET A 1 367 ? 45.443 59.051 38.347 1.00 13.94 367 MET A O 1
ATOM 2958 N N . ALA A 1 368 ? 47.188 58.827 36.902 1.00 13.16 368 ALA A N 1
ATOM 2959 C CA . ALA A 1 368 ? 47.645 60.199 37.122 1.00 14.67 368 ALA A CA 1
ATOM 2960 C C . ALA A 1 368 ? 47.729 60.858 35.746 1.00 14.79 368 ALA A C 1
ATOM 2961 O O . ALA A 1 368 ? 47.633 60.177 34.714 1.00 18.45 368 ALA A O 1
ATOM 2963 N N . GLY A 1 369 ? 47.871 62.172 35.700 1.00 14.90 369 GLY A N 1
ATOM 2964 C CA . GLY A 1 369 ? 48.008 62.821 34.389 1.00 14.48 369 GLY A CA 1
ATOM 2965 C C . GLY A 1 369 ? 47.673 64.299 34.543 1.00 14.99 369 GLY A C 1
ATOM 2966 O O . GLY A 1 369 ? 46.831 64.669 35.374 1.00 13.67 369 GLY A O 1
ATOM 2967 N N . GLY A 1 370 ? 48.446 65.106 33.828 1.00 12.81 370 GLY A N 1
ATOM 2968 C CA . GLY A 1 370 ? 48.253 66.551 33.854 1.00 15.01 370 GLY A CA 1
ATOM 2969 C C . GLY A 1 370 ? 46.980 66.932 33.105 1.00 14.56 370 GLY A C 1
ATOM 2970 O O . GLY A 1 370 ? 46.129 66.067 32.882 1.00 16.90 370 GLY A O 1
ATOM 2971 N N . ASN A 1 371 ? 46.883 68.195 32.705 1.00 14.57 371 ASN A N 1
ATOM 2972 C CA . ASN A 1 371 ? 45.634 68.623 32.055 1.00 15.28 371 ASN A CA 1
ATOM 2973 C C . ASN A 1 371 ? 45.518 68.091 30.633 1.00 14.53 371 ASN A C 1
ATOM 2974 O O . ASN A 1 371 ? 46.459 67.588 30.029 1.00 14.07 371 ASN A O 1
ATOM 2983 N N . ASP A 1 372 ? 44.325 68.241 30.083 1.00 12.85 372 ASP A N 1
ATOM 2984 C CA . ASP A 1 372 ? 43.941 67.789 28.748 1.00 13.13 372 ASP A CA 1
ATOM 2985 C C . ASP A 1 372 ? 45.053 67.972 27.744 1.00 12.83 372 ASP A C 1
ATOM 2986 O O . ASP A 1 372 ? 45.549 69.093 27.596 1.00 13.39 372 ASP A O 1
ATOM 2991 N N . PRO A 1 373 ? 45.451 66.910 27.066 1.00 12.45 373 PRO A N 1
ATOM 2992 C CA . PRO A 1 373 ? 44.792 65.624 27.037 1.00 11.74 373 PRO A CA 1
ATOM 2993 C C . PRO A 1 373 ? 45.402 64.561 27.918 1.00 11.48 373 PRO A C 1
ATOM 2994 O O . PRO A 1 373 ? 44.967 63.410 27.890 1.00 10.55 373 PRO A O 1
ATOM 2998 N N . TYR A 1 374 ? 46.348 64.936 28.784 1.00 10.04 374 TYR A N 1
ATOM 2999 C CA . TYR A 1 374 ? 47.090 63.946 29.572 1.00 11.26 374 TYR A CA 1
ATOM 3000 C C . TYR A 1 374 ? 46.303 63.351 30.723 1.00 11.44 374 TYR A C 1
ATOM 3001 O O . TYR A 1 374 ? 46.798 62.378 31.329 1.00 11.92 374 TYR A O 1
ATOM 3010 N N . ASN A 1 375 ? 45.109 63.879 30.974 1.00 10.84 375 ASN A N 1
ATOM 3011 C CA . ASN A 1 375 ? 44.217 63.347 31.987 1.00 10.06 375 ASN A CA 1
ATOM 3012 C C . ASN A 1 375 ? 43.220 62.369 31.362 1.00 11.34 375 ASN A C 1
ATOM 3013 O O . ASN A 1 375 ? 42.335 61.842 32.043 1.00 11.41 375 ASN A O 1
ATOM 3018 N N . ARG A 1 376 ? 43.424 62.015 30.096 1.00 11.20 376 ARG A N 1
ATOM 3019 C CA . ARG A 1 376 ? 42.585 61.102 29.340 1.00 11.78 376 ARG A CA 1
ATOM 3020 C C . ARG A 1 376 ? 43.372 59.899 28.847 1.00 11.07 376 ARG A C 1
ATOM 3021 O O . ARG A 1 376 ? 43.224 59.421 27.723 1.00 11.14 376 ARG A O 1
ATOM 3029 N N . GLY A 1 377 ? 44.218 59.372 29.730 1.00 10.17 377 GLY A N 1
ATOM 3030 C CA . GLY A 1 377 ? 45.025 58.194 29.379 1.00 10.63 377 GLY A CA 1
ATOM 3031 C C . GLY A 1 377 ? 44.128 56.969 29.241 1.00 11.89 377 GLY A C 1
ATOM 3032 O O . GLY A 1 377 ? 42.959 56.998 29.634 1.00 10.36 377 GLY A O 1
ATOM 3033 N N . MET A 1 378 ? 44.703 55.871 28.731 1.00 12.10 378 MET A N 1
ATOM 3034 C CA . MET A 1 378 ? 43.912 54.637 28.641 1.00 11.67 378 MET A CA 1
ATOM 3035 C C . MET A 1 378 ? 43.723 54.027 30.026 1.00 11.71 378 MET A C 1
ATOM 3036 O O . MET A 1 378 ? 44.698 53.852 30.775 1.00 12.39 378 MET A O 1
ATOM 3041 N N . MET A 1 379 ? 42.529 53.544 30.344 1.00 11.48 379 MET A N 1
ATOM 3042 C CA . MET A 1 379 ? 42.295 52.823 31.613 1.00 11.94 379 MET A CA 1
ATOM 3043 C C . MET A 1 379 ? 43.333 51.711 31.653 1.00 13.20 379 MET A C 1
ATOM 3044 O O . MET A 1 379 ? 43.406 50.873 30.750 1.00 12.63 379 MET A O 1
ATOM 3049 N N . PRO A 1 380 ? 44.190 51.708 32.660 1.00 13.89 380 PRO A N 1
ATOM 3050 C CA . PRO A 1 380 ? 45.338 50.834 32.739 1.00 14.68 380 PRO A CA 1
ATOM 3051 C C . PRO A 1 380 ? 45.129 49.416 33.207 1.00 16.30 380 PRO A C 1
ATOM 3052 O O . PRO A 1 380 ? 45.946 48.550 32.894 1.00 16.52 380 PRO A O 1
ATOM 3056 N N . ALA A 1 381 ? 44.083 49.211 33.993 1.00 15.86 381 ALA A N 1
ATOM 3057 C CA . ALA A 1 381 ? 43.845 47.904 34.590 1.00 14.67 381 ALA A CA 1
ATOM 3058 C C . ALA A 1 381 ? 42.442 47.901 35.181 1.00 14.69 381 ALA A C 1
ATOM 3059 O O . ALA A 1 381 ? 41.792 48.943 35.219 1.00 13.59 381 ALA A O 1
ATOM 3061 N N . PHE A 1 382 ? 41.958 46.700 35.487 1.00 14.00 382 PHE A N 1
ATOM 3062 C CA . PHE A 1 382 ? 40.624 46.508 36.052 1.00 13.43 382 PHE A CA 1
ATOM 3063 C C . PHE A 1 382 ? 40.724 45.694 37.340 1.00 13.58 382 PHE A C 1
ATOM 3064 O O . PHE A 1 382 ? 39.945 44.783 37.619 1.00 15.22 382 PHE A O 1
ATOM 3072 N N . ASP A 1 383 ? 41.679 46.111 38.165 1.00 13.80 383 ASP A N 1
ATOM 3073 C CA . ASP A 1 383 ? 42.003 45.432 39.419 1.00 14.70 383 ASP A CA 1
ATOM 3074 C C . ASP A 1 383 ? 40.971 45.758 40.484 1.00 14.61 383 ASP A C 1
ATOM 3075 O O . ASP A 1 383 ? 40.816 46.899 40.913 1.00 15.53 383 ASP A O 1
ATOM 3080 N N . THR A 1 384 ? 40.247 44.722 40.924 1.00 14.18 384 THR A N 1
ATOM 3081 C CA . THR A 1 384 ? 39.192 44.919 41.921 1.00 13.97 384 THR A CA 1
ATOM 3082 C C . THR A 1 384 ? 39.719 44.864 43.347 1.00 14.63 384 THR A C 1
ATOM 3083 O O . THR A 1 384 ? 38.910 44.857 44.288 1.00 17.30 384 THR A O 1
ATOM 3087 N N . THR A 1 385 ? 41.030 44.813 43.561 1.00 14.60 385 THR A N 1
ATOM 3088 C CA . THR A 1 385 ? 41.592 44.703 44.897 1.00 15.70 385 THR A CA 1
ATOM 3089 C C . THR A 1 385 ? 42.257 45.983 45.392 1.00 15.75 385 THR A C 1
ATOM 3090 O O . THR A 1 385 ? 42.802 45.964 46.507 1.00 14.11 385 THR A O 1
ATOM 3094 N N . THR A 1 386 ? 42.235 47.056 44.599 1.00 14.49 386 THR A N 1
ATOM 3095 C CA . THR A 1 386 ? 42.906 48.274 45.091 1.00 13.85 386 THR A CA 1
ATOM 3096 C C . THR A 1 386 ? 42.144 48.827 46.290 1.00 12.29 386 THR A C 1
ATOM 3097 O O . THR A 1 386 ? 40.940 48.653 46.432 1.00 12.33 386 THR A O 1
ATOM 3101 N N . THR A 1 387 ? 42.837 49.576 47.146 1.00 13.56 387 THR A N 1
ATOM 3102 C CA . THR A 1 387 ? 42.189 50.199 48.293 1.00 12.36 387 THR A CA 1
ATOM 3103 C C . THR A 1 387 ? 41.076 51.140 47.847 1.00 12.19 387 THR A C 1
ATOM 3104 O O . THR A 1 387 ? 39.988 51.135 48.421 1.00 11.90 387 THR A O 1
ATOM 3108 N N . ALA A 1 388 ? 41.343 51.936 46.810 1.00 12.28 388 ALA A N 1
ATOM 3109 C CA . ALA A 1 388 ? 40.321 52.847 46.301 1.00 10.92 388 ALA A CA 1
ATOM 3110 C C . ALA A 1 388 ? 39.103 52.103 45.771 1.00 12.02 388 ALA A C 1
ATOM 3111 O O . ALA A 1 388 ? 37.966 52.524 45.980 1.00 11.00 388 ALA A O 1
ATOM 3113 N N . PHE A 1 389 ? 39.303 50.983 45.070 1.00 12.30 389 PHE A N 1
ATOM 3114 C CA . PHE A 1 389 ? 38.184 50.195 44.559 1.00 12.56 389 PHE A CA 1
ATOM 3115 C C . PHE A 1 389 ? 37.319 49.742 45.732 1.00 12.76 389 PHE A C 1
ATOM 3116 O O . PHE A 1 389 ? 36.100 49.905 45.748 1.00 11.76 389 PHE A O 1
ATOM 3124 N N . LYS A 1 390 ? 37.971 49.164 46.747 1.00 11.73 390 LYS A N 1
ATOM 3125 C CA . LYS A 1 390 ? 37.248 48.684 47.919 1.00 12.35 390 LYS A CA 1
ATOM 3126 C C . LYS A 1 390 ? 36.507 49.790 48.658 1.00 13.27 390 LYS A C 1
ATOM 3127 O O . LYS A 1 390 ? 35.398 49.586 49.158 1.00 12.19 390 LYS A O 1
ATOM 3133 N N . GLU A 1 391 ? 37.170 50.943 48.764 1.00 11.16 391 GLU A N 1
ATOM 3134 C CA . GLU A 1 391 ? 36.557 52.086 49.436 1.00 11.05 391 GLU A CA 1
ATOM 3135 C C . GLU A 1 391 ? 35.296 52.537 48.709 1.00 11.59 391 GLU A C 1
ATOM 3136 O O . GLU A 1 391 ? 34.241 52.757 49.314 1.00 10.37 391 GLU A O 1
ATOM 3142 N N . VAL A 1 392 ? 35.390 52.703 47.384 1.00 11.23 392 VAL A N 1
ATOM 3143 C CA . VAL A 1 392 ? 34.229 53.157 46.607 1.00 11.88 392 VAL A CA 1
ATOM 3144 C C . VAL A 1 392 ? 33.090 52.146 46.699 1.00 12.66 392 VAL A C 1
ATOM 3145 O O . VAL A 1 392 ? 31.925 52.510 46.903 1.00 12.77 392 VAL A O 1
ATOM 3149 N N . SER A 1 393 ? 33.404 50.859 46.588 1.00 10.81 393 SER A N 1
ATOM 3150 C CA . SER A 1 393 ? 32.363 49.833 46.664 1.00 12.08 393 SER A CA 1
ATOM 3151 C C . SER A 1 393 ? 31.658 49.833 48.011 1.00 11.22 393 SER A C 1
ATOM 3152 O O . SER A 1 393 ? 30.422 49.782 48.122 1.00 12.47 393 SER A O 1
ATOM 3155 N N . THR A 1 394 ? 32.443 49.940 49.083 1.00 10.87 394 THR A N 1
ATOM 3156 C CA . THR A 1 394 ? 31.869 49.953 50.427 1.00 11.71 394 THR A CA 1
ATOM 3157 C C . THR A 1 394 ? 31.014 51.183 50.666 1.00 11.76 394 THR A C 1
ATOM 3158 O O . THR A 1 394 ? 29.884 51.100 51.154 1.00 11.54 394 THR A O 1
ATOM 3162 N N . LEU A 1 395 ? 31.548 52.367 50.329 1.00 12.30 395 LEU A N 1
ATOM 3163 C CA . LEU A 1 395 ? 30.803 53.603 50.569 1.00 11.42 395 LEU A CA 1
ATOM 3164 C C . LEU A 1 395 ? 29.632 53.746 49.610 1.00 11.01 395 LEU A C 1
ATOM 3165 O O . LEU A 1 395 ? 28.630 54.386 49.954 1.00 11.31 395 LEU A O 1
ATOM 3170 N N . ALA A 1 396 ? 29.733 53.137 48.430 1.00 11.59 396 ALA A N 1
ATOM 3171 C CA . ALA A 1 396 ? 28.589 53.185 47.503 1.00 12.07 396 ALA A CA 1
ATOM 3172 C C . 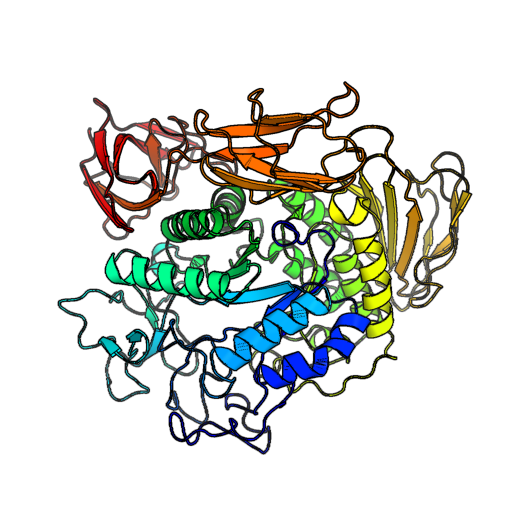ALA A 1 396 ? 27.431 52.410 48.130 1.00 12.52 396 ALA A C 1
ATOM 3173 O O . ALA A 1 396 ? 26.277 52.828 48.044 1.00 11.16 396 ALA A O 1
ATOM 3175 N N . GLY A 1 397 ? 27.721 51.286 48.794 1.00 11.65 397 GLY A N 1
ATOM 3176 C CA . GLY A 1 397 ? 26.684 50.501 49.471 1.00 12.28 397 GLY A CA 1
ATOM 3177 C C . GLY A 1 397 ? 26.046 51.293 50.605 1.00 12.44 397 GLY A C 1
ATOM 3178 O O . GLY A 1 397 ? 24.825 51.295 50.791 1.00 14.26 397 GLY A O 1
ATOM 3179 N N . LEU A 1 398 ? 26.858 52.027 51.373 1.00 11.95 398 LEU A N 1
ATOM 3180 C CA . LEU A 1 398 ? 26.297 52.861 52.443 1.00 10.74 398 LEU A CA 1
ATOM 3181 C C . LEU A 1 398 ? 25.351 53.912 51.872 1.00 12.82 398 LEU A C 1
ATOM 3182 O O . LEU A 1 398 ? 24.267 54.181 52.406 1.00 12.78 398 LEU A O 1
ATOM 3187 N N . ARG A 1 399 ? 25.760 54.531 50.753 1.00 11.75 399 ARG A N 1
ATOM 3188 C CA . ARG A 1 399 ? 24.935 55.564 50.119 1.00 12.12 399 ARG A CA 1
ATOM 3189 C C . ARG A 1 399 ? 23.639 54.975 49.577 1.00 12.88 399 ARG A C 1
ATOM 3190 O O . ARG A 1 399 ? 22.596 55.637 49.650 1.00 13.60 399 ARG A O 1
ATOM 3198 N N . ARG A 1 400 ? 23.651 53.725 49.112 1.00 12.53 400 ARG A N 1
ATOM 3199 C CA . ARG A 1 400 ? 22.419 53.113 48.640 1.00 13.94 400 ARG A CA 1
ATOM 3200 C C . ARG A 1 400 ? 21.488 52.755 49.798 1.00 15.10 400 ARG A C 1
ATOM 3201 O O . ARG A 1 400 ? 20.267 52.773 49.608 1.00 16.87 400 ARG A O 1
ATOM 3209 N N . ASN A 1 401 ? 22.056 52.356 50.943 1.00 15.43 401 ASN A N 1
ATOM 3210 C CA . ASN A 1 401 ? 21.197 51.856 52.023 1.00 16.09 401 ASN A CA 1
ATOM 3211 C C . ASN A 1 401 ? 20.914 52.829 53.150 1.00 16.51 401 ASN A C 1
ATOM 3212 O O . ASN A 1 401 ? 19.956 52.566 53.901 1.00 17.67 401 ASN A O 1
ATOM 3220 N N . ASN A 1 402 ? 21.655 53.923 53.315 1.00 14.36 402 ASN A N 1
ATOM 3221 C CA . ASN A 1 402 ? 21.391 54.849 54.422 1.00 13.74 402 ASN A CA 1
ATOM 3222 C C . ASN A 1 402 ? 20.858 56.168 53.882 1.00 14.19 402 ASN A C 1
ATOM 3223 O O . ASN A 1 402 ? 21.557 56.944 53.219 1.00 13.40 402 ASN A O 1
ATOM 3228 N N . ALA A 1 403 ? 19.586 56.465 54.159 1.00 12.69 403 ALA A N 1
ATOM 3229 C CA . ALA A 1 403 ? 18.930 57.668 53.669 1.00 12.70 403 ALA A CA 1
ATOM 3230 C C . ALA A 1 403 ? 19.563 58.971 54.104 1.00 13.60 403 ALA A C 1
ATOM 3231 O O . ALA A 1 403 ? 19.374 59.984 53.407 1.00 13.10 403 ALA A O 1
ATOM 3233 N N . ALA A 1 404 ? 20.344 58.995 55.184 1.00 11.87 404 ALA A N 1
ATOM 3234 C CA . ALA A 1 404 ? 21.043 60.214 55.583 1.00 11.73 404 ALA A CA 1
ATOM 3235 C C . ALA A 1 404 ? 22.027 60.675 54.507 1.00 11.54 404 ALA A C 1
ATOM 3236 O O . ALA A 1 404 ? 22.202 61.885 54.342 1.00 12.38 404 ALA A O 1
ATOM 3238 N N . ILE A 1 405 ? 22.669 59.759 53.796 1.00 11.67 405 ILE A N 1
ATOM 3239 C CA . ILE A 1 405 ? 23.631 60.167 52.760 1.00 11.45 405 ILE A CA 1
ATOM 3240 C C . ILE A 1 405 ? 22.883 60.753 51.560 1.00 12.34 405 ILE A C 1
ATOM 3241 O O . ILE A 1 405 ? 23.314 61.717 50.930 1.00 11.97 405 ILE A O 1
ATOM 3246 N N . GLN A 1 406 ? 21.723 60.168 51.262 1.00 11.31 406 GLN A N 1
ATOM 3247 C CA . GLN A 1 406 ? 20.955 60.575 50.094 1.00 11.95 406 GLN A CA 1
ATOM 3248 C C . GLN A 1 406 ? 20.277 61.923 50.262 1.00 13.28 406 GLN A C 1
ATOM 3249 O O . GLN A 1 406 ? 20.195 62.720 49.324 1.00 11.64 406 GLN A O 1
ATOM 3255 N N . TYR A 1 407 ? 19.669 62.149 51.435 1.00 12.50 407 TYR A N 1
ATOM 3256 C CA . TYR A 1 407 ? 18.809 63.292 51.655 1.00 13.18 407 TYR A CA 1
ATOM 3257 C C . TYR A 1 407 ? 19.110 64.183 52.847 1.00 11.64 407 TYR A C 1
ATOM 3258 O O . TYR A 1 407 ? 18.439 65.208 53.022 1.00 12.54 407 TYR A O 1
ATOM 3267 N N . GLY A 1 408 ? 20.039 63.750 53.687 1.00 12.28 408 GLY A N 1
ATOM 3268 C CA . GLY A 1 408 ? 20.274 64.402 54.951 1.00 13.67 408 GLY A CA 1
ATOM 3269 C C . GLY A 1 408 ? 20.818 65.811 54.996 1.00 13.82 408 GLY A C 1
ATOM 3270 O O . GLY A 1 408 ? 21.509 66.289 54.096 1.00 13.31 408 GLY A O 1
ATOM 3271 N N . THR A 1 409 ? 20.602 66.423 56.168 1.00 12.56 409 THR A N 1
ATOM 3272 C CA . THR A 1 409 ? 21.250 67.685 56.509 1.00 13.78 409 THR A CA 1
ATOM 3273 C C . THR A 1 409 ? 22.746 67.411 56.691 1.00 12.96 409 THR A C 1
ATOM 3274 O O . THR A 1 409 ? 23.154 66.254 56.747 1.00 12.16 409 THR A O 1
ATOM 3278 N N . THR A 1 410 ? 23.538 68.465 56.796 1.00 11.75 410 THR A N 1
ATOM 3279 C CA . THR A 1 410 ? 24.974 68.332 57.074 1.00 12.34 410 THR A CA 1
ATOM 3280 C C . THR A 1 410 ? 25.288 69.255 58.257 1.00 12.86 410 THR A C 1
ATOM 3281 O O . THR A 1 410 ? 24.971 70.444 58.208 1.00 13.63 410 THR A O 1
ATOM 3285 N N . THR A 1 411 ? 25.910 68.691 59.285 1.00 12.74 411 THR A N 1
ATOM 3286 C CA . THR A 1 411 ? 26.225 69.431 60.502 1.00 12.56 411 THR A CA 1
ATOM 3287 C C . THR A 1 411 ? 27.687 69.209 60.881 1.00 13.15 411 THR A C 1
ATOM 3288 O O . THR A 1 411 ? 28.119 68.062 60.999 1.00 13.74 411 THR A O 1
ATOM 3292 N N . GLN A 1 412 ? 28.419 70.299 61.074 1.00 12.70 412 GLN A N 1
ATOM 3293 C CA . GLN A 1 412 ? 29.818 70.198 61.510 1.00 13.86 412 GLN A CA 1
ATOM 3294 C C . GLN A 1 412 ? 29.839 69.784 62.976 1.00 13.43 412 GLN A C 1
ATOM 3295 O O . GLN A 1 412 ? 29.154 70.401 63.797 1.00 14.83 412 GLN A O 1
ATOM 3301 N N . ARG A 1 413 ? 30.617 68.749 63.291 1.00 12.03 413 ARG A N 1
ATOM 3302 C CA . ARG A 1 413 ? 30.697 68.263 64.662 1.00 11.94 413 ARG A CA 1
ATOM 3303 C C . ARG A 1 413 ? 32.078 68.445 65.281 1.00 12.48 413 ARG A C 1
ATOM 3304 O O . ARG A 1 413 ? 32.190 68.508 66.504 1.00 11.99 413 ARG A O 1
ATOM 3312 N N . TRP A 1 414 ? 33.131 68.530 64.488 1.00 11.44 414 TRP A N 1
ATOM 3313 C CA . TRP A 1 414 ? 34.476 68.746 65.033 1.00 12.81 414 TRP A CA 1
ATOM 3314 C C . TRP A 1 414 ? 35.338 69.252 63.879 1.00 13.61 414 TRP A C 1
ATOM 3315 O O . TRP A 1 414 ? 35.238 68.708 62.776 1.00 12.79 414 TRP A O 1
ATOM 3326 N N . ILE A 1 415 ? 36.131 70.288 64.125 1.00 13.08 415 ILE A N 1
ATOM 3327 C CA . ILE A 1 415 ? 36.950 70.829 63.043 1.00 13.21 415 ILE A CA 1
ATOM 3328 C C . ILE A 1 415 ? 38.208 71.538 63.527 1.00 14.78 415 ILE A C 1
ATOM 3329 O O . ILE A 1 415 ? 38.222 72.197 64.560 1.00 15.22 415 ILE A O 1
ATOM 3334 N N . ASN A 1 416 ? 39.243 71.378 62.727 1.00 13.48 416 ASN A N 1
ATOM 3335 C CA . ASN A 1 416 ? 40.467 72.147 62.880 1.00 13.77 416 ASN A CA 1
ATOM 3336 C C . ASN A 1 416 ? 41.030 72.245 61.465 1.00 13.13 416 ASN A C 1
ATOM 3337 O O . ASN A 1 416 ? 40.313 71.899 60.508 1.00 12.35 416 ASN A O 1
ATOM 3342 N N . ASN A 1 417 ? 42.262 72.696 61.250 1.00 13.34 417 ASN A N 1
ATOM 3343 C CA . ASN A 1 417 ? 42.725 72.856 59.869 1.00 13.51 417 ASN A CA 1
ATOM 3344 C C . ASN A 1 417 ? 42.737 71.547 59.085 1.00 13.16 417 ASN A C 1
ATOM 3345 O O . ASN A 1 417 ? 42.535 71.533 57.867 1.00 11.87 417 ASN A O 1
ATOM 3350 N N . ASP A 1 418 ? 43.058 70.455 59.793 1.00 12.64 418 ASP A N 1
ATOM 3351 C CA . ASP A 1 418 ? 43.241 69.163 59.157 1.00 11.22 418 ASP A CA 1
ATOM 3352 C C . ASP A 1 418 ? 42.086 68.176 59.286 1.00 11.88 418 ASP A C 1
ATOM 3353 O O . ASP A 1 418 ? 42.019 67.213 58.509 1.00 11.27 418 ASP A O 1
ATOM 3358 N N . VAL A 1 419 ? 41.263 68.361 60.316 1.00 11.44 419 VAL A N 1
ATOM 3359 C CA . VAL A 1 419 ? 40.215 67.396 60.609 1.00 10.58 419 VAL A CA 1
ATOM 3360 C C . VAL A 1 419 ? 38.826 67.973 60.399 1.00 11.78 419 VAL A C 1
ATOM 3361 O O . VAL A 1 419 ? 38.523 69.084 60.821 1.00 11.62 419 VAL A O 1
ATOM 3365 N N . TYR A 1 420 ? 37.972 67.180 59.756 1.00 11.63 420 TYR A N 1
ATOM 3366 C CA . TYR A 1 420 ? 36.580 67.549 59.553 1.00 11.50 420 TYR A CA 1
ATOM 3367 C C . TYR A 1 420 ? 35.702 66.357 59.935 1.00 11.42 420 TYR A C 1
ATOM 3368 O O . TYR A 1 420 ? 35.821 65.281 59.344 1.00 12.43 420 TYR A O 1
ATOM 3377 N N . ILE A 1 421 ? 34.939 66.528 61.015 1.00 11.50 421 ILE A N 1
ATOM 3378 C CA . ILE A 1 421 ? 33.982 65.488 61.408 1.00 9.81 421 ILE A CA 1
ATOM 3379 C C . ILE A 1 421 ? 32.600 66.110 61.195 1.00 11.41 421 ILE A C 1
ATOM 3380 O O . ILE A 1 421 ? 32.297 67.153 61.769 1.00 12.27 421 ILE A O 1
ATOM 3385 N N . TYR A 1 422 ? 31.831 65.539 60.256 1.00 11.02 422 TYR A N 1
ATOM 3386 C CA . TYR A 1 422 ? 30.517 66.092 59.946 1.00 11.54 422 TYR A CA 1
ATOM 3387 C C . TYR A 1 422 ? 29.471 64.981 60.012 1.00 11.16 422 TYR A C 1
ATOM 3388 O O . TYR A 1 422 ? 29.802 63.793 59.947 1.00 11.31 422 TYR A O 1
ATOM 3397 N N . GLU A 1 423 ? 28.218 65.396 60.126 1.00 11.28 423 GLU A N 1
ATOM 3398 C CA . GLU A 1 423 ? 27.139 64.432 60.300 1.00 10.96 423 GLU A CA 1
ATOM 3399 C C . GLU A 1 423 ? 25.996 64.652 59.327 1.00 11.69 423 GLU A C 1
ATOM 3400 O O . GLU A 1 423 ? 25.563 65.792 59.144 1.00 13.40 423 GLU A O 1
ATOM 3406 N N . ARG A 1 424 ? 25.568 63.573 58.685 1.00 11.71 424 ARG A N 1
ATOM 3407 C CA . ARG A 1 424 ? 24.404 63.622 57.805 1.00 11.78 424 ARG A CA 1
ATOM 3408 C C . ARG A 1 424 ? 23.225 63.059 58.608 1.00 12.55 424 ARG A C 1
ATOM 3409 O O . ARG A 1 424 ? 23.451 62.080 59.318 1.00 12.81 424 ARG A O 1
ATOM 3417 N N . LYS A 1 425 ? 22.037 63.639 58.499 1.00 11.89 425 LYS A N 1
ATOM 3418 C CA . LYS A 1 425 ? 20.897 63.115 59.245 1.00 11.70 425 LYS A CA 1
ATOM 3419 C C . LYS A 1 425 ? 19.615 63.283 58.437 1.00 13.70 425 LYS A C 1
ATOM 3420 O O . LYS A 1 425 ? 19.346 64.375 57.965 1.00 13.28 425 LYS A O 1
ATOM 3426 N N . PHE A 1 426 ? 18.856 62.202 58.311 1.00 12.17 426 PHE A N 1
ATOM 3427 C CA . PHE A 1 426 ? 17.548 62.232 57.668 1.00 12.31 426 PHE A CA 1
ATOM 3428 C C . PHE A 1 426 ? 16.587 61.536 58.647 1.00 12.41 426 PHE A C 1
ATOM 3429 O O . PHE A 1 426 ? 16.584 60.307 58.697 1.00 12.51 426 PHE A O 1
ATOM 3437 N N . PHE A 1 427 ? 15.857 62.346 59.401 1.00 14.23 427 PHE A N 1
ATOM 3438 C CA . PHE A 1 427 ? 14.970 61.799 60.447 1.00 15.68 427 PHE A CA 1
ATOM 3439 C C . PHE A 1 427 ? 15.752 60.892 61.377 1.00 17.05 427 PHE A C 1
ATOM 3440 O O . PHE A 1 427 ? 16.674 61.411 62.048 1.00 18.25 427 PHE A O 1
ATOM 3448 N N . ASN A 1 428 ? 15.507 59.581 61.427 1.00 16.41 428 ASN A N 1
ATOM 3449 C CA . ASN A 1 428 ? 16.255 58.743 62.356 1.00 17.97 428 ASN A CA 1
ATOM 3450 C C . ASN A 1 428 ? 17.550 58.168 61.793 1.00 17.61 428 ASN A C 1
ATOM 3451 O O . ASN A 1 428 ? 18.281 57.554 62.580 1.00 17.28 428 ASN A O 1
ATOM 3456 N N . ASP A 1 429 ? 17.817 58.350 60.506 1.00 15.45 429 ASP A N 1
ATOM 3457 C CA . ASP A 1 429 ? 19.042 57.819 59.913 1.00 14.42 429 ASP A CA 1
ATOM 3458 C C . ASP A 1 429 ? 20.170 58.823 60.077 1.00 12.53 429 ASP A C 1
ATOM 3459 O O . ASP A 1 429 ? 19.980 60.028 59.906 1.00 12.95 429 ASP A O 1
ATOM 3464 N N . VAL A 1 430 ? 21.323 58.343 60.559 1.00 12.80 430 VAL A N 1
ATOM 3465 C CA . VAL A 1 430 ? 22.449 59.216 60.862 1.00 11.95 430 VAL A CA 1
ATOM 3466 C C . VAL A 1 430 ? 23.760 58.618 60.371 1.00 12.67 430 VAL A C 1
ATOM 3467 O O . VAL A 1 430 ? 23.955 57.406 60.499 1.00 12.65 430 VAL A O 1
ATOM 3471 N N . VAL A 1 431 ? 24.650 59.425 59.798 1.00 11.79 431 VAL A N 1
ATOM 3472 C CA . VAL A 1 431 ? 25.971 58.950 59.394 1.00 11.52 431 VAL A CA 1
ATOM 3473 C C . VAL A 1 431 ? 26.977 59.997 59.886 1.00 11.65 431 VAL A C 1
ATOM 3474 O O . VAL A 1 431 ? 26.804 61.170 59.574 1.00 11.97 431 VAL A O 1
ATOM 3478 N N . LEU A 1 432 ? 27.905 59.588 60.743 1.00 10.70 432 LEU A N 1
ATOM 3479 C CA . LEU A 1 432 ? 28.938 60.503 61.256 1.00 10.98 432 LEU A CA 1
ATOM 3480 C C . LEU A 1 432 ? 30.248 60.151 60.561 1.00 11.42 432 LEU A C 1
ATOM 3481 O O . LEU A 1 432 ? 30.644 58.981 60.522 1.00 12.61 432 LEU A O 1
ATOM 3486 N N . VAL A 1 433 ? 30.882 61.136 59.921 1.00 11.15 433 VAL A N 1
ATOM 3487 C CA . VAL A 1 433 ? 32.080 60.890 59.123 1.00 9.37 433 VAL A CA 1
ATOM 3488 C C . VAL A 1 433 ? 33.259 61.689 59.665 1.00 9.56 433 VAL A C 1
ATOM 3489 O O . VAL A 1 433 ? 33.102 62.899 59.803 1.00 9.99 433 VAL A O 1
ATOM 3493 N N . ALA A 1 434 ? 34.378 61.033 59.959 1.00 10.18 434 ALA A N 1
ATOM 3494 C CA . ALA A 1 434 ? 35.569 61.752 60.399 1.00 10.39 434 ALA A CA 1
ATOM 3495 C C . ALA A 1 434 ? 36.665 61.618 59.345 1.00 11.14 434 ALA A C 1
ATOM 3496 O O . ALA A 1 434 ? 36.960 60.516 58.878 1.00 11.43 434 ALA A O 1
ATOM 3498 N N . ILE A 1 435 ? 37.259 62.748 58.967 1.00 10.27 435 ILE A N 1
ATOM 3499 C CA . ILE A 1 435 ? 38.325 62.773 57.975 1.00 9.68 435 ILE A CA 1
ATOM 3500 C C . ILE A 1 435 ? 39.493 63.600 58.506 1.00 10.73 435 ILE A C 1
ATOM 3501 O O . ILE A 1 435 ? 39.313 64.760 58.870 1.00 10.79 435 ILE A O 1
ATOM 3506 N N . ASN A 1 436 ? 40.661 62.970 58.541 1.00 10.82 436 ASN A N 1
ATOM 3507 C CA . ASN A 1 436 ? 41.890 63.644 58.933 1.00 11.59 436 ASN A CA 1
ATOM 3508 C C . ASN A 1 436 ? 42.768 63.706 57.688 1.00 10.19 436 ASN A C 1
ATOM 3509 O O . ASN A 1 436 ? 43.290 62.666 57.281 1.00 12.21 436 ASN A O 1
ATOM 3514 N N . ARG A 1 437 ? 42.987 64.900 57.126 1.00 10.37 437 ARG A N 1
ATOM 3515 C CA . ARG A 1 437 ? 43.812 64.929 55.914 1.00 9.70 437 ARG A CA 1
ATOM 3516 C C . ARG A 1 437 ? 45.302 64.799 56.207 1.00 10.79 437 ARG A C 1
ATOM 3517 O O . ARG A 1 437 ? 46.064 64.549 55.272 1.00 12.00 437 ARG A O 1
ATOM 3525 N N . ASN A 1 438 ? 45.726 65.080 57.439 1.00 11.67 438 ASN A N 1
ATOM 3526 C CA . ASN A 1 438 ? 47.164 65.057 57.740 1.00 11.89 438 ASN A CA 1
ATOM 3527 C C . ASN A 1 438 ? 47.670 63.627 57.843 1.00 12.95 438 ASN A C 1
ATOM 3528 O O . ASN A 1 438 ? 47.353 62.907 58.796 1.00 12.48 438 ASN A O 1
ATOM 3533 N N . THR A 1 439 ? 48.527 63.226 56.909 1.00 11.61 439 THR A N 1
ATOM 3534 C CA . THR A 1 439 ? 49.019 61.850 56.862 1.00 13.35 439 THR A CA 1
ATOM 3535 C C . THR A 1 439 ? 50.187 61.606 57.808 1.00 14.69 439 THR A C 1
ATOM 3536 O O . THR A 1 439 ? 50.695 60.482 57.878 1.00 15.35 439 THR A O 1
ATOM 3540 N N . GLN A 1 440 ? 50.619 62.649 58.507 1.00 14.94 440 GLN A N 1
ATOM 3541 C CA . GLN A 1 440 ? 51.726 62.485 59.453 1.00 17.23 440 GLN A CA 1
ATOM 3542 C C . GLN A 1 440 ? 51.310 62.758 60.891 1.00 17.95 440 GLN A C 1
ATOM 3543 O O . GLN A 1 440 ? 52.134 62.567 61.799 1.00 18.14 440 GLN A O 1
ATOM 3549 N N . SER A 1 441 ? 50.078 63.194 61.133 1.00 14.20 441 SER A N 1
ATOM 3550 C CA . SER A 1 441 ? 49.663 63.494 62.496 1.00 14.09 441 SER A CA 1
ATOM 3551 C C . SER A 1 441 ? 48.394 62.773 62.924 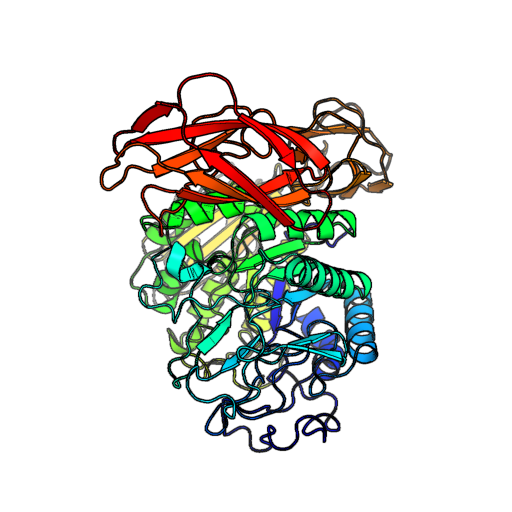1.00 16.59 441 SER A C 1
ATOM 3552 O O . SER A 1 441 ? 47.415 62.745 62.174 1.00 15.14 441 SER A O 1
ATOM 3555 N N . SER A 1 442 ? 48.361 62.277 64.156 1.00 13.53 442 SER A N 1
ATOM 3556 C CA . SER A 1 442 ? 47.139 61.730 64.730 1.00 14.35 442 SER A CA 1
ATOM 3557 C C . SER A 1 442 ? 46.532 62.878 65.558 1.00 14.43 442 SER A C 1
ATOM 3558 O O . SER A 1 442 ? 47.293 63.776 65.952 1.00 15.03 442 SER A O 1
ATOM 3561 N N . TYR A 1 443 ? 45.233 62.864 65.780 1.00 13.74 443 TYR A N 1
ATOM 3562 C CA . TYR A 1 443 ? 44.610 63.887 66.623 1.00 13.03 443 TYR A CA 1
ATOM 3563 C C . TYR A 1 443 ? 43.766 63.223 67.706 1.00 14.40 443 TYR A C 1
ATOM 3564 O O . TYR A 1 443 ? 42.978 62.321 67.412 1.00 14.34 443 TYR A O 1
ATOM 3573 N N . SER A 1 444 ? 43.894 63.702 68.945 1.00 14.48 444 SER A N 1
ATOM 3574 C CA . SER A 1 444 ? 43.000 63.267 70.015 1.00 14.93 444 SER A CA 1
ATOM 3575 C C . SER A 1 444 ? 41.665 64.002 69.853 1.00 14.78 444 SER A C 1
ATOM 3576 O O . SER A 1 444 ? 41.672 65.233 69.831 1.00 16.05 444 SER A O 1
ATOM 3579 N N . ILE A 1 445 ? 40.573 63.277 69.703 1.00 14.76 445 ILE A N 1
ATOM 3580 C CA . ILE A 1 445 ? 39.264 63.901 69.513 1.00 13.90 445 ILE A CA 1
ATOM 3581 C C . ILE A 1 445 ? 38.431 63.819 70.788 1.00 14.90 445 ILE A C 1
ATOM 3582 O O . ILE A 1 445 ? 37.884 62.761 71.095 1.00 16.40 445 ILE A O 1
ATOM 3587 N N . SER A 1 446 ? 38.253 64.956 71.455 1.00 16.01 446 SER A N 1
ATOM 3588 C CA . SER A 1 446 ? 37.395 65.040 72.629 1.00 16.84 446 SER A CA 1
ATOM 3589 C C . SER A 1 446 ? 36.323 66.107 72.401 1.00 17.88 446 SER A C 1
ATOM 3590 O O . SER A 1 446 ? 36.504 67.022 71.603 1.00 17.72 446 SER A O 1
ATOM 3593 N N . GLY A 1 447 ? 35.196 65.973 73.087 1.00 17.91 447 GLY A N 1
ATOM 3594 C CA . GLY A 1 447 ? 34.101 66.924 72.996 1.00 16.92 447 GLY A CA 1
ATOM 3595 C C . GLY A 1 447 ? 33.221 66.693 71.769 1.00 18.53 447 GLY A C 1
ATOM 3596 O O . GLY A 1 447 ? 32.425 67.572 71.422 1.00 18.35 447 GLY A O 1
ATOM 3597 N N . LEU A 1 448 ? 33.379 65.535 71.123 1.00 14.63 448 LEU A N 1
ATOM 3598 C CA . LEU A 1 448 ? 32.565 65.260 69.931 1.00 15.64 448 LEU A CA 1
ATOM 3599 C C . LEU A 1 448 ? 31.157 64.844 70.326 1.00 16.15 448 LEU A C 1
ATOM 3600 O O . LEU A 1 448 ? 30.945 63.921 71.113 1.00 16.62 448 LEU A O 1
ATOM 3605 N N . GLN A 1 449 ? 30.171 65.534 69.757 1.00 14.33 449 GLN A N 1
ATOM 3606 C CA . GLN A 1 449 ? 28.759 65.262 69.973 1.00 15.31 449 GLN A CA 1
ATOM 3607 C C . GLN A 1 449 ? 28.153 64.681 68.694 1.00 15.85 449 GLN A C 1
ATOM 3608 O O . GLN A 1 449 ? 28.693 64.849 67.598 1.00 13.88 449 GLN A O 1
ATOM 3619 N N . THR A 1 450 ? 27.039 63.979 68.850 1.00 15.54 450 THR A N 1
ATOM 3620 C CA . THR A 1 450 ? 26.430 63.276 67.730 1.00 14.91 450 THR A CA 1
ATOM 3621 C C . THR A 1 450 ? 24.947 63.012 67.959 1.00 16.30 450 THR A C 1
ATOM 3622 O O . THR A 1 450 ? 24.467 62.957 69.099 1.00 16.08 450 THR A O 1
ATOM 3626 N N . ALA A 1 451 ? 24.254 62.761 66.851 1.00 15.28 451 ALA A N 1
ATOM 3627 C CA . ALA A 1 451 ? 22.848 62.370 66.876 1.00 15.68 451 ALA A CA 1
ATOM 3628 C C . ALA A 1 451 ? 22.715 60.853 66.842 1.00 14.77 451 ALA A C 1
ATOM 3629 O O . ALA A 1 451 ? 21.600 60.322 66.886 1.00 14.61 451 ALA A O 1
ATOM 3631 N N . LEU A 1 452 ? 23.835 60.121 66.761 1.00 14.52 452 LEU A N 1
ATOM 3632 C CA . LEU A 1 452 ? 23.734 58.659 66.791 1.00 13.58 452 LEU A CA 1
ATOM 3633 C C . LEU A 1 452 ? 23.113 58.226 68.122 1.00 16.72 452 LEU A C 1
ATOM 3634 O O . LEU A 1 452 ? 23.451 58.736 69.188 1.00 16.50 452 LEU A O 1
ATOM 3639 N N . PRO A 1 453 ? 22.307 57.188 68.069 1.00 16.97 453 PRO A N 1
ATOM 3640 C CA . PRO A 1 453 ? 21.741 56.560 69.259 1.00 17.80 453 PRO A CA 1
ATOM 3641 C C . PRO A 1 453 ? 22.845 55.897 70.073 1.00 18.41 453 PRO A C 1
ATOM 3642 O O . PRO A 1 453 ? 23.940 55.570 69.606 1.00 17.47 453 PRO A O 1
ATOM 3646 N N . ASN A 1 454 ? 22.557 55.684 71.360 1.00 16.38 454 ASN A N 1
ATOM 3647 C CA . ASN A 1 454 ? 23.519 55.049 72.249 1.00 16.81 454 ASN A CA 1
ATOM 3648 C C . ASN A 1 454 ? 24.025 53.719 71.710 1.00 18.13 454 ASN A C 1
ATOM 3649 O O . ASN A 1 454 ? 23.262 52.931 71.139 1.00 17.67 454 ASN A O 1
ATOM 3654 N N . GLY A 1 455 ? 25.307 53.450 71.959 1.00 17.61 455 GLY A N 1
ATOM 3655 C CA . GLY A 1 455 ? 25.871 52.171 71.550 1.00 19.42 455 GLY A CA 1
ATOM 3656 C C . GLY A 1 455 ? 27.323 52.300 71.092 1.00 18.09 455 GLY A C 1
ATOM 3657 O O . GLY A 1 455 ? 27.876 53.388 71.036 1.00 18.46 455 GLY A O 1
ATOM 3658 N N . SER A 1 456 ? 27.875 51.148 70.742 1.00 18.77 456 SER A N 1
ATOM 3659 C CA . SER A 1 456 ? 29.227 51.060 70.204 1.00 18.58 456 SER A CA 1
ATOM 3660 C C . SER A 1 456 ? 29.142 50.915 68.682 1.00 18.23 456 SER A C 1
ATOM 3661 O O . SER A 1 456 ? 28.275 50.199 68.176 1.00 19.28 456 SER A O 1
ATOM 3664 N N . TYR A 1 457 ? 29.943 51.699 67.962 1.00 15.73 457 TYR A N 1
ATOM 3665 C CA . TYR A 1 457 ? 29.891 51.657 66.506 1.00 14.84 457 TYR A CA 1
ATOM 3666 C C . TYR A 1 457 ? 31.249 51.281 65.920 1.00 14.71 457 TYR A C 1
ATOM 3667 O O . TYR A 1 457 ? 32.231 51.946 66.222 1.00 16.14 457 TYR A O 1
ATOM 3676 N N . ALA A 1 458 ? 31.276 50.250 65.085 1.00 14.58 458 ALA A N 1
ATOM 3677 C CA . ALA A 1 458 ? 32.540 49.930 64.415 1.00 15.86 458 ALA A CA 1
ATOM 3678 C C . ALA A 1 458 ? 32.648 50.835 63.185 1.00 14.84 458 ALA A C 1
ATOM 3679 O O . ALA A 1 458 ? 31.625 51.317 62.690 1.00 14.41 458 ALA A O 1
ATOM 3681 N N . ASP A 1 459 ? 33.874 51.058 62.728 1.00 13.73 459 ASP A N 1
ATOM 3682 C CA . ASP A 1 459 ? 34.057 51.850 61.505 1.00 12.74 459 ASP A CA 1
ATOM 3683 C C . ASP A 1 459 ? 33.391 51.070 60.384 1.00 13.16 459 ASP A C 1
ATOM 3684 O O . ASP A 1 459 ? 33.635 49.870 60.205 1.00 12.95 459 ASP A O 1
ATOM 3689 N N . TYR A 1 460 ? 32.536 51.735 59.608 1.00 12.39 460 TYR A N 1
ATOM 3690 C CA . TYR A 1 460 ? 31.859 51.073 58.483 1.00 13.27 460 TYR A CA 1
ATOM 3691 C C . TYR A 1 460 ? 32.836 50.596 57.421 1.00 14.63 460 TYR A C 1
ATOM 3692 O O . TYR A 1 460 ? 32.567 49.648 56.674 1.00 14.72 460 TYR A O 1
ATOM 3701 N N . LEU A 1 461 ? 33.999 51.243 57.334 1.00 13.11 461 LEU A N 1
ATOM 3702 C CA . LEU A 1 461 ? 35.072 50.855 56.422 1.00 13.86 461 LEU A CA 1
ATOM 3703 C C . LEU A 1 461 ? 35.962 49.756 56.976 1.00 14.06 461 LEU A C 1
ATOM 3704 O O . LEU A 1 461 ? 36.935 49.352 56.325 1.00 13.08 461 LEU A O 1
ATOM 3709 N N . SER A 1 462 ? 35.695 49.240 58.175 1.00 14.54 462 SER A N 1
ATOM 3710 C CA . SER A 1 462 ? 36.478 48.163 58.773 1.00 15.71 462 SER A CA 1
ATOM 3711 C C . SER A 1 462 ? 37.966 48.454 58.878 1.00 16.02 462 SER A C 1
ATOM 3712 O O . SER A 1 462 ? 38.816 47.567 58.728 1.00 16.00 462 SER A O 1
ATOM 3715 N N . GLY A 1 463 ? 38.339 49.711 59.112 1.00 14.31 463 GLY A N 1
ATOM 3716 C CA . GLY A 1 463 ? 39.736 50.098 59.245 1.00 14.68 463 GLY A CA 1
ATOM 3717 C C . GLY A 1 463 ? 40.485 50.159 57.928 1.00 14.29 463 GLY A C 1
ATOM 3718 O O . GLY A 1 463 ? 41.697 50.395 57.944 1.00 14.71 463 GLY A O 1
ATOM 3719 N N . LEU A 1 464 ? 39.795 50.073 56.786 1.00 12.55 464 LEU A N 1
ATOM 3720 C CA . LEU A 1 464 ? 40.484 50.147 55.495 1.00 11.75 464 LEU A CA 1
ATOM 3721 C C . LEU A 1 464 ? 41.319 51.422 55.373 1.00 12.52 464 LEU A C 1
ATOM 3722 O O . LEU A 1 464 ? 42.426 51.407 54.820 1.00 13.69 464 LEU A O 1
ATOM 3727 N N . LEU A 1 465 ? 40.763 52.542 55.814 1.00 11.66 465 LEU A N 1
ATOM 3728 C CA . LEU A 1 465 ? 41.436 53.835 55.731 1.00 12.87 465 LEU A CA 1
ATOM 3729 C C . LEU A 1 465 ? 41.890 54.338 57.092 1.00 13.54 465 LEU A C 1
ATOM 3730 O O . LEU A 1 465 ? 41.832 55.539 57.366 1.00 14.90 465 LEU A O 1
ATOM 3735 N N . GLY A 1 466 ? 42.217 53.407 57.999 1.00 13.92 466 GLY A N 1
ATOM 3736 C CA . GLY A 1 466 ? 42.719 53.778 59.316 1.00 13.88 466 GLY A CA 1
ATOM 3737 C C . GLY A 1 466 ? 41.656 54.113 60.344 1.00 14.14 466 GLY A C 1
ATOM 3738 O O . GLY A 1 466 ? 41.984 54.642 61.421 1.00 14.80 466 GLY A O 1
ATOM 3739 N N . GLY A 1 467 ? 40.389 53.837 60.062 1.00 13.75 467 GLY A N 1
ATOM 3740 C CA . GLY A 1 467 ? 39.282 54.142 60.951 1.00 12.62 467 GLY A CA 1
ATOM 3741 C C . GLY A 1 467 ? 39.257 53.322 62.232 1.00 14.73 467 GLY A C 1
ATOM 3742 O O . GLY A 1 467 ? 40.008 52.345 62.365 1.00 15.81 467 GLY A O 1
ATOM 3743 N N . ASN A 1 468 ? 38.459 53.761 63.191 1.00 15.23 468 ASN A N 1
ATOM 3744 C CA . ASN A 1 468 ? 38.397 53.121 64.501 1.00 15.31 468 ASN A CA 1
ATOM 3745 C C . ASN A 1 468 ? 36.947 53.034 64.961 1.00 15.61 468 ASN A C 1
ATOM 3746 O O . ASN A 1 468 ? 36.075 53.681 64.375 1.00 15.29 468 ASN A O 1
ATOM 3751 N N . GLY A 1 469 ? 36.723 52.301 66.038 1.00 15.77 469 GLY A N 1
ATOM 3752 C CA . GLY A 1 469 ? 35.370 52.185 66.592 1.00 15.97 469 GLY A CA 1
ATOM 3753 C C . GLY A 1 469 ? 35.169 53.298 67.615 1.00 14.95 469 GLY A C 1
ATOM 3754 O O . GLY A 1 469 ? 36.126 53.902 68.101 1.00 16.67 469 GLY A O 1
ATOM 3755 N N . ILE A 1 470 ? 33.911 53.629 67.904 1.00 14.96 470 ILE A N 1
ATOM 3756 C CA . ILE A 1 470 ? 33.588 54.659 68.877 1.00 14.61 470 ILE A CA 1
ATOM 3757 C C . ILE A 1 470 ? 32.491 54.140 69.816 1.00 14.77 470 ILE A C 1
ATOM 3758 O O . ILE A 1 470 ? 31.833 53.143 69.539 1.00 17.95 470 ILE A O 1
ATOM 3763 N N . SER A 1 471 ? 32.345 54.840 70.926 1.00 15.71 471 SER A N 1
ATOM 3764 C CA . SER A 1 471 ? 31.299 54.531 71.905 1.00 15.98 471 SER A CA 1
ATOM 3765 C C . SER A 1 471 ? 30.470 55.792 72.123 1.00 15.75 471 SER A C 1
ATOM 3766 O O . SER A 1 471 ? 31.043 56.858 72.357 1.00 16.95 471 SER A O 1
ATOM 3769 N N . VAL A 1 472 ? 29.154 55.686 71.994 1.00 15.11 472 VAL A N 1
ATOM 3770 C CA . VAL A 1 472 ? 28.255 56.817 72.115 1.00 15.10 472 VAL A CA 1
ATOM 3771 C C . VAL A 1 472 ? 27.339 56.688 73.332 1.00 16.14 472 VAL A C 1
ATOM 3772 O O . VAL A 1 472 ? 26.705 55.653 73.519 1.00 17.85 472 VAL A O 1
ATOM 3776 N N . SER A 1 473 ? 27.266 57.753 74.113 1.00 16.05 473 SER A N 1
ATOM 3777 C CA . SER A 1 473 ? 26.363 57.752 75.265 1.00 17.75 473 SER A CA 1
ATOM 3778 C C . SER A 1 473 ? 25.690 59.108 75.380 1.00 17.86 473 SER A C 1
ATOM 3779 O O . SER A 1 473 ? 26.374 60.127 75.519 1.00 19.35 473 SER A O 1
ATOM 3782 N N . ASN A 1 474 ? 24.368 59.131 75.272 1.00 18.42 474 ASN A N 1
ATOM 3783 C CA . ASN A 1 474 ? 23.595 60.360 75.396 1.00 18.99 474 ASN A CA 1
ATOM 3784 C C . ASN A 1 474 ? 24.114 61.523 74.566 1.00 18.88 474 ASN A C 1
ATOM 3785 O O . ASN A 1 474 ? 24.275 62.655 75.037 1.00 15.97 474 ASN A O 1
ATOM 3790 N N . GLY A 1 475 ? 24.388 61.257 73.283 1.00 17.45 475 GLY A N 1
ATOM 3791 C CA . GLY A 1 475 ? 24.822 62.282 72.350 1.00 19.28 475 GLY A CA 1
ATOM 3792 C C . GLY A 1 475 ? 26.304 62.607 72.391 1.00 18.60 475 GLY A C 1
ATOM 3793 O O . GLY A 1 475 ? 26.754 63.478 71.643 1.00 19.74 475 GLY A O 1
ATOM 3794 N N . SER A 1 476 ? 27.072 61.943 73.253 1.00 18.49 476 SER A N 1
ATOM 3795 C CA . SER A 1 476 ? 28.492 62.225 73.399 1.00 16.07 476 SER A CA 1
ATOM 3796 C C . SER A 1 476 ? 29.331 61.032 72.952 1.00 17.27 476 SER A C 1
ATOM 3797 O O . SER A 1 476 ? 29.046 59.895 73.317 1.00 17.65 476 SER A O 1
ATOM 3802 N N . VAL A 1 477 ? 30.358 61.312 72.157 1.00 15.34 477 VAL A N 1
ATOM 3803 C CA . VAL A 1 477 ? 31.267 60.274 71.703 1.00 15.75 477 VAL A CA 1
ATOM 3804 C C . VAL A 1 477 ? 32.465 60.239 72.655 1.00 15.15 477 VAL A C 1
ATOM 3805 O O . VAL A 1 477 ? 33.063 61.295 72.880 1.00 16.35 477 VAL A O 1
ATOM 3809 N N . ALA A 1 478 ? 32.760 59.074 73.213 1.00 16.52 478 ALA A N 1
ATOM 3810 C CA . ALA A 1 478 ? 33.908 58.993 74.134 1.00 16.86 478 ALA A CA 1
ATOM 3811 C C . ALA A 1 478 ? 35.185 59.421 73.419 1.00 17.83 478 ALA A C 1
ATOM 3812 O O . ALA A 1 478 ? 35.323 59.193 72.216 1.00 16.10 478 ALA A O 1
ATOM 3814 N N . SER A 1 479 ? 36.105 60.077 74.111 1.00 16.03 479 SER A N 1
ATOM 3815 C CA . SER A 1 479 ? 37.344 60.536 73.473 1.00 17.12 479 SER A CA 1
ATOM 3816 C C . SER A 1 479 ? 38.095 59.395 72.807 1.00 16.13 479 SER A C 1
ATOM 3817 O O . SER A 1 479 ? 38.107 58.262 73.295 1.00 15.96 479 SER A O 1
ATOM 3820 N N . PHE A 1 480 ? 38.673 59.667 71.636 1.00 15.64 480 PHE A N 1
ATOM 3821 C CA . PHE A 1 480 ? 39.388 58.664 70.861 1.00 14.92 480 PHE A CA 1
ATOM 3822 C C . PHE A 1 480 ? 40.495 59.338 70.052 1.00 14.89 480 PHE A C 1
ATOM 3823 O O . PHE A 1 480 ? 40.514 60.566 69.939 1.00 16.45 480 PHE A O 1
ATOM 3831 N N . THR A 1 481 ? 41.382 58.517 69.509 1.00 14.86 481 THR A N 1
ATOM 3832 C CA . THR A 1 481 ? 42.460 59.037 68.669 1.00 14.25 481 THR A CA 1
ATOM 3833 C C . THR A 1 481 ? 42.108 58.799 67.199 1.00 15.16 481 THR A C 1
ATOM 3834 O O . THR A 1 481 ? 41.744 57.674 66.838 1.00 15.70 481 THR A O 1
ATOM 3838 N N . LEU A 1 482 ? 42.156 59.862 66.413 1.00 14.82 482 LEU A N 1
ATOM 3839 C CA . LEU A 1 482 ? 41.939 59.722 64.964 1.00 13.74 482 LEU A CA 1
ATOM 3840 C C . LEU A 1 482 ? 43.313 59.571 64.330 1.00 13.92 482 LEU A C 1
ATOM 3841 O O . LEU A 1 482 ? 44.141 60.472 64.447 1.00 14.89 482 LEU A O 1
ATOM 3846 N N . ALA A 1 483 ? 43.574 58.433 63.704 1.00 13.07 483 ALA A N 1
ATOM 3847 C CA . ALA A 1 483 ? 44.880 58.113 63.126 1.00 13.46 483 ALA A CA 1
ATOM 3848 C C . ALA A 1 483 ? 45.292 59.013 61.977 1.00 13.22 483 ALA A C 1
ATOM 3849 O O . ALA A 1 483 ? 44.477 59.720 61.368 1.00 12.83 483 ALA A O 1
ATOM 3851 N N . PRO A 1 484 ? 46.562 59.006 61.648 1.00 14.65 484 PRO A N 1
ATOM 3852 C CA . PRO A 1 484 ? 47.126 59.826 60.586 1.00 13.09 484 PRO A CA 1
ATOM 3853 C C . PRO A 1 484 ? 46.477 59.515 59.248 1.00 13.41 484 PRO A C 1
ATOM 3854 O O . PRO A 1 484 ? 46.327 58.357 58.844 1.00 13.17 484 PRO A O 1
ATOM 3858 N N . GLY A 1 485 ? 45.934 60.551 58.608 1.00 13.41 485 GLY A N 1
ATOM 3859 C CA . GLY A 1 485 ? 45.312 60.408 57.292 1.00 12.76 485 GLY A CA 1
ATOM 3860 C C . GLY A 1 485 ? 44.035 59.582 57.307 1.00 14.51 485 GLY A C 1
ATOM 3861 O O . GLY A 1 485 ? 43.517 59.251 56.225 1.00 12.84 485 GLY A O 1
ATOM 3862 N N . ALA A 1 486 ? 43.432 59.363 58.472 1.00 11.87 486 ALA A N 1
ATOM 3863 C CA . ALA A 1 486 ? 42.313 58.430 58.521 1.00 13.70 486 ALA A CA 1
ATOM 3864 C C . ALA A 1 486 ? 40.975 58.990 58.066 1.00 14.06 486 ALA A C 1
ATOM 3865 O O . ALA A 1 486 ? 40.658 60.173 58.139 1.00 12.98 486 ALA A O 1
ATOM 3867 N N . VAL A 1 487 ? 40.141 58.035 57.658 1.00 12.17 487 VAL A N 1
ATOM 3868 C CA . VAL A 1 487 ? 38.736 58.236 57.343 1.00 10.75 487 VAL A CA 1
ATOM 3869 C C . VAL A 1 487 ? 37.994 57.194 58.195 1.00 10.89 487 VAL A C 1
ATOM 3870 O O . VAL A 1 487 ? 38.343 56.005 58.123 1.00 11.89 487 VAL A O 1
ATOM 3874 N N . SER A 1 488 ? 37.051 57.634 59.013 1.00 12.06 488 SER A N 1
ATOM 3875 C CA . SER A 1 488 ? 36.289 56.663 59.824 1.00 11.99 488 SER A CA 1
ATOM 3876 C C . SER A 1 488 ? 34.815 57.007 59.680 1.00 11.82 488 SER A C 1
ATOM 3877 O O . SER A 1 488 ? 34.462 58.188 59.610 1.00 12.21 488 SER A O 1
ATOM 3880 N N . VAL A 1 489 ? 33.935 56.008 59.545 1.00 11.81 489 VAL A N 1
ATOM 3881 C CA . VAL A 1 489 ? 32.525 56.295 59.288 1.00 11.89 489 VAL A CA 1
ATOM 3882 C C . VAL A 1 489 ? 31.647 55.469 60.224 1.00 12.31 489 VAL A C 1
ATOM 3883 O O . VAL A 1 489 ? 31.852 54.271 60.382 1.00 12.80 489 VAL A O 1
ATOM 3887 N N . TRP A 1 490 ? 30.730 56.149 60.898 1.00 11.42 490 TRP A N 1
ATOM 3888 C CA . TRP A 1 490 ? 29.859 55.454 61.864 1.00 12.47 490 TRP A CA 1
ATOM 3889 C C . TRP A 1 490 ? 28.413 55.733 61.468 1.00 13.23 490 TRP A C 1
ATOM 3890 O O . TRP A 1 490 ? 28.047 56.898 61.284 1.00 15.31 490 TRP A O 1
ATOM 3901 N N . GLN A 1 491 ? 27.626 54.664 61.326 1.00 12.04 491 GLN A N 1
ATOM 3902 C CA . GLN A 1 491 ? 26.268 54.884 60.841 1.00 12.72 491 GLN A CA 1
ATOM 3903 C C . GLN A 1 491 ? 25.182 54.123 61.583 1.00 13.04 491 GLN A C 1
ATOM 3904 O O . GLN A 1 491 ? 25.420 53.082 62.176 1.00 13.25 491 GLN A O 1
ATOM 3910 N N . TYR A 1 492 ? 23.981 54.687 61.479 1.00 13.64 492 TYR A N 1
ATOM 3911 C CA . TYR A 1 492 ? 22.780 54.093 62.062 1.00 14.50 492 TYR A CA 1
ATOM 3912 C C . TYR A 1 492 ? 21.614 54.275 61.088 1.00 15.87 492 TYR A C 1
ATOM 3913 O O . TYR A 1 492 ? 21.440 55.384 60.575 1.00 14.50 492 TYR A O 1
ATOM 3922 N N . SER A 1 493 ? 20.828 53.226 60.887 1.00 15.56 493 SER A N 1
ATOM 3923 C CA . SER A 1 493 ? 19.643 53.383 60.040 1.00 16.96 493 SER A CA 1
ATOM 3924 C C . SER A 1 493 ? 18.528 52.494 60.592 1.00 19.71 493 SER A C 1
ATOM 3925 O O . SER A 1 493 ? 18.819 51.458 61.196 1.00 20.71 493 SER A O 1
ATOM 3928 N N . THR A 1 494 ? 17.298 52.950 60.372 1.00 17.74 494 THR A N 1
ATOM 3929 C CA . THR A 1 494 ? 16.178 52.137 60.866 1.00 20.23 494 THR A CA 1
ATOM 3930 C C . THR A 1 494 ? 14.938 52.456 60.041 1.00 20.89 494 THR A C 1
ATOM 3931 O O . THR A 1 494 ? 14.907 53.470 59.339 1.00 20.70 494 THR A O 1
ATOM 3935 N N . SER A 1 495 ? 13.940 51.589 60.123 1.00 21.99 495 SER A N 1
ATOM 3936 C CA . SER A 1 495 ? 12.702 51.849 59.385 1.00 21.64 495 SER A CA 1
ATOM 3937 C C . SER A 1 495 ? 11.990 53.068 59.940 1.00 21.21 495 SER A C 1
ATOM 3938 O O . SER A 1 495 ? 12.082 53.413 61.120 1.00 21.47 495 SER A O 1
ATOM 3943 N N . ALA A 1 496 ? 11.250 53.740 59.066 1.00 21.73 496 ALA A N 1
ATOM 3944 C CA . ALA A 1 496 ? 10.481 54.924 59.419 1.00 23.11 496 ALA A CA 1
ATOM 3945 C C . ALA A 1 496 ? 9.077 54.538 59.894 1.00 25.38 496 ALA A C 1
ATOM 3946 O O . ALA A 1 496 ? 8.479 53.614 59.343 1.00 27.10 496 ALA A O 1
ATOM 3948 N N . SER A 1 497 ? 8.545 55.292 60.847 1.00 27.20 497 SER A N 1
ATOM 3949 C CA . SER A 1 497 ? 7.200 55.014 61.352 1.00 30.40 497 SER A CA 1
ATOM 3950 C C . SER A 1 497 ? 6.178 55.995 60.793 1.00 29.69 497 SER A C 1
ATOM 3951 O O . SER A 1 497 ? 4.996 55.904 61.120 1.00 31.76 497 SER A O 1
ATOM 3954 N N . ALA A 1 498 ? 6.625 56.909 59.940 1.00 26.53 498 ALA A N 1
ATOM 3955 C CA . ALA A 1 498 ? 5.753 57.902 59.305 1.00 23.21 498 ALA A CA 1
ATOM 3956 C C . ALA A 1 498 ? 6.362 58.211 57.939 1.00 21.64 498 ALA A C 1
ATOM 3957 O O . ALA A 1 498 ? 7.540 57.926 57.715 1.00 18.79 498 ALA A O 1
ATOM 3959 N N . PRO A 1 499 ? 5.601 58.769 57.025 1.00 19.97 499 PRO A N 1
ATOM 3960 C CA . PRO A 1 499 ? 6.066 59.087 55.682 1.00 19.37 499 PRO A CA 1
ATOM 3961 C C . PRO A 1 499 ? 7.078 60.218 55.698 1.00 16.76 499 PRO A C 1
ATOM 3962 O O . PRO A 1 499 ? 6.879 61.260 56.318 1.00 16.45 499 PRO A O 1
ATOM 3966 N N . GLN A 1 500 ? 8.216 59.976 55.049 1.00 17.02 500 GLN A N 1
ATOM 3967 C CA . GLN A 1 500 ? 9.334 60.923 55.028 1.00 14.71 500 GLN A CA 1
ATOM 3968 C C . GLN A 1 500 ? 9.807 61.104 53.580 1.00 14.13 500 GLN A C 1
ATOM 3969 O O . GLN A 1 500 ? 10.232 60.116 52.981 1.00 14.98 500 GLN A O 1
ATOM 3975 N N . ILE A 1 501 ? 9.602 62.293 53.026 1.00 13.12 501 ILE A N 1
ATOM 3976 C CA . ILE A 1 501 ? 10.027 62.532 51.649 1.00 13.03 501 ILE A CA 1
ATOM 3977 C C . ILE A 1 501 ? 11.500 62.958 51.625 1.00 13.21 501 ILE A C 1
ATOM 3978 O O . ILE A 1 501 ? 11.837 63.941 52.280 1.00 13.91 501 ILE A O 1
ATOM 3983 N N . GLY A 1 502 ? 12.309 62.248 50.845 1.00 12.51 502 GLY A N 1
ATOM 3984 C CA . GLY A 1 502 ? 13.711 62.689 50.722 1.00 12.34 502 GLY A CA 1
ATOM 3985 C C . GLY A 1 502 ? 13.859 63.469 49.410 1.00 12.22 502 GLY A C 1
ATOM 3986 O O . GLY A 1 502 ? 14.741 64.328 49.292 1.00 12.31 502 GLY A O 1
ATOM 3987 N N . SER A 1 503 ? 13.083 63.083 48.404 1.00 12.61 503 SER A N 1
ATOM 3988 C CA . SER A 1 503 ? 13.248 63.698 47.082 1.00 12.69 503 SER A CA 1
ATOM 3989 C C . SER A 1 503 ? 11.938 63.669 46.303 1.00 13.40 503 SER A C 1
ATOM 3990 O O . SER A 1 503 ? 11.190 62.698 46.385 1.00 13.43 503 SER A O 1
ATOM 3993 N N . VAL A 1 504 ? 11.703 64.740 45.562 1.00 11.95 504 VAL A N 1
ATOM 3994 C CA . VAL A 1 504 ? 10.678 64.755 44.515 1.00 11.56 504 VAL A CA 1
ATOM 3995 C C . VAL A 1 504 ? 11.441 65.143 43.234 1.00 11.45 504 VAL A C 1
ATOM 3996 O O . VAL A 1 504 ? 12.201 66.116 43.281 1.00 10.90 504 VAL A O 1
ATOM 4000 N N . ALA A 1 505 ? 11.382 64.312 42.199 1.00 11.29 505 ALA A N 1
ATOM 4001 C CA . ALA A 1 505 ? 12.149 64.659 40.989 1.00 10.97 505 ALA A CA 1
ATOM 4002 C C . ALA A 1 505 ? 11.404 64.193 39.768 1.00 12.86 505 ALA A C 1
ATOM 4003 O O . ALA A 1 505 ? 10.668 63.204 39.881 1.00 13.44 505 ALA A O 1
ATOM 4005 N N . PRO A 1 506 ? 11.602 64.802 38.623 1.00 13.01 506 PRO A N 1
ATOM 4006 C CA . PRO A 1 506 ? 12.293 66.046 38.391 1.00 11.92 506 PRO A CA 1
ATOM 4007 C C . PRO A 1 506 ? 11.678 67.191 39.184 1.00 12.15 506 PRO A C 1
ATOM 4008 O O . PRO A 1 506 ? 10.645 67.032 39.842 1.00 11.98 506 PRO A O 1
ATOM 4012 N N . ASN A 1 507 ? 12.285 68.382 39.115 1.00 10.72 507 ASN A N 1
ATOM 4013 C CA . ASN A 1 507 ? 11.793 69.511 39.892 1.00 10.75 507 ASN A CA 1
ATOM 4014 C C . ASN A 1 507 ? 10.881 70.444 39.100 1.00 10.97 507 ASN A C 1
ATOM 4015 O O . ASN A 1 507 ? 10.429 71.442 39.663 1.00 11.69 507 ASN A O 1
ATOM 4020 N N . MET A 1 508 ? 10.607 70.093 37.855 1.00 10.22 508 MET A N 1
ATOM 4021 C CA . MET A 1 508 ? 9.796 70.954 36.990 1.00 11.01 508 MET A CA 1
ATOM 4022 C C . MET A 1 508 ? 9.051 70.095 35.984 1.00 11.15 508 MET A C 1
ATOM 4023 O O . MET A 1 508 ? 9.565 69.029 35.612 1.00 11.94 508 MET A O 1
ATOM 4028 N N . GLY A 1 509 ? 7.890 70.552 35.521 1.00 11.06 509 GLY A N 1
ATOM 4029 C CA . GLY A 1 509 ? 7.179 69.766 34.505 1.00 10.31 509 GLY A CA 1
ATOM 4030 C C . GLY A 1 509 ? 5.779 70.338 34.295 1.00 12.28 509 GLY A C 1
ATOM 4031 O O . GLY A 1 509 ? 5.425 71.354 34.879 1.00 13.26 509 GLY A O 1
ATOM 4032 N N . ILE A 1 510 ? 4.999 69.647 33.472 1.00 12.02 510 ILE A N 1
ATOM 4033 C CA . ILE A 1 510 ? 3.618 70.079 33.208 1.00 12.26 510 ILE A CA 1
ATOM 4034 C C . ILE A 1 510 ? 2.680 68.972 33.667 1.00 12.05 510 ILE A C 1
ATOM 4035 O O . ILE A 1 510 ? 3.090 67.822 33.845 1.00 13.18 510 ILE A O 1
ATOM 4040 N N . PRO A 1 511 ? 1.408 69.289 33.812 1.00 13.29 511 PRO A N 1
ATOM 4041 C CA . PRO A 1 511 ? 0.372 68.328 34.144 1.00 13.54 511 PRO A CA 1
ATOM 4042 C C . PRO A 1 511 ? 0.481 67.098 33.259 1.00 13.25 511 PRO A C 1
ATOM 4043 O O . PRO A 1 511 ? 0.694 67.204 32.035 1.00 13.11 511 PRO A O 1
ATOM 4047 N N . GLY A 1 512 ? 0.394 65.913 33.860 1.00 12.38 512 GLY A N 1
ATOM 4048 C CA . GLY A 1 512 ? 0.498 64.666 33.119 1.00 13.37 512 GLY A CA 1
ATOM 4049 C C . GLY A 1 512 ? 1.872 64.014 33.161 1.00 12.95 512 GLY A C 1
ATOM 4050 O O . GLY A 1 512 ? 1.958 62.807 32.911 1.00 14.24 512 GLY A O 1
ATOM 4051 N N . ASN A 1 513 ? 2.929 64.779 33.444 1.00 11.85 513 ASN A N 1
ATOM 4052 C CA . ASN A 1 513 ? 4.253 64.182 33.538 1.00 11.07 513 ASN A CA 1
ATOM 4053 C C . ASN A 1 513 ? 4.334 63.199 34.715 1.00 13.77 513 ASN A C 1
ATOM 4054 O O . ASN A 1 513 ? 3.644 63.393 35.718 1.00 12.80 513 ASN A O 1
ATOM 4059 N N . VAL A 1 514 ? 5.224 62.218 34.582 1.00 11.54 514 VAL A N 1
ATOM 4060 C CA . VAL A 1 514 ? 5.466 61.283 35.687 1.00 12.26 514 VAL A CA 1
ATOM 4061 C C . VAL A 1 514 ? 6.528 61.915 36.590 1.00 13.19 514 VAL A C 1
ATOM 4062 O O . VAL A 1 514 ? 7.562 62.390 36.113 1.00 14.62 514 VAL A O 1
ATOM 4066 N N . VAL A 1 515 ? 6.262 61.968 37.884 1.00 11.01 515 VAL A N 1
ATOM 4067 C CA . VAL A 1 515 ? 7.155 62.520 38.896 1.00 12.54 515 VAL A CA 1
ATOM 4068 C C . VAL A 1 515 ? 7.373 61.456 39.964 1.00 13.11 515 VAL A C 1
ATOM 4069 O O . VAL A 1 515 ? 6.435 60.720 40.282 1.00 13.89 515 VAL A O 1
ATOM 4073 N N . THR A 1 516 ? 8.596 61.336 40.478 1.00 11.55 516 THR A N 1
ATOM 4074 C CA . THR A 1 516 ? 8.880 60.286 41.455 1.00 11.74 516 THR A CA 1
ATOM 4075 C C . THR A 1 516 ? 9.218 60.865 42.818 1.00 11.64 516 THR A C 1
ATOM 4076 O O . THR A 1 516 ? 10.021 61.787 42.951 1.00 12.36 516 THR A O 1
ATOM 4080 N N . ILE A 1 517 ? 8.553 60.304 43.831 1.00 10.01 517 ILE A N 1
ATOM 4081 C CA . ILE A 1 517 ? 8.797 60.694 45.219 1.00 11.25 517 ILE A CA 1
ATOM 4082 C C . ILE A 1 517 ? 9.601 59.584 45.882 1.00 13.08 517 ILE A C 1
ATOM 4083 O O . ILE A 1 517 ? 9.118 58.445 45.948 1.00 13.28 517 ILE A O 1
ATOM 4088 N N . ASP A 1 518 ? 10.830 59.878 46.297 1.00 12.95 518 ASP A N 1
ATOM 4089 C CA . ASP A 1 518 ? 11.678 58.869 46.930 1.00 13.94 518 ASP A CA 1
ATOM 4090 C C . ASP A 1 518 ? 11.802 59.209 48.409 1.00 13.11 518 ASP A C 1
ATOM 4091 O O . ASP A 1 518 ? 11.871 60.386 48.768 1.00 13.53 518 ASP A O 1
ATOM 4096 N N . GLY A 1 519 ? 11.724 58.184 49.257 1.00 13.45 519 GLY A N 1
ATOM 4097 C CA . GLY A 1 519 ? 11.826 58.475 50.694 1.00 14.46 519 GLY A CA 1
ATOM 4098 C C . GLY A 1 519 ? 11.680 57.176 51.482 1.00 14.46 519 GLY A C 1
ATOM 4099 O O . GLY A 1 519 ? 12.202 56.132 51.096 1.00 15.27 519 GLY A O 1
ATOM 4100 N N . LYS A 1 520 ? 11.031 57.306 52.633 1.00 16.76 520 LYS A N 1
ATOM 4101 C CA . LYS A 1 520 ? 10.840 56.171 53.537 1.00 16.78 520 LYS A CA 1
ATOM 4102 C C . LYS A 1 520 ? 9.485 56.261 54.232 1.00 17.23 520 LYS A C 1
ATOM 4103 O O . LYS A 1 520 ? 8.935 57.356 54.355 1.00 16.71 520 LYS A O 1
ATOM 4109 N N . GLY A 1 521 ? 9.005 55.130 54.753 1.00 17.37 521 GLY A N 1
ATOM 4110 C CA . GLY A 1 521 ? 7.798 55.159 55.566 1.00 18.11 521 GLY A CA 1
ATOM 4111 C C . GLY A 1 521 ? 6.490 55.359 54.832 1.00 19.11 521 GLY A C 1
ATOM 4112 O O . GLY A 1 521 ? 5.488 55.740 55.459 1.00 18.45 521 GLY A O 1
ATOM 4113 N N . PHE A 1 522 ? 6.464 55.077 53.527 1.00 19.04 522 PHE A N 1
ATOM 4114 C CA . PHE A 1 522 ? 5.227 55.255 52.774 1.00 18.75 522 PHE A CA 1
ATOM 4115 C C . PHE A 1 522 ? 4.272 54.074 52.936 1.00 20.77 522 PHE A C 1
ATOM 4116 O O . PHE A 1 522 ? 3.099 54.225 52.577 1.00 20.28 522 PHE A O 1
ATOM 4124 N N . GLY A 1 523 ? 4.752 52.935 53.409 1.00 22.09 523 GLY A N 1
ATOM 4125 C CA . GLY A 1 523 ? 3.905 51.755 53.567 1.00 24.21 523 GLY A CA 1
ATOM 4126 C C . GLY A 1 523 ? 3.729 51.027 52.243 1.00 25.48 523 GLY A C 1
ATOM 4127 O O . GLY A 1 523 ? 4.026 51.568 51.173 1.00 22.84 523 GLY A O 1
ATOM 4128 N N . THR A 1 524 ? 3.214 49.792 52.301 1.00 26.15 524 THR A N 1
ATOM 4129 C CA . THR A 1 524 ? 3.009 49.011 51.086 1.00 27.38 524 THR A CA 1
ATOM 4130 C C . THR A 1 524 ? 1.605 49.246 50.536 1.00 28.25 524 THR A C 1
ATOM 4131 O O . THR A 1 524 ? 1.361 49.029 49.349 1.00 30.94 524 THR A O 1
ATOM 4135 N N . THR A 1 525 ? 0.707 49.690 51.402 1.00 28.15 525 THR A N 1
ATOM 4136 C CA . THR A 1 525 ? -0.674 49.975 51.014 1.00 29.06 525 THR A CA 1
ATOM 4137 C C . THR A 1 525 ? -0.765 51.400 50.472 1.00 28.34 525 THR A C 1
ATOM 4138 O O . THR A 1 525 ? -0.344 52.344 51.143 1.00 27.72 525 THR A O 1
ATOM 4142 N N . GLN A 1 526 ? -1.362 51.557 49.297 1.00 26.56 526 GLN A N 1
ATOM 4143 C CA . GLN A 1 526 ? -1.444 52.873 48.673 1.00 26.53 526 GLN A CA 1
ATOM 4144 C C . GLN A 1 526 ? -2.180 53.894 49.524 1.00 26.17 526 GLN A C 1
ATOM 4145 O O . GLN A 1 526 ? -3.322 53.683 49.944 1.00 25.23 526 GLN A O 1
ATOM 4151 N N . GLY A 1 527 ? -1.534 55.037 49.753 1.00 22.43 527 GLY A N 1
ATOM 4152 C CA . GLY A 1 527 ? -2.145 56.143 50.486 1.00 20.99 527 GLY A CA 1
ATOM 4153 C C . GLY A 1 527 ? -2.503 57.238 49.474 1.00 20.85 527 GLY A C 1
ATOM 4154 O O . GLY A 1 527 ? -2.943 56.926 48.369 1.00 21.32 527 GLY A O 1
ATOM 4155 N N . THR A 1 528 ? -2.220 58.492 49.805 1.00 21.29 528 THR A N 1
ATOM 4156 C CA . THR A 1 528 ? -2.506 59.599 48.901 1.00 20.17 528 THR A CA 1
ATOM 4157 C C . THR A 1 528 ? -1.323 60.556 48.782 1.00 20.12 528 THR A C 1
ATOM 4158 O O . THR A 1 528 ? -0.442 60.660 49.633 1.00 19.51 528 THR A O 1
ATOM 4162 N N . VAL A 1 529 ? -1.273 61.244 47.649 1.00 17.29 529 VAL A N 1
ATOM 4163 C CA . VAL A 1 529 ? -0.254 62.250 47.365 1.00 16.19 529 VAL A CA 1
ATOM 4164 C C . VAL A 1 529 ? -0.984 63.522 46.924 1.00 16.08 529 VAL A C 1
ATOM 4165 O O . VAL A 1 529 ? -1.895 63.380 46.103 1.00 16.15 529 VAL A O 1
ATOM 4169 N N . THR A 1 530 ? -0.589 64.670 47.449 1.00 14.93 530 THR A N 1
ATOM 4170 C CA . THR A 1 530 ? -1.193 65.916 46.989 1.00 15.12 530 THR A CA 1
ATOM 4171 C C . THR A 1 530 ? -0.100 66.877 46.514 1.00 16.17 530 THR A C 1
ATOM 4172 O O . THR A 1 530 ? 1.032 66.837 46.992 1.00 14.89 530 THR A O 1
ATOM 4176 N N . PHE A 1 531 ? -0.454 67.732 45.572 1.00 14.42 531 PHE A N 1
ATOM 4177 C CA . PHE A 1 531 ? 0.381 68.831 45.098 1.00 14.20 531 PHE A CA 1
ATOM 4178 C C . PHE A 1 531 ? -0.401 70.096 45.471 1.00 15.13 531 PHE A C 1
ATOM 4179 O O . PHE A 1 531 ? -1.493 70.327 44.934 1.00 15.41 531 PHE A O 1
ATOM 4187 N N . GLY A 1 532 ? 0.062 70.853 46.455 1.00 14.80 532 GLY A N 1
ATOM 4188 C CA . GLY A 1 532 ? -0.651 72.065 46.883 1.00 15.92 532 GLY A CA 1
ATOM 4189 C C . GLY A 1 532 ? -2.075 71.726 47.326 1.00 18.53 532 GLY A C 1
ATOM 4190 O O . GLY A 1 532 ? -2.997 72.515 47.071 1.00 18.56 532 GLY A O 1
ATOM 4191 N N . GLY A 1 533 ? -2.288 70.559 47.928 1.00 17.36 533 GLY A N 1
ATOM 4192 C CA . GLY A 1 533 ? -3.608 70.134 48.369 1.00 18.28 533 GLY A CA 1
ATOM 4193 C C . GLY A 1 533 ? -4.431 69.413 47.316 1.00 18.93 533 GLY A C 1
ATOM 4194 O O . GLY A 1 533 ? -5.498 68.855 47.621 1.00 19.07 533 GLY A O 1
ATOM 4195 N N . VAL A 1 534 ? -3.975 69.393 46.065 1.00 16.76 534 VAL A N 1
ATOM 4196 C CA . VAL A 1 534 ? -4.673 68.726 44.975 1.00 15.26 534 VAL A CA 1
ATOM 4197 C C . VAL A 1 534 ? -4.258 67.269 44.863 1.00 15.94 534 VAL A C 1
ATOM 4198 O O . VAL A 1 534 ? -3.073 66.943 44.700 1.00 17.21 534 VAL A O 1
ATOM 4202 N N . THR A 1 535 ? -5.222 66.344 44.941 1.00 14.76 535 THR A N 1
ATOM 4203 C CA . THR A 1 535 ? -4.897 64.924 44.858 1.00 16.92 535 THR A CA 1
ATOM 4204 C C . THR A 1 535 ? -4.317 64.539 43.504 1.00 18.95 535 THR A C 1
ATOM 4205 O O . THR A 1 535 ? -4.838 64.910 42.445 1.00 17.76 535 THR A O 1
ATOM 4209 N N . ALA A 1 536 ? -3.217 63.782 43.541 1.00 16.46 536 ALA A N 1
ATOM 4210 C CA . ALA A 1 536 ? -2.563 63.338 42.315 1.00 18.10 536 ALA A CA 1
ATOM 4211 C C . ALA A 1 536 ? -2.860 61.864 42.051 1.00 18.96 536 ALA A C 1
ATOM 4212 O O . ALA A 1 536 ? -2.978 61.091 43.005 1.00 19.50 536 ALA A O 1
ATOM 4214 N N . THR A 1 537 ? -2.966 61.485 40.786 1.00 16.73 537 THR A N 1
ATOM 4215 C CA . THR A 1 537 ? -3.176 60.082 40.437 1.00 16.85 537 THR A CA 1
ATOM 4216 C C . THR A 1 537 ? -1.885 59.299 40.648 1.00 18.50 537 THR A C 1
ATOM 4217 O O . THR A 1 537 ? -0.835 59.712 40.150 1.00 18.20 537 THR A O 1
ATOM 4221 N N . VAL A 1 538 ? -1.968 58.206 41.386 1.00 17.24 538 VAL A N 1
ATOM 4222 C CA . VAL A 1 538 ? -0.789 57.393 41.687 1.00 17.08 538 VAL A CA 1
ATOM 4223 C C . VAL A 1 538 ? -0.553 56.376 40.584 1.00 18.35 538 VAL A C 1
ATOM 4224 O O . VAL A 1 538 ? -1.448 55.613 40.208 1.00 20.34 538 VAL A O 1
ATOM 4228 N N . LYS A 1 539 ? 0.669 56.331 40.063 1.00 16.36 539 LYS A N 1
ATOM 4229 C CA . LYS A 1 539 ? 1.078 55.350 39.071 1.00 16.25 539 LYS A CA 1
ATOM 4230 C C . LYS A 1 539 ? 1.572 54.069 39.741 1.00 16.90 539 LYS A C 1
ATOM 4231 O O . LYS A 1 539 ? 1.260 52.940 39.341 1.00 17.29 539 LYS A O 1
ATOM 4237 N N . SER A 1 540 ? 2.366 54.240 40.794 1.00 16.12 540 SER A N 1
ATOM 4238 C CA . SER A 1 540 ? 2.875 53.101 41.563 1.00 16.67 540 SER A CA 1
ATOM 4239 C C . SER A 1 540 ? 3.192 53.534 42.988 1.00 17.40 540 SER A C 1
ATOM 4240 O O . SER A 1 540 ? 3.434 54.714 43.264 1.00 16.72 540 SER A O 1
ATOM 4243 N N . TRP A 1 541 ? 3.127 52.586 43.925 1.00 17.18 541 TRP A N 1
ATOM 4244 C CA . TRP A 1 541 ? 3.328 52.911 45.336 1.00 17.00 541 TRP A CA 1
ATOM 4245 C C . TRP A 1 541 ? 4.100 51.790 46.022 1.00 19.26 541 TRP A C 1
ATOM 4246 O O . TRP A 1 541 ? 3.669 50.640 45.997 1.00 20.22 541 TRP A O 1
ATOM 4257 N N . THR A 1 542 ? 5.247 52.127 46.592 1.00 19.01 542 THR A N 1
ATOM 4258 C CA . THR A 1 542 ? 6.050 51.215 47.387 1.00 19.77 542 THR A CA 1
ATOM 4259 C C . THR A 1 542 ? 6.432 51.961 48.665 1.00 20.43 542 THR A C 1
ATOM 4260 O O . THR A 1 542 ? 6.288 53.192 48.767 1.00 17.78 542 THR A O 1
ATOM 4264 N N . SER A 1 543 ? 7.051 51.248 49.606 1.00 19.04 543 SER A N 1
ATOM 4265 C CA . SER A 1 543 ? 7.448 51.834 50.873 1.00 19.65 543 SER A CA 1
ATOM 4266 C C . SER A 1 543 ? 8.436 52.985 50.711 1.00 17.73 543 SER A C 1
ATOM 4267 O O . SER A 1 543 ? 8.475 53.857 51.578 1.00 19.15 543 SER A O 1
ATOM 4270 N N . ASN A 1 544 ? 9.302 52.922 49.706 1.00 17.60 544 ASN A N 1
ATOM 4271 C CA . ASN A 1 544 ? 10.329 53.941 49.524 1.00 15.78 544 ASN A CA 1
ATOM 4272 C C . ASN A 1 544 ? 10.184 54.758 48.249 1.00 16.02 544 ASN A C 1
ATOM 4273 O O . ASN A 1 544 ? 10.972 55.702 48.047 1.00 16.23 544 ASN A O 1
ATOM 4278 N N . ARG A 1 545 ? 9.216 54.432 47.387 1.00 15.22 545 ARG A N 1
ATOM 4279 C CA . ARG A 1 545 ? 9.109 55.194 46.143 1.00 16.06 545 ARG A CA 1
ATOM 4280 C C . ARG A 1 545 ? 7.671 55.227 45.631 1.00 17.62 545 ARG A C 1
ATOM 4281 O O . ARG A 1 545 ? 7.007 54.199 45.524 1.00 17.20 545 ARG A O 1
ATOM 4289 N N . ILE A 1 546 ? 7.218 56.437 45.301 1.00 17.05 546 ILE A N 1
ATOM 4290 C CA . ILE A 1 546 ? 5.880 56.625 44.747 1.00 14.75 546 ILE A CA 1
ATOM 4291 C C . ILE A 1 546 ? 6.026 57.331 43.393 1.00 16.44 546 ILE A C 1
ATOM 4292 O O . ILE A 1 546 ? 6.724 58.346 43.325 1.00 15.06 546 ILE A O 1
ATOM 4297 N N . GLU A 1 547 ? 5.358 56.822 42.376 1.00 14.50 547 GLU A N 1
ATOM 4298 C CA . GLU A 1 547 ? 5.290 57.537 41.100 1.00 14.80 547 GLU A CA 1
ATOM 4299 C C . GLU A 1 547 ? 3.888 58.121 40.942 1.00 14.67 547 GLU A C 1
ATOM 4300 O O . GLU A 1 547 ? 2.911 57.415 41.217 1.00 15.41 547 GLU A O 1
ATOM 4306 N N . VAL A 1 548 ? 3.803 59.384 40.566 1.00 13.10 548 VAL A N 1
ATOM 4307 C CA . VAL A 1 548 ? 2.520 60.045 40.384 1.00 13.67 548 VAL A CA 1
ATOM 4308 C C . VAL A 1 548 ? 2.499 60.813 39.061 1.00 14.96 548 VAL A C 1
ATOM 4309 O O . VAL A 1 548 ? 3.540 61.069 38.464 1.00 14.50 548 VAL A O 1
ATOM 4313 N N . TYR A 1 549 ? 1.292 61.185 38.636 1.00 13.71 549 TYR A N 1
ATOM 4314 C CA . TYR A 1 549 ? 1.139 62.038 37.463 1.00 14.57 549 TYR A CA 1
ATOM 4315 C C . TYR A 1 549 ? 0.857 63.448 37.981 1.00 13.28 549 TYR A C 1
ATOM 4316 O O . TYR A 1 549 ? 0.135 63.591 38.978 1.00 14.68 549 TYR A O 1
ATOM 4325 N N . VAL A 1 550 ? 1.547 64.463 37.465 1.00 12.57 550 VAL A N 1
ATOM 4326 C CA . VAL A 1 550 ? 1.259 65.829 37.903 1.00 13.34 550 VAL A CA 1
ATOM 4327 C C . VAL A 1 550 ? -0.197 66.145 37.567 1.00 13.56 550 VAL A C 1
ATOM 4328 O O . VAL A 1 550 ? -0.655 65.932 36.447 1.00 14.49 550 VAL A O 1
ATOM 4332 N N . PRO A 1 551 ? -0.921 66.654 38.547 1.00 14.54 551 PRO A N 1
ATOM 4333 C CA . PRO A 1 551 ? -2.332 66.979 38.375 1.00 16.14 551 PRO A CA 1
ATOM 4334 C C . PRO A 1 551 ? -2.522 68.121 37.398 1.00 15.93 551 PRO A C 1
ATOM 4335 O O . PRO A 1 551 ? -1.659 68.986 37.221 1.00 15.87 551 PRO A O 1
ATOM 4339 N N . ASN A 1 552 ? -3.713 68.194 36.808 1.00 15.66 552 ASN A N 1
ATOM 4340 C CA . ASN A 1 552 ? -4.090 69.281 35.906 1.00 16.00 552 ASN A CA 1
ATOM 4341 C C . ASN A 1 552 ? -4.513 70.479 36.751 1.00 17.70 552 ASN A C 1
ATOM 4342 O O . ASN A 1 552 ? -5.711 70.770 36.894 1.00 19.22 552 ASN A O 1
ATOM 4347 N N . MET A 1 553 ? -3.568 71.143 37.391 1.00 14.30 553 MET A N 1
ATOM 4348 C CA . MET A 1 553 ? -3.811 72.232 38.314 1.00 13.86 553 MET A CA 1
ATOM 4349 C C . MET A 1 553 ? -3.096 73.498 37.871 1.00 16.04 553 MET A C 1
ATOM 4350 O O . MET A 1 553 ? -2.383 73.476 36.871 1.00 17.22 553 MET A O 1
ATOM 4355 N N . ALA A 1 554 ? -3.348 74.579 38.586 1.00 16.90 554 ALA A N 1
ATOM 4356 C CA . ALA A 1 554 ? -2.756 75.874 38.272 1.00 18.67 554 ALA A CA 1
ATOM 4357 C C . ALA A 1 554 ? -1.230 75.802 38.304 1.00 17.30 554 ALA A C 1
ATOM 4358 O O . ALA A 1 554 ? -0.680 75.052 39.111 1.00 17.24 554 ALA A O 1
ATOM 4360 N N . ALA A 1 555 ? -0.570 76.596 37.481 1.00 15.42 555 ALA A N 1
ATOM 4361 C CA . ALA A 1 555 ? 0.890 76.608 37.431 1.00 14.06 555 ALA A CA 1
ATOM 4362 C C . ALA A 1 555 ? 1.541 77.388 38.560 1.00 14.56 555 ALA A C 1
ATOM 4363 O O . ALA A 1 555 ? 0.972 78.315 39.145 1.00 14.69 555 ALA A O 1
ATOM 4365 N N . GLY A 1 556 ? 2.804 77.017 38.843 1.00 12.79 556 GLY A N 1
ATOM 4366 C CA . GLY A 1 556 ? 3.552 77.704 39.904 1.00 13.59 556 GLY A CA 1
ATOM 4367 C C . GLY A 1 556 ? 4.257 76.680 40.788 1.00 12.84 556 GLY A C 1
ATOM 4368 O O . GLY A 1 556 ? 4.039 75.469 40.657 1.00 12.91 556 GLY A O 1
ATOM 4369 N N . LEU A 1 557 ? 5.132 77.170 41.653 1.00 13.56 557 LEU A N 1
ATOM 4370 C CA . LEU A 1 557 ? 5.826 76.285 42.592 1.00 13.50 557 LEU A CA 1
ATOM 4371 C C . LEU A 1 557 ? 4.821 75.833 43.650 1.00 13.63 557 LEU A C 1
ATOM 4372 O O . LEU A 1 557 ? 4.067 76.667 44.172 1.00 14.43 557 LEU A O 1
ATOM 4377 N N . THR A 1 558 ? 4.738 74.524 43.845 1.00 13.90 558 THR A N 1
ATOM 4378 C CA . THR A 1 558 ? 3.756 73.990 44.802 1.00 14.20 558 THR A CA 1
ATOM 4379 C C . THR A 1 558 ? 4.391 72.938 45.698 1.00 15.36 558 THR A C 1
ATOM 4380 O O . THR A 1 558 ? 5.467 72.436 45.370 1.00 15.75 558 THR A O 1
ATOM 4384 N N . ASP A 1 559 ? 3.716 72.591 46.796 1.00 14.22 559 ASP A N 1
ATOM 4385 C CA . ASP A 1 559 ? 4.271 71.596 47.711 1.00 14.42 559 ASP A CA 1
ATOM 4386 C C . ASP A 1 559 ? 3.652 70.212 47.551 1.00 15.70 559 ASP A C 1
ATOM 4387 O O . ASP A 1 559 ? 2.424 70.038 47.558 1.00 16.18 559 ASP A O 1
ATOM 4392 N N . VAL A 1 560 ? 4.526 69.221 47.447 1.00 12.86 560 VAL A N 1
ATOM 4393 C CA . VAL A 1 560 ? 4.125 67.819 47.364 1.00 12.52 560 VAL A CA 1
ATOM 4394 C C . VAL A 1 560 ? 4.116 67.237 48.784 1.00 14.65 560 VAL A C 1
ATOM 4395 O O . VAL A 1 560 ? 5.020 67.487 49.576 1.00 14.72 560 VAL A O 1
ATOM 4399 N N . LYS A 1 561 ? 3.079 66.464 49.071 1.00 15.31 561 LYS A N 1
ATOM 4400 C CA . LYS A 1 561 ? 2.906 65.858 50.387 1.00 15.72 561 LYS A CA 1
ATOM 4401 C C . LYS A 1 561 ? 2.363 64.445 50.245 1.00 15.76 561 LYS A C 1
ATOM 4402 O O . LYS A 1 561 ? 1.448 64.182 49.467 1.00 16.55 561 LYS A O 1
ATOM 4408 N N . VAL A 1 562 ? 2.915 63.519 51.019 1.00 15.90 562 VAL A N 1
ATOM 4409 C CA . VAL A 1 562 ? 2.484 62.128 51.018 1.00 15.35 562 VAL A CA 1
ATOM 4410 C C . VAL A 1 562 ? 1.686 61.866 52.302 1.00 16.62 562 VAL A C 1
ATOM 4411 O O . VAL A 1 562 ? 2.074 62.335 53.364 1.00 17.23 562 VAL A O 1
ATOM 4415 N N . THR A 1 563 ? 0.558 61.179 52.143 1.00 18.05 563 THR A N 1
ATOM 4416 C CA . THR A 1 563 ? -0.228 60.819 53.337 1.00 18.80 563 THR A CA 1
ATOM 4417 C C . THR A 1 563 ? -0.320 59.303 53.387 1.00 19.46 563 THR A C 1
ATOM 4418 O O . THR A 1 563 ? -0.741 58.665 52.422 1.00 19.99 563 THR A O 1
ATOM 4422 N N . ALA A 1 564 ? 0.169 58.718 54.479 1.00 21.38 564 ALA A N 1
ATOM 4423 C CA . ALA A 1 564 ? 0.205 57.267 54.626 1.00 24.08 564 ALA A CA 1
ATOM 4424 C C . ALA A 1 564 ? -0.284 56.896 56.026 1.00 24.53 564 ALA A C 1
ATOM 4425 O O . ALA A 1 564 ? 0.093 57.552 56.994 1.00 22.68 564 ALA A O 1
ATOM 4427 N N . GLY A 1 565 ? -1.311 56.057 56.096 1.00 27.89 565 GLY A N 1
ATOM 4428 C CA . GLY A 1 565 ? -1.938 55.709 57.367 1.00 29.15 565 GLY A CA 1
ATOM 4429 C C . GLY A 1 565 ? -2.542 56.904 58.081 1.00 31.12 565 GLY A C 1
ATOM 4430 O O . GLY A 1 565 ? -2.529 56.980 59.314 1.00 30.80 565 GLY A O 1
ATOM 4431 N N . GLY A 1 566 ? -3.045 57.897 57.350 1.00 30.71 566 GLY A N 1
ATOM 4432 C CA . GLY A 1 566 ? -3.603 59.106 57.920 1.00 30.07 566 GLY A CA 1
ATOM 4433 C C . GLY A 1 566 ? -2.590 60.133 58.387 1.00 29.34 566 GLY A C 1
ATOM 4434 O O . GLY A 1 566 ? -2.981 61.219 58.831 1.00 30.90 566 GLY A O 1
ATOM 4435 N N . VAL A 1 567 ? -1.292 59.860 58.298 1.00 26.99 567 VAL A N 1
ATOM 4436 C CA . VAL A 1 567 ? -0.245 60.763 58.751 1.00 24.08 567 VAL A CA 1
ATOM 4437 C C . VAL A 1 567 ? 0.408 61.437 57.539 1.00 21.28 567 VAL A C 1
ATOM 4438 O O . VAL A 1 567 ? 0.662 60.730 56.573 1.00 19.55 567 VAL A O 1
ATOM 4442 N N . SER A 1 568 ? 0.620 62.739 57.612 1.00 21.14 568 SER A N 1
ATOM 4443 C CA . SER A 1 568 ? 1.203 63.416 56.449 1.00 21.17 568 SER A CA 1
ATOM 4444 C C . SER A 1 568 ? 2.700 63.631 56.630 1.00 20.26 568 SER A C 1
ATOM 4445 O O . SER A 1 568 ? 3.251 63.768 57.720 1.00 20.86 568 SER A O 1
ATOM 4448 N N . SER A 1 569 ? 3.378 63.630 55.483 1.00 19.34 569 SER A N 1
ATOM 4449 C CA . SER A 1 569 ? 4.822 63.817 55.453 1.00 17.38 569 SER A CA 1
ATOM 4450 C C . SER A 1 569 ? 5.221 65.285 55.485 1.00 16.83 569 SER A C 1
ATOM 4451 O O . SER A 1 569 ? 4.451 66.245 55.468 1.00 16.88 569 SER A O 1
ATOM 4454 N N . ASN A 1 570 ? 6.542 65.468 55.438 1.00 15.38 570 ASN A N 1
ATOM 4455 C CA . ASN A 1 570 ? 7.151 66.774 55.244 1.00 14.38 570 ASN A CA 1
ATOM 4456 C C . ASN A 1 570 ? 6.830 67.156 53.785 1.00 14.41 570 ASN A C 1
ATOM 4457 O O . ASN A 1 570 ? 6.480 66.289 52.984 1.00 15.41 570 ASN A O 1
ATOM 4462 N N . LEU A 1 571 ? 7.015 68.418 53.460 1.00 15.09 571 LEU A N 1
ATOM 4463 C CA . LEU A 1 571 ? 6.673 68.929 52.132 1.00 13.87 571 LEU A CA 1
ATOM 4464 C C . LEU A 1 571 ? 7.909 69.063 51.254 1.00 15.73 571 LEU A C 1
ATOM 4465 O O . LEU A 1 571 ? 8.983 69.374 51.774 1.00 15.76 571 LEU A O 1
ATOM 4470 N N . TYR A 1 572 ? 7.712 68.919 49.941 1.00 13.89 572 TYR A N 1
ATOM 4471 C CA . TYR A 1 572 ? 8.844 69.099 49.017 1.00 13.31 572 TYR A CA 1
ATOM 4472 C C . TYR A 1 572 ? 8.299 69.855 47.805 1.00 14.21 572 TYR A C 1
ATOM 4473 O O . TYR A 1 572 ? 7.277 69.438 47.247 1.00 14.03 572 TYR A O 1
ATOM 4482 N N . SER A 1 573 ? 8.978 70.908 47.372 1.00 12.93 573 SER A N 1
ATOM 4483 C CA . SER A 1 573 ? 8.517 71.748 46.274 1.00 12.35 573 SER A CA 1
ATOM 4484 C C . SER A 1 573 ? 8.625 71.089 44.897 1.00 12.11 573 SER A C 1
ATOM 4485 O O . SER A 1 573 ? 9.453 70.223 44.668 1.00 12.29 573 SER A O 1
ATOM 4490 N N . TYR A 1 574 ? 7.811 71.589 43.972 1.00 11.35 574 TYR A N 1
ATOM 4491 C CA . TYR A 1 574 ? 7.818 71.119 42.585 1.00 11.40 574 TYR A CA 1
ATOM 4492 C C . TYR A 1 574 ? 7.285 72.275 41.734 1.00 12.71 574 TYR A C 1
ATOM 4493 O O . TYR A 1 574 ? 6.282 72.890 42.114 1.00 12.06 574 TYR A O 1
ATOM 4502 N N . ASN A 1 575 ? 7.936 72.552 40.614 1.00 11.73 575 ASN A N 1
ATOM 4503 C CA . ASN A 1 575 ? 7.518 73.685 39.776 1.00 12.04 575 ASN A CA 1
ATOM 4504 C C . ASN A 1 575 ? 6.657 73.294 38.591 1.00 12.20 575 ASN A C 1
ATOM 4505 O O . ASN A 1 575 ? 7.121 72.733 37.588 1.00 12.06 575 ASN A O 1
ATOM 4510 N N . ILE A 1 576 ? 5.348 73.557 38.688 1.00 11.03 576 ILE A N 1
ATOM 4511 C CA . ILE A 1 576 ? 4.427 73.244 37.592 1.00 10.80 576 ILE A CA 1
ATOM 4512 C C . ILE A 1 576 ? 4.418 74.381 36.575 1.00 11.72 576 ILE A C 1
ATOM 4513 O O . ILE A 1 576 ? 4.074 75.513 36.905 1.00 12.38 576 ILE A O 1
ATOM 4518 N N . LEU A 1 577 ? 4.818 74.074 35.349 1.00 10.71 577 LEU A N 1
ATOM 4519 C CA . LEU A 1 577 ? 4.842 75.055 34.275 1.00 12.67 577 LEU A CA 1
ATOM 4520 C C . LEU A 1 577 ? 3.431 75.323 33.759 1.00 12.49 577 LEU A C 1
ATOM 4521 O O . LEU A 1 577 ? 2.515 74.523 33.999 1.00 13.06 577 LEU A O 1
ATOM 4526 N N . SER A 1 578 ? 3.291 76.394 32.987 1.00 12.27 578 SER A N 1
ATOM 4527 C CA . SER A 1 578 ? 1.983 76.758 32.432 1.00 14.84 578 SER A CA 1
ATOM 4528 C C . SER A 1 578 ? 1.590 75.993 31.179 1.00 16.14 578 SER A C 1
ATOM 4529 O O . SER A 1 578 ? 0.484 76.169 30.644 1.00 17.19 578 SER A O 1
ATOM 4532 N N . GLY A 1 579 ? 2.463 75.127 30.688 1.00 15.12 579 GLY A N 1
ATOM 4533 C CA . GLY A 1 579 ? 2.222 74.314 29.505 1.00 14.45 579 GLY A CA 1
ATOM 4534 C C . GLY A 1 579 ? 3.541 74.033 28.791 1.00 13.65 579 GLY A C 1
ATOM 4535 O O . GLY A 1 579 ? 4.592 74.461 29.275 1.00 14.34 579 GLY A O 1
ATOM 4536 N N . THR A 1 580 ? 3.478 73.265 27.709 1.00 12.33 580 THR A N 1
ATOM 4537 C CA . THR A 1 580 ? 4.729 72.973 26.970 1.00 13.22 580 THR A CA 1
ATOM 4538 C C . THR A 1 580 ? 5.371 74.307 26.628 1.00 13.64 580 THR A C 1
ATOM 4539 O O . THR A 1 580 ? 4.677 75.285 26.327 1.00 14.06 580 THR A O 1
ATOM 4543 N N . GLN A 1 581 ? 6.701 74.391 26.722 1.00 12.10 581 GLN A N 1
ATOM 4544 C CA . GLN A 1 581 ? 7.399 75.659 26.567 1.00 10.70 581 GLN A CA 1
ATOM 4545 C C . GLN A 1 581 ? 7.911 75.942 25.146 1.00 10.65 581 GLN A C 1
ATOM 4546 O O . GLN A 1 581 ? 8.100 75.059 24.330 1.00 12.11 581 GLN A O 1
ATOM 4552 N N . THR A 1 582 ? 8.166 77.229 24.935 1.00 9.93 582 THR A N 1
ATOM 4553 C CA . THR A 1 582 ? 8.882 77.691 23.744 1.00 10.11 582 THR A CA 1
ATOM 4554 C C . THR A 1 582 ? 9.985 78.635 24.223 1.00 10.79 582 THR A C 1
ATOM 4555 O O . THR A 1 582 ? 9.848 79.240 25.285 1.00 12.01 582 THR A O 1
ATOM 4559 N N . SER A 1 583 ? 11.101 78.711 23.496 1.00 10.88 583 SER A N 1
ATOM 4560 C CA . SER A 1 583 ? 12.248 79.525 23.914 1.00 11.94 583 SER A CA 1
ATOM 4561 C C . SER A 1 583 ? 12.248 80.796 23.075 1.00 11.29 583 SER A C 1
ATOM 4562 O O . SER A 1 583 ? 12.403 80.729 21.853 1.00 11.52 583 SER A O 1
ATOM 4565 N N . VAL A 1 584 ? 11.989 81.919 23.739 1.00 10.05 584 VAL A N 1
ATOM 4566 C CA . VAL A 1 584 ? 11.684 83.167 23.028 1.00 10.40 584 VAL A CA 1
ATOM 4567 C C . VAL A 1 584 ? 12.674 84.286 23.301 1.00 10.95 584 VAL A C 1
ATOM 4568 O O . VAL A 1 584 ? 12.991 84.600 24.445 1.00 11.43 584 VAL A O 1
ATOM 4572 N N . VAL A 1 585 ? 13.191 84.890 22.233 1.00 10.56 585 VAL A N 1
ATOM 4573 C CA . VAL A 1 585 ? 14.065 86.050 22.372 1.00 10.22 585 VAL A CA 1
ATOM 4574 C C . VAL A 1 585 ? 13.178 87.259 22.670 1.00 11.84 585 VAL A C 1
ATOM 4575 O O . VAL A 1 585 ? 12.384 87.633 21.800 1.00 13.46 585 VAL A O 1
ATOM 4579 N N . PHE A 1 586 ? 13.305 87.806 23.868 1.00 11.95 586 PHE A N 1
ATOM 4580 C CA . PHE A 1 586 ? 12.554 89.003 24.241 1.00 12.33 586 PHE A CA 1
ATOM 4581 C C . PHE A 1 586 ? 13.497 90.200 24.072 1.00 13.56 586 PHE A C 1
ATOM 4582 O O . PHE A 1 586 ? 14.582 90.228 24.675 1.00 12.15 586 PHE A O 1
ATOM 4590 N N . THR A 1 587 ? 13.109 91.156 23.235 1.00 13.22 587 THR A N 1
ATOM 4591 C CA . THR A 1 587 ? 13.917 92.350 23.032 1.00 13.34 587 THR A CA 1
ATOM 4592 C C . THR A 1 587 ? 13.125 93.595 23.417 1.00 13.49 587 THR A C 1
ATOM 4593 O O . THR A 1 587 ? 11.957 93.691 23.032 1.00 14.61 587 THR A O 1
ATOM 4597 N N . VAL A 1 588 ? 13.744 94.516 24.142 1.00 13.93 588 VAL A N 1
ATOM 4598 C CA . VAL A 1 588 ? 13.081 95.783 24.473 1.00 14.42 588 VAL A CA 1
ATOM 4599 C C . VAL A 1 588 ? 13.956 96.898 23.897 1.00 14.64 588 VAL A C 1
ATOM 4600 O O . VAL A 1 588 ? 15.137 97.046 24.218 1.00 15.16 588 VAL A O 1
ATOM 4604 N N . LYS A 1 589 ? 13.386 97.613 22.924 1.00 15.35 589 LYS A N 1
ATOM 4605 C CA . LYS A 1 589 ? 14.116 98.680 22.245 1.00 16.21 589 LYS A CA 1
ATOM 4606 C C . LYS A 1 589 ? 14.087 100.027 22.944 1.00 16.84 589 LYS A C 1
ATOM 4607 O O . LYS A 1 589 ? 13.136 100.384 23.634 1.00 15.59 589 LYS A O 1
ATOM 4613 N N . SER A 1 590 ? 15.172 100.785 22.775 1.00 16.46 590 SER A N 1
ATOM 4614 C CA . SER A 1 590 ? 15.270 102.148 23.270 1.00 18.19 590 SER A CA 1
ATOM 4615 C C . SER A 1 590 ? 14.925 102.328 24.736 1.00 18.01 590 SER A C 1
ATOM 4616 O O . SER A 1 590 ? 14.091 103.162 25.122 1.00 16.89 590 SER A O 1
ATOM 4619 N N . ALA A 1 591 ? 15.602 101.550 25.587 1.00 17.00 591 ALA A N 1
ATOM 4620 C CA . ALA A 1 591 ? 15.384 101.653 27.033 1.00 16.78 591 ALA A CA 1
ATOM 4621 C C . ALA A 1 591 ? 16.132 102.893 27.503 1.00 17.53 591 ALA A C 1
ATOM 4622 O O . ALA A 1 591 ? 17.053 103.369 26.834 1.00 15.57 591 ALA A O 1
ATOM 4624 N N . PRO A 1 592 ? 15.810 103.387 28.679 1.00 18.67 592 PRO A N 1
ATOM 4625 C CA . PRO A 1 592 ? 16.411 104.573 29.270 1.00 18.93 592 PRO A CA 1
ATOM 4626 C C . PRO A 1 592 ? 17.886 104.332 29.528 1.00 20.96 592 PRO A C 1
ATOM 4627 O O . PRO A 1 592 ? 18.329 103.187 29.679 1.00 19.34 592 PRO A O 1
ATOM 4631 N N . PRO A 1 593 ? 18.676 105.387 29.546 1.00 20.65 593 PRO A N 1
ATOM 4632 C CA . PRO A 1 593 ? 20.108 105.314 29.785 1.00 21.09 593 PRO A CA 1
ATOM 4633 C C . PRO A 1 593 ? 20.411 104.630 31.108 1.00 20.87 593 PRO A C 1
ATOM 4634 O O . PRO A 1 593 ? 19.708 104.839 32.100 1.00 21.59 593 PRO A O 1
ATOM 4638 N N . THR A 1 594 ? 21.442 103.792 31.144 1.00 20.73 594 THR A N 1
ATOM 4639 C CA . THR A 1 594 ? 21.819 103.096 32.364 1.00 22.27 594 THR A CA 1
ATOM 4640 C C . THR A 1 594 ? 23.293 103.358 32.671 1.00 23.67 594 THR A C 1
ATOM 4641 O O . THR A 1 594 ? 24.064 103.743 31.792 1.00 24.13 594 THR A O 1
ATOM 4645 N N . ASN A 1 595 ? 23.668 103.142 33.919 1.00 25.39 595 ASN A N 1
ATOM 4646 C CA . ASN A 1 595 ? 25.048 103.236 34.360 1.00 28.49 595 ASN A CA 1
ATOM 4647 C C . ASN A 1 595 ? 25.559 101.845 34.730 1.00 30.20 595 ASN A C 1
ATOM 4648 O O . ASN A 1 595 ? 24.783 100.902 34.885 1.00 25.86 595 ASN A O 1
ATOM 4653 N N . LEU A 1 596 ? 26.877 101.736 34.861 1.00 32.58 596 LEU A N 1
ATOM 4654 C CA . LEU A 1 596 ? 27.518 100.476 35.234 1.00 34.27 596 LEU A CA 1
ATOM 4655 C C . LEU A 1 596 ? 26.823 99.870 36.446 1.00 32.15 596 LEU A C 1
ATOM 4656 O O . LEU A 1 596 ? 26.534 100.566 37.420 1.00 33.44 596 LEU A O 1
ATOM 4661 N N . GLY A 1 597 ? 26.435 98.601 36.338 1.00 30.50 597 GLY A N 1
ATOM 4662 C CA . GLY A 1 597 ? 25.766 97.933 37.450 1.00 28.54 597 GLY A CA 1
ATOM 4663 C C . GLY A 1 597 ? 24.251 97.900 37.295 1.00 25.28 597 GLY A C 1
ATOM 4664 O O . GLY A 1 597 ? 23.625 97.027 37.901 1.00 24.25 597 GLY A O 1
ATOM 4665 N N . ASP A 1 598 ? 23.674 98.837 36.541 1.00 22.15 598 ASP A N 1
ATOM 4666 C CA . ASP A 1 598 ? 22.227 98.844 36.343 1.00 20.12 598 ASP A CA 1
ATOM 4667 C C . ASP A 1 598 ? 21.889 97.734 35.350 1.00 20.19 598 ASP A C 1
ATOM 4668 O O . ASP A 1 598 ? 22.630 97.584 34.364 1.00 19.72 598 ASP A O 1
ATOM 4673 N N . LYS A 1 599 ? 20.827 96.961 35.584 1.00 18.28 599 LYS A N 1
ATOM 4674 C CA . LYS A 1 599 ? 20.489 95.909 34.625 1.00 16.98 599 LYS A CA 1
ATOM 4675 C C . LYS A 1 599 ? 18.973 95.874 34.440 1.00 14.33 599 LYS A C 1
ATOM 4676 O O . LYS A 1 599 ? 18.220 96.277 35.326 1.00 18.12 599 LYS A O 1
ATOM 4682 N N . ILE A 1 600 ? 18.544 95.451 33.266 1.00 13.61 600 ILE A N 1
ATOM 4683 C CA . ILE A 1 600 ? 17.118 95.366 32.959 1.00 12.97 600 ILE A CA 1
ATOM 4684 C C . ILE A 1 600 ? 16.643 93.929 33.095 1.00 13.58 600 ILE A C 1
ATOM 4685 O O . ILE A 1 600 ? 17.359 92.972 32.787 1.00 13.83 600 ILE A O 1
ATOM 4690 N N . TYR A 1 601 ? 15.457 93.782 33.668 1.00 13.03 601 TYR A N 1
ATOM 4691 C CA . TYR A 1 601 ? 14.828 92.493 33.882 1.00 12.83 601 TYR A CA 1
ATOM 4692 C C . TYR A 1 601 ? 13.435 92.488 33.258 1.00 13.05 601 TYR A C 1
ATOM 4693 O O . TYR A 1 601 ? 12.840 93.527 32.981 1.00 14.51 601 TYR A O 1
ATOM 4702 N N . LEU A 1 602 ? 12.906 91.295 33.055 1.00 12.33 602 LEU A N 1
ATOM 4703 C CA . LEU A 1 602 ? 11.580 91.072 32.495 1.00 12.76 602 LEU A CA 1
ATOM 4704 C C . LEU A 1 602 ? 10.667 90.451 33.552 1.00 13.49 602 LEU A C 1
ATOM 4705 O O . LEU A 1 602 ? 11.088 89.548 34.272 1.00 12.75 602 LEU A O 1
ATOM 4710 N N . THR A 1 603 ? 9.414 90.904 33.628 1.00 12.32 603 THR A N 1
ATOM 4711 C CA . THR A 1 603 ? 8.498 90.308 34.618 1.00 12.58 603 THR A CA 1
ATOM 4712 C C . THR A 1 603 ? 7.096 90.314 34.033 1.00 12.11 603 THR A C 1
ATOM 4713 O O . THR A 1 603 ? 6.811 91.132 33.144 1.00 13.92 603 THR A O 1
ATOM 4717 N N . GLY A 1 604 ? 6.250 89.368 34.429 1.00 11.43 604 GLY A N 1
ATOM 4718 C CA . GLY A 1 604 ? 4.941 89.286 33.770 1.00 12.02 604 GLY A CA 1
ATOM 4719 C C . GLY A 1 604 ? 3.962 88.402 34.520 1.00 12.45 604 GLY A C 1
ATOM 4720 O O . GLY A 1 604 ? 4.254 87.922 35.615 1.00 13.49 604 GLY A O 1
ATOM 4721 N N . ASN A 1 605 ? 2.824 88.139 33.880 1.00 12.14 605 ASN A N 1
ATOM 4722 C CA . ASN A 1 605 ? 1.694 87.530 34.575 1.00 12.61 605 ASN A CA 1
ATOM 4723 C C . ASN A 1 605 ? 1.615 86.024 34.572 1.00 12.75 605 ASN A C 1
ATOM 4724 O O . ASN A 1 605 ? 0.525 85.453 34.619 1.00 13.57 605 ASN A O 1
ATOM 4729 N N . ILE A 1 606 ? 2.746 85.328 34.540 1.00 12.77 606 ILE A N 1
ATOM 4730 C CA . ILE A 1 606 ? 2.799 83.873 34.602 1.00 12.34 606 ILE A CA 1
ATOM 4731 C C . ILE A 1 606 ? 4.044 83.542 35.428 1.00 12.94 606 ILE A C 1
ATOM 4732 O O . ILE A 1 606 ? 4.951 84.375 35.497 1.00 13.05 606 ILE A O 1
ATOM 4737 N N . PRO A 1 607 ? 4.105 82.386 36.046 1.00 12.96 607 PRO A N 1
ATOM 4738 C CA . PRO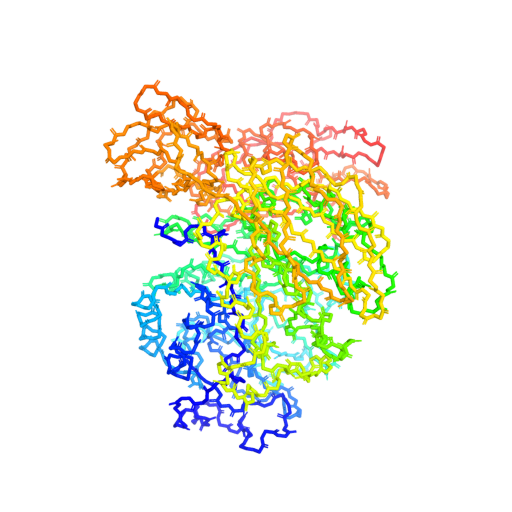 A 1 607 ? 5.212 81.982 36.905 1.00 13.01 607 PRO A CA 1
ATOM 4739 C C . PRO A 1 607 ? 6.529 81.899 36.155 1.00 11.97 607 PRO A C 1
ATOM 4740 O O . PRO A 1 607 ? 7.595 82.268 36.668 1.00 13.77 607 PRO A O 1
ATOM 4744 N N . GLU A 1 608 ? 6.488 81.570 34.857 1.00 12.08 608 GLU A N 1
ATOM 4745 C CA . GLU A 1 608 ? 7.683 81.576 34.014 1.00 11.35 608 GLU A CA 1
ATOM 4746 C C . GLU A 1 608 ? 8.319 82.966 33.942 1.00 12.76 608 GLU A C 1
ATOM 4747 O O . GLU A 1 608 ? 9.531 83.091 33.711 1.00 11.37 608 GLU A O 1
ATOM 4753 N N . LEU A 1 609 ? 7.517 84.014 34.093 1.00 11.25 609 LEU A N 1
ATOM 4754 C CA . LEU A 1 609 ? 7.987 85.385 34.080 1.00 11.23 609 LEU A CA 1
ATOM 4755 C C . LEU A 1 609 ? 7.885 86.040 35.448 1.00 11.91 609 LEU A C 1
ATOM 4756 O O . LEU A 1 609 ? 7.882 87.267 35.575 1.00 13.67 609 LEU A O 1
ATOM 4761 N N . GLY A 1 610 ? 7.789 85.238 36.510 1.00 11.41 610 GLY A N 1
ATOM 4762 C CA . GLY A 1 610 ? 7.845 85.743 37.862 1.00 11.35 610 GLY A CA 1
ATOM 4763 C C . GLY A 1 610 ? 6.593 86.283 38.515 1.00 13.19 610 GLY A C 1
ATOM 4764 O O . GLY A 1 610 ? 6.678 86.856 39.615 1.00 13.10 610 GLY A O 1
ATOM 4765 N N . ASN A 1 611 ? 5.433 86.196 37.883 1.00 13.44 611 ASN A N 1
ATOM 4766 C CA . ASN A 1 611 ? 4.191 86.725 38.444 1.00 13.87 611 ASN A CA 1
ATOM 4767 C C . ASN A 1 611 ? 4.370 88.122 39.023 1.00 13.93 611 ASN A C 1
ATOM 4768 O O . ASN A 1 611 ? 3.998 88.445 40.157 1.00 14.58 611 ASN A O 1
ATOM 4773 N N . TRP A 1 612 ? 4.937 89.013 38.218 1.00 13.19 612 TRP A N 1
ATOM 4774 C CA . TRP A 1 612 ? 5.175 90.406 38.523 1.00 13.88 612 TRP A CA 1
ATOM 4775 C C . TRP A 1 612 ? 6.187 90.707 39.609 1.00 14.49 612 TRP A C 1
ATOM 4776 O O . TRP A 1 612 ? 6.317 91.841 40.073 1.00 15.04 612 TRP A O 1
ATOM 4787 N N . SER A 1 613 ? 7.013 89.726 39.997 1.00 14.59 613 SER A N 1
ATOM 4788 C CA . SER A 1 613 ? 8.044 89.951 40.992 1.00 16.05 613 SER A CA 1
ATOM 4789 C C . SER A 1 613 ? 9.106 90.911 40.461 1.00 15.57 613 SER A C 1
ATOM 4790 O O . SER A 1 613 ? 9.421 90.870 39.267 1.00 14.85 613 SER A O 1
ATOM 4793 N N . THR A 1 614 ? 9.741 91.658 41.368 1.00 13.86 614 THR A N 1
ATOM 4794 C CA . THR A 1 614 ? 10.916 92.443 41.013 1.00 13.87 614 THR A CA 1
ATOM 4795 C C . THR A 1 614 ? 12.135 91.892 41.757 1.00 13.38 614 THR A C 1
ATOM 4796 O O . THR A 1 614 ? 13.206 92.495 41.756 1.00 14.88 614 THR A O 1
ATOM 4800 N N . ASP A 1 615 ? 11.949 90.730 42.389 1.00 13.64 615 ASP A N 1
ATOM 4801 C CA . ASP A 1 615 ? 13.041 90.075 43.113 1.00 14.24 615 ASP A CA 1
ATOM 4802 C C . ASP A 1 615 ? 13.990 89.443 42.096 1.00 13.19 615 ASP A C 1
ATOM 4803 O O . ASP A 1 615 ? 13.519 88.840 41.125 1.00 13.07 615 ASP A O 1
ATOM 4808 N N . THR A 1 616 ? 15.296 89.599 42.304 1.00 12.92 616 THR A N 1
ATOM 4809 C CA . THR A 1 616 ? 16.295 89.100 41.362 1.00 13.80 616 THR A CA 1
ATOM 4810 C C . THR A 1 616 ? 17.302 88.168 42.032 1.00 14.68 616 THR A C 1
ATOM 4811 O O . THR A 1 616 ? 18.406 87.938 41.530 1.00 14.53 616 THR A O 1
ATOM 4815 N N . SER A 1 617 ? 16.904 87.609 43.170 1.00 13.04 617 SER A N 1
ATOM 4816 C CA . SER A 1 617 ? 17.739 86.680 43.922 1.00 12.82 617 SER A CA 1
ATOM 4817 C C . SER A 1 617 ? 17.700 85.289 43.301 1.00 13.14 617 SER A C 1
ATOM 4818 O O . SER A 1 617 ? 17.126 85.064 42.226 1.00 12.50 617 SER A O 1
ATOM 4821 N N . GLY A 1 618 ? 18.216 84.295 44.037 1.00 14.16 618 GLY A N 1
ATOM 4822 C CA . GLY A 1 618 ? 18.215 82.906 43.604 1.00 13.12 618 GLY A CA 1
ATOM 4823 C C . GLY A 1 618 ? 16.888 82.183 43.778 1.00 13.88 618 GLY A C 1
ATOM 4824 O O . GLY A 1 618 ? 16.779 80.976 43.527 1.00 15.03 618 GLY A O 1
ATOM 4825 N N . ALA A 1 619 ? 15.822 82.876 44.172 1.00 13.80 619 ALA A N 1
ATOM 4826 C CA . ALA A 1 619 ? 14.511 82.274 44.328 1.00 13.92 619 ALA A CA 1
ATOM 4827 C C . ALA A 1 619 ? 13.978 81.731 43.001 1.00 14.71 619 ALA A C 1
ATOM 4828 O O . ALA A 1 619 ? 14.419 82.082 41.902 1.00 14.67 619 ALA A O 1
ATOM 4830 N N . VAL A 1 620 ? 12.977 80.867 43.131 1.00 12.29 620 VAL A N 1
ATOM 4831 C CA . VAL A 1 620 ? 12.328 80.268 41.972 1.00 12.72 620 VAL A CA 1
ATOM 4832 C C . VAL A 1 620 ? 11.185 81.160 41.488 1.00 12.09 620 VAL A C 1
ATOM 4833 O O . VAL A 1 620 ? 10.445 81.711 42.305 1.00 13.48 620 VAL A O 1
ATOM 4837 N N . ASN A 1 621 ? 11.056 81.280 40.173 1.00 11.89 621 ASN A N 1
ATOM 4838 C CA . ASN A 1 621 ? 10.006 82.069 39.550 1.00 12.37 621 ASN A CA 1
ATOM 4839 C C . ASN A 1 621 ? 9.900 83.510 40.023 1.00 12.54 621 ASN A C 1
ATOM 4840 O O . ASN A 1 621 ? 8.812 83.956 40.427 1.00 12.52 621 ASN A O 1
ATOM 4845 N N . ASN A 1 622 ? 11.013 84.238 39.987 1.00 12.98 622 ASN A N 1
ATOM 4846 C CA . ASN A 1 622 ? 11.027 85.661 40.307 1.00 11.42 622 ASN A CA 1
ATOM 4847 C C . ASN A 1 622 ? 11.320 86.424 39.015 1.00 12.23 622 ASN A C 1
ATOM 4848 O O . ASN A 1 622 ? 11.009 85.878 37.944 1.00 12.28 622 ASN A O 1
ATOM 4853 N N . ALA A 1 623 ? 11.800 87.658 39.064 1.00 11.35 623 ALA A N 1
ATOM 4854 C CA . ALA A 1 623 ? 12.026 88.400 37.814 1.00 12.20 623 ALA A CA 1
ATOM 4855 C C . ALA A 1 623 ? 13.023 87.655 36.927 1.00 12.79 623 ALA A C 1
ATOM 4856 O O . ALA A 1 623 ? 13.957 87.047 37.437 1.00 12.92 623 ALA A O 1
ATOM 4858 N N . GLN A 1 624 ? 12.807 87.743 35.618 1.00 12.05 624 GLN A N 1
ATOM 4859 C CA . GLN A 1 624 ? 13.650 87.060 34.642 1.00 11.88 624 GLN A CA 1
ATOM 4860 C C . GLN A 1 624 ? 14.750 87.940 34.083 1.00 12.33 624 GLN A C 1
ATOM 4861 O O . GLN A 1 624 ? 14.561 89.116 33.764 1.00 12.81 624 GLN A O 1
ATOM 4867 N N . GLY A 1 625 ? 15.943 87.339 33.986 1.00 12.71 625 GLY A N 1
ATOM 4868 C CA . GLY A 1 625 ? 17.047 88.203 33.527 1.00 14.36 625 GLY A CA 1
ATOM 4869 C C . GLY A 1 625 ? 18.338 87.923 34.265 1.00 13.13 625 GLY A C 1
ATOM 4870 O O . GLY A 1 625 ? 18.486 86.862 34.857 1.00 13.74 625 GLY A O 1
ATOM 4871 N N . PRO A 1 626 ? 19.260 88.857 34.159 1.00 14.11 626 PRO A N 1
ATOM 4872 C CA . PRO A 1 626 ? 19.073 90.130 33.507 1.00 15.24 626 PRO A CA 1
ATOM 4873 C C . PRO A 1 626 ? 19.176 90.062 31.998 1.00 15.29 626 PRO A C 1
ATOM 4874 O O . PRO A 1 626 ? 19.632 89.062 31.431 1.00 15.21 626 PRO A O 1
ATOM 4878 N N . LEU A 1 627 ? 18.698 91.119 31.328 1.00 14.14 627 LEU A N 1
ATOM 4879 C CA . LEU A 1 627 ? 18.841 91.147 29.869 1.00 13.28 627 LEU A CA 1
ATOM 4880 C C . LEU A 1 627 ? 20.260 91.620 29.565 1.00 13.96 627 LEU A C 1
ATOM 4881 O O . LEU A 1 627 ? 20.912 92.223 30.421 1.00 14.75 627 LEU A O 1
ATOM 4886 N N . LEU A 1 628 ? 20.710 91.390 28.350 1.00 12.34 628 LEU A N 1
ATOM 4887 C CA . LEU A 1 628 ? 22.028 91.820 27.886 1.00 13.09 628 LEU A CA 1
ATOM 4888 C C . LEU A 1 628 ? 21.887 93.020 26.958 1.00 14.82 628 LEU A C 1
ATOM 4889 O O . LEU A 1 628 ? 20.802 93.213 26.391 1.00 14.13 628 LEU A O 1
ATOM 4894 N N . ALA A 1 629 ? 22.989 93.730 26.680 1.00 15.72 629 ALA A N 1
ATOM 4895 C CA . ALA A 1 629 ? 22.816 94.889 25.784 1.00 16.41 629 ALA A CA 1
ATOM 4896 C C . ALA A 1 629 ? 23.941 95.131 24.807 1.00 16.45 629 ALA A C 1
ATOM 4897 O O . ALA A 1 629 ? 24.516 96.229 24.717 1.00 16.36 629 ALA A O 1
ATOM 4899 N N . PRO A 1 630 ? 24.194 94.189 23.925 1.00 16.91 630 PRO A N 1
ATOM 4900 C CA . PRO A 1 630 ? 25.148 94.320 22.835 1.00 18.32 630 PRO A CA 1
ATOM 4901 C C . PRO A 1 630 ? 24.711 95.435 21.890 1.00 19.54 630 PRO A C 1
ATOM 4902 O O . PRO A 1 630 ? 25.556 96.080 21.274 1.00 21.63 630 PRO A O 1
ATOM 4906 N N . ASN A 1 631 ? 23.402 95.635 21.744 1.00 18.77 631 ASN A N 1
ATOM 4907 C CA . ASN A 1 631 ? 22.855 96.684 20.897 1.00 18.14 631 ASN A CA 1
ATOM 4908 C C . ASN A 1 631 ? 22.267 97.830 21.713 1.00 17.57 631 ASN A C 1
ATOM 4909 O O . ASN A 1 631 ? 21.243 98.410 21.338 1.00 17.83 631 ASN A O 1
ATOM 4914 N N . TYR A 1 632 ? 22.886 98.178 22.831 1.00 16.95 632 TYR A N 1
ATOM 4915 C CA . TYR A 1 632 ? 22.453 99.274 23.712 1.00 18.45 632 TYR A CA 1
ATOM 4916 C C . TYR A 1 632 ? 22.146 100.494 22.862 1.00 19.34 632 TYR A C 1
ATOM 4917 O O . TYR A 1 632 ? 22.925 100.716 21.928 1.00 18.99 632 TYR A O 1
ATOM 4926 N N . PRO A 1 633 ? 21.069 101.205 23.107 1.00 19.33 633 PRO A N 1
ATOM 4927 C CA . PRO A 1 633 ? 20.131 101.105 24.181 1.00 18.29 633 PRO A CA 1
ATOM 4928 C C . PRO A 1 633 ? 19.022 100.068 24.116 1.00 16.82 633 PRO A C 1
ATOM 4929 O O . PRO A 1 633 ? 18.084 100.148 24.917 1.00 16.21 633 PRO A O 1
ATOM 4933 N N . ASP A 1 634 ? 19.148 99.138 23.177 1.00 16.56 634 ASP A N 1
ATOM 4934 C CA . ASP A 1 634 ? 18.248 98.000 23.099 1.00 16.39 634 ASP A CA 1
ATOM 4935 C C . ASP A 1 634 ? 18.836 96.856 23.941 1.00 15.80 634 ASP A C 1
ATOM 4936 O O . ASP A 1 634 ? 20.057 96.687 24.041 1.00 15.70 634 ASP A O 1
ATOM 4941 N N . TRP A 1 635 ? 17.938 96.166 24.637 1.00 14.40 635 TRP A N 1
ATOM 4942 C CA . TRP A 1 635 ? 18.326 95.056 25.506 1.00 15.13 635 TRP A CA 1
ATOM 4943 C C . TRP A 1 635 ? 17.601 93.781 25.086 1.00 13.62 635 TRP A C 1
ATOM 4944 O O . TRP A 1 635 ? 16.480 93.871 24.590 1.00 13.31 635 TRP A O 1
ATOM 4955 N N . PHE A 1 636 ? 18.188 92.610 25.335 1.00 12.72 636 PHE A N 1
ATOM 4956 C CA . PHE A 1 636 ? 17.495 91.374 24.961 1.00 12.03 636 PHE A CA 1
ATOM 4957 C C . PHE A 1 636 ? 18.004 90.219 25.828 1.00 12.27 636 PHE A C 1
ATOM 4958 O O . PHE A 1 636 ? 19.120 90.258 26.342 1.00 13.05 636 PHE A O 1
ATOM 4966 N N . TYR A 1 637 ? 17.198 89.174 25.916 1.00 12.37 637 TYR A N 1
ATOM 4967 C CA . TYR A 1 637 ? 17.662 87.878 26.431 1.00 12.55 637 TYR A CA 1
ATOM 4968 C C . TYR A 1 637 ? 16.620 86.861 25.982 1.00 12.49 637 TYR A C 1
ATOM 4969 O O . TYR A 1 637 ? 15.825 87.167 25.083 1.00 12.13 637 TYR A O 1
ATOM 4978 N N . VAL A 1 638 ? 16.797 85.593 26.344 1.00 12.28 638 VAL A N 1
ATOM 4979 C CA . VAL A 1 638 ? 15.980 84.509 25.819 1.00 11.52 638 VAL A CA 1
ATOM 4980 C C . VAL A 1 638 ? 15.402 83.723 26.993 1.00 11.88 638 VAL A C 1
ATOM 4981 O O . VAL A 1 638 ? 16.107 83.386 27.946 1.00 12.69 638 VAL A O 1
ATOM 4985 N N . PHE A 1 639 ? 14.070 83.587 26.960 1.00 12.26 639 PHE A N 1
ATOM 4986 C CA . PHE A 1 639 ? 13.355 83.002 28.077 1.00 10.16 639 PHE A CA 1
ATOM 4987 C C . PHE A 1 639 ? 12.393 81.901 27.662 1.00 11.38 639 PHE A C 1
ATOM 4988 O O . PHE A 1 639 ? 11.754 81.985 26.616 1.00 11.81 639 PHE A O 1
ATOM 4996 N N . SER A 1 640 ? 12.247 80.930 28.566 1.00 10.15 640 SER A N 1
ATOM 4997 C CA . SER A 1 640 ? 11.303 79.838 28.328 1.00 11.29 640 SER A CA 1
ATOM 4998 C C . SER A 1 640 ? 9.937 80.260 28.842 1.00 10.97 640 SER A C 1
ATOM 4999 O O . SER A 1 640 ? 9.784 80.672 29.996 1.00 12.29 640 SER A O 1
ATOM 5002 N N . VAL A 1 641 ? 8.926 80.234 27.984 1.00 9.00 641 VAL A N 1
ATOM 5003 C CA . VAL A 1 641 ? 7.551 80.624 28.328 1.00 11.12 641 VAL A CA 1
ATOM 5004 C C . VAL A 1 641 ? 6.628 79.590 27.712 1.00 10.72 641 VAL A C 1
ATOM 5005 O O . VAL A 1 641 ? 7.029 78.852 26.813 1.00 10.28 641 VAL A O 1
ATOM 5009 N N . PRO A 1 642 ? 5.415 79.421 28.204 1.00 11.14 642 PRO A N 1
ATOM 5010 C CA . PRO A 1 642 ? 4.460 78.480 27.644 1.00 11.69 642 PRO A CA 1
ATOM 5011 C C . PRO A 1 642 ? 4.178 78.815 26.184 1.00 11.34 642 PRO A C 1
ATOM 5012 O O . PRO A 1 642 ? 3.985 80.000 25.871 1.00 12.20 642 PRO A O 1
ATOM 5016 N N . ALA A 1 643 ? 4.196 77.830 25.306 1.00 11.20 643 ALA A N 1
ATOM 5017 C CA . ALA A 1 643 ? 3.958 78.004 23.877 1.00 12.40 643 ALA A CA 1
ATOM 5018 C C . ALA A 1 643 ? 2.482 78.255 23.563 1.00 13.56 643 ALA A C 1
ATOM 5019 O O . ALA A 1 643 ? 1.598 77.684 24.196 1.00 14.49 643 ALA A O 1
ATOM 5021 N N . GLY A 1 644 ? 2.233 79.113 22.590 1.00 14.05 644 GLY A N 1
ATOM 5022 C CA . GLY A 1 644 ? 0.891 79.425 22.123 1.00 14.72 644 GLY A CA 1
ATOM 5023 C C . GLY A 1 644 ? -0.017 80.091 23.135 1.00 15.81 644 GLY A C 1
ATOM 5024 O O . GLY A 1 644 ? -1.229 79.820 23.159 1.00 17.72 644 GLY A O 1
ATOM 5025 N N . LYS A 1 645 ? 0.532 80.905 24.019 1.00 14.72 645 LYS A N 1
ATOM 5026 C CA . LYS A 1 645 ? -0.228 81.561 25.065 1.00 14.45 645 LYS A CA 1
ATOM 5027 C C . LYS A 1 645 ? -0.123 83.075 24.968 1.00 16.37 645 LYS A C 1
ATOM 5028 O O . LYS A 1 645 ? 0.926 83.611 24.605 1.00 16.59 645 LYS A O 1
ATOM 5034 N N . THR A 1 646 ? -1.213 83.745 25.372 1.00 14.56 646 THR A N 1
ATOM 5035 C CA . THR A 1 646 ? -1.196 85.197 25.414 1.00 14.54 646 THR A CA 1
ATOM 5036 C C . THR A 1 646 ? -0.754 85.633 26.809 1.00 13.95 646 THR A C 1
ATOM 5037 O O . THR A 1 646 ? -1.289 85.167 27.821 1.00 15.81 646 THR A O 1
ATOM 5041 N N . ILE A 1 647 ? 0.293 86.445 26.874 1.00 12.39 647 ILE A N 1
ATOM 5042 C CA . ILE A 1 647 ? 0.913 86.847 28.119 1.00 12.23 647 ILE A CA 1
ATOM 5043 C C . ILE A 1 647 ? 0.974 88.370 28.232 1.00 13.51 647 ILE A C 1
ATOM 5044 O O . ILE A 1 647 ? 0.906 89.075 27.217 1.00 14.12 647 ILE A O 1
ATOM 5049 N N . GLN A 1 648 ? 1.132 88.823 29.466 1.00 12.47 648 GLN A N 1
ATOM 5050 C CA . GLN A 1 648 ? 1.294 90.246 29.745 1.00 12.78 648 GLN A CA 1
ATOM 5051 C C . GLN A 1 648 ? 2.617 90.432 30.488 1.00 14.06 648 GLN A C 1
ATOM 5052 O O . GLN A 1 648 ? 2.979 89.604 31.323 1.00 15.29 648 GLN A O 1
ATOM 5058 N N . PHE A 1 649 ? 3.355 91.473 30.115 1.00 13.13 649 PHE A N 1
ATOM 5059 C CA . PHE A 1 649 ? 4.681 91.653 30.702 1.00 13.07 649 PHE A CA 1
ATOM 5060 C C . PHE A 1 649 ? 5.120 93.110 30.613 1.00 14.25 649 PHE A C 1
ATOM 5061 O O . PHE A 1 649 ? 4.599 93.950 29.873 1.00 14.12 649 PHE A O 1
ATOM 5069 N N . LYS A 1 650 ? 6.080 93.429 31.469 1.00 13.94 650 LYS A N 1
ATOM 5070 C CA . LYS A 1 650 ? 6.782 94.702 31.441 1.00 13.83 650 LYS A CA 1
ATOM 5071 C C . LYS A 1 650 ? 8.257 94.453 31.794 1.00 14.85 650 LYS A C 1
ATOM 5072 O O . LYS A 1 650 ? 8.619 93.410 32.342 1.00 13.63 650 LYS A O 1
ATOM 5078 N N . PHE A 1 651 ? 9.074 95.448 31.482 1.00 13.81 651 PHE A N 1
ATOM 5079 C CA . PHE A 1 651 ? 10.486 95.438 31.822 1.00 14.64 651 PHE A CA 1
ATOM 5080 C C . PHE A 1 651 ? 10.717 96.488 32.909 1.00 15.71 651 PHE A C 1
ATOM 5081 O O . PHE A 1 651 ? 9.919 97.417 33.080 1.00 16.55 651 PHE A O 1
ATOM 5089 N N . PHE A 1 652 ? 11.787 96.301 33.669 1.00 15.15 652 PHE A N 1
ATOM 5090 C CA . PHE A 1 652 ? 12.143 97.281 34.689 1.00 14.72 652 PHE A CA 1
ATOM 5091 C C . PHE A 1 652 ? 13.663 97.351 3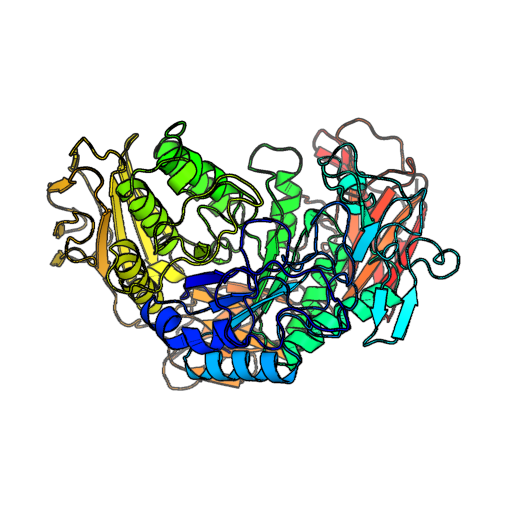4.778 1.00 16.31 652 PHE A C 1
ATOM 5092 O O . PHE A 1 652 ? 14.370 96.393 34.458 1.00 14.92 652 PHE A O 1
ATOM 5100 N N . ILE A 1 653 ? 14.145 98.512 35.207 1.00 15.50 653 ILE A N 1
ATOM 5101 C CA . ILE A 1 653 ? 15.577 98.658 35.440 1.00 16.17 653 ILE A CA 1
ATOM 5102 C C . ILE A 1 653 ? 15.819 98.440 36.937 1.00 18.24 653 ILE A C 1
ATOM 5103 O O . ILE A 1 653 ? 15.106 99.027 37.762 1.00 18.71 653 ILE A O 1
ATOM 5108 N N . LYS A 1 654 ? 16.797 97.608 37.250 1.00 17.77 654 LYS A N 1
ATOM 5109 C CA . LYS A 1 654 ? 17.166 97.411 38.650 1.00 18.38 654 LYS A CA 1
ATOM 5110 C C . LYS A 1 654 ? 18.496 98.184 38.756 1.00 17.57 654 LYS A C 1
ATOM 5111 O O . LYS A 1 654 ? 19.470 97.760 38.146 1.00 18.40 654 LYS A O 1
ATOM 5117 N N . ARG A 1 655 ? 18.446 99.384 39.326 1.00 19.51 655 ARG A N 1
ATOM 5118 C CA . ARG A 1 655 ? 19.666 100.193 39.401 1.00 21.37 655 ARG A CA 1
ATOM 5119 C C . ARG A 1 655 ? 20.721 99.486 40.236 1.00 23.40 655 ARG A C 1
ATOM 5120 O O . ARG A 1 655 ? 20.406 98.604 41.036 1.00 22.26 655 ARG A O 1
ATOM 5128 N N . ALA A 1 656 ? 21.974 99.927 40.125 1.00 24.74 656 ALA A N 1
ATOM 5129 C CA . ALA A 1 656 ? 23.075 99.358 40.888 1.00 27.52 656 ALA A CA 1
ATOM 5130 C C . ALA A 1 656 ? 22.818 99.427 42.391 1.00 28.39 656 ALA A C 1
ATOM 5131 O O . ALA A 1 656 ? 23.273 98.542 43.116 1.00 30.69 656 ALA A O 1
ATOM 5133 N N . ASP A 1 657 ? 22.097 100.429 42.870 1.00 30.15 657 ASP A N 1
ATOM 5134 C CA . ASP A 1 657 ? 21.783 100.581 44.281 1.00 30.60 657 ASP A CA 1
ATOM 5135 C C . ASP A 1 657 ? 20.547 99.808 44.722 1.00 30.90 657 ASP A C 1
ATOM 5136 O O . ASP A 1 657 ? 20.082 100.002 45.851 1.00 30.46 657 ASP A O 1
ATOM 5141 N N . GLY A 1 658 ? 19.931 99.017 43.841 1.00 29.42 658 GLY A N 1
ATOM 5142 C CA . GLY A 1 658 ? 18.767 98.233 44.206 1.00 28.54 658 GLY A CA 1
ATOM 5143 C C . GLY A 1 658 ? 17.440 98.883 43.864 1.00 27.47 658 GLY A C 1
ATOM 5144 O O . GLY A 1 658 ? 16.408 98.209 43.913 1.00 29.09 658 GLY A O 1
ATOM 5145 N N . THR A 1 659 ? 17.429 100.160 43.513 1.00 25.50 659 THR A N 1
ATOM 5146 C CA . THR A 1 659 ? 16.223 100.877 43.145 1.00 26.44 659 THR A CA 1
ATOM 5147 C C . THR A 1 659 ? 15.564 100.238 41.919 1.00 24.56 659 THR A C 1
ATOM 5148 O O . THR A 1 659 ? 16.293 99.773 41.043 1.00 26.50 659 THR A O 1
ATOM 5152 N N . ILE A 1 660 ? 14.242 100.279 41.848 1.00 22.85 660 ILE A N 1
ATOM 5153 C CA . ILE A 1 660 ? 13.504 99.739 40.721 1.00 24.28 660 ILE A CA 1
ATOM 5154 C C . ILE A 1 660 ? 12.826 100.828 39.898 1.00 24.29 660 ILE A C 1
ATOM 5155 O O . ILE A 1 660 ? 12.079 101.649 40.444 1.00 25.65 660 ILE A O 1
ATOM 5160 N N . GLN A 1 661 ? 13.051 100.848 38.591 1.00 21.84 661 GLN A N 1
ATOM 5161 C CA . GLN A 1 661 ? 12.396 101.801 37.707 1.00 20.33 661 GLN A CA 1
ATOM 5162 C C . GLN A 1 661 ? 11.628 101.019 36.636 1.00 20.12 661 GLN A C 1
ATOM 5163 O O . GLN A 1 661 ? 12.195 100.461 35.696 1.00 19.03 661 GLN A O 1
ATOM 5169 N N . TRP A 1 662 ? 10.308 100.961 36.802 1.00 20.31 662 TRP A N 1
ATOM 5170 C CA . TRP A 1 662 ? 9.467 100.257 35.849 1.00 18.82 662 TRP A CA 1
ATOM 5171 C C . TRP A 1 662 ? 9.303 101.018 34.537 1.00 20.20 662 TRP A C 1
ATOM 5172 O O . TRP A 1 662 ? 9.320 102.256 34.528 1.00 19.57 662 TRP A O 1
ATOM 5183 N N . GLU A 1 663 ? 9.003 100.278 33.470 1.00 18.75 663 GLU A N 1
ATOM 5184 C CA . GLU A 1 663 ? 8.476 100.913 32.275 1.00 18.52 663 GLU A CA 1
ATOM 5185 C C . GLU A 1 663 ? 7.143 101.563 32.692 1.00 18.51 663 GLU A C 1
ATOM 5186 O O . GLU A 1 663 ? 6.459 101.014 33.558 1.00 18.11 663 GLU A O 1
ATOM 5192 N N . ASN A 1 664 ? 6.778 102.637 32.018 1.00 18.88 664 ASN A N 1
ATOM 5193 C CA . ASN A 1 664 ? 5.491 103.253 32.353 1.00 19.57 664 ASN A CA 1
ATOM 5194 C C . ASN A 1 664 ? 4.409 102.650 31.464 1.00 20.60 664 ASN A C 1
ATOM 5195 O O . ASN A 1 664 ? 4.675 101.719 30.700 1.00 20.38 664 ASN A O 1
ATOM 5200 N N . GLY A 1 665 ? 3.195 103.174 31.597 1.00 21.24 665 GLY A N 1
ATOM 5201 C CA . GLY A 1 665 ? 2.064 102.761 30.799 1.00 21.37 665 GLY A CA 1
ATOM 5202 C C . GLY A 1 665 ? 1.498 101.386 31.090 1.00 20.87 665 GLY A C 1
ATOM 5203 O O . GLY A 1 665 ? 1.736 100.763 32.124 1.00 21.73 665 GLY A O 1
ATOM 5204 N N . SER A 1 666 ? 0.725 100.881 30.127 1.00 18.96 666 SER A N 1
ATOM 5205 C CA . SER A 1 666 ? 0.058 99.602 30.256 1.00 17.81 666 SER A CA 1
ATOM 5206 C C . SER A 1 666 ? 0.999 98.436 29.921 1.00 17.06 666 SER A C 1
ATOM 5207 O O . SER A 1 666 ? 1.997 98.569 29.218 1.00 16.99 666 SER A O 1
ATOM 5210 N N . ASN A 1 667 ? 0.598 97.275 30.426 1.00 15.23 667 ASN A N 1
ATOM 5211 C CA . ASN A 1 667 ? 1.400 96.083 30.155 1.00 16.56 667 ASN A CA 1
ATOM 5212 C C . ASN A 1 667 ? 1.485 95.797 28.659 1.00 16.25 667 ASN A C 1
ATOM 5213 O O . ASN A 1 667 ? 0.545 96.069 27.900 1.00 15.75 667 ASN A O 1
ATOM 5218 N N . HIS A 1 668 ? 2.616 95.210 28.268 1.00 14.46 668 HIS A N 1
ATOM 5219 C CA . HIS A 1 668 ? 2.809 94.783 26.894 1.00 14.95 668 HIS A CA 1
ATOM 5220 C C . HIS A 1 668 ? 2.046 93.453 26.797 1.00 15.85 668 HIS A C 1
ATOM 5221 O O . HIS A 1 668 ? 1.973 92.711 27.790 1.00 16.42 668 HIS A O 1
ATOM 5228 N N . VAL A 1 669 ? 1.355 93.248 25.688 1.00 15.02 669 VAL A N 1
ATOM 5229 C CA . VAL A 1 669 ? 0.597 92.024 25.467 1.00 16.15 669 VAL A CA 1
ATOM 5230 C C . VAL A 1 669 ? 1.117 91.325 24.221 1.00 15.02 669 VAL A C 1
ATOM 5231 O O . VAL A 1 669 ? 1.314 91.976 23.192 1.00 16.68 669 VAL A O 1
ATOM 5235 N N . ALA A 1 670 ? 1.355 90.014 24.286 1.00 15.08 670 ALA A N 1
ATOM 5236 C CA . ALA A 1 670 ? 1.828 89.277 23.119 1.00 14.60 670 ALA A CA 1
ATOM 5237 C C . ALA A 1 670 ? 1.381 87.818 23.221 1.00 15.25 670 ALA A C 1
ATOM 5238 O O . ALA A 1 670 ? 1.144 87.300 24.312 1.00 15.16 670 ALA A O 1
ATOM 5240 N N . THR A 1 671 ? 1.348 87.156 22.076 1.00 15.75 671 THR A N 1
ATOM 5241 C CA . THR A 1 671 ? 1.068 85.720 22.045 1.00 15.88 671 THR A CA 1
ATOM 5242 C C . THR A 1 671 ? 2.371 85.008 21.700 1.00 15.79 671 THR A C 1
ATOM 5243 O O . THR A 1 671 ? 3.054 85.352 20.732 1.00 16.61 671 THR A O 1
ATOM 5247 N N . THR A 1 672 ? 2.730 84.006 22.506 1.00 14.07 672 THR A N 1
ATOM 5248 C CA . THR A 1 672 ? 3.974 83.282 22.258 1.00 14.93 672 THR A CA 1
ATOM 5249 C C . THR A 1 672 ? 3.840 82.315 21.098 1.00 15.51 672 THR A C 1
ATOM 5250 O O . THR A 1 672 ? 2.761 81.824 20.771 1.00 13.99 672 THR A O 1
ATOM 5254 N N . PRO A 1 673 ? 4.972 82.011 20.473 1.00 16.93 673 PRO A N 1
ATOM 5255 C CA . PRO A 1 673 ? 5.050 81.094 19.353 1.00 18.82 673 PRO A CA 1
ATOM 5256 C C . PRO A 1 673 ? 4.553 79.707 19.714 1.00 17.65 673 PRO A C 1
ATOM 5257 O O . PRO A 1 673 ? 4.622 79.320 20.891 1.00 17.00 673 PRO A O 1
ATOM 5261 N N . THR A 1 674 ? 4.126 78.916 18.732 1.00 17.22 674 THR A N 1
ATOM 5262 C CA . THR A 1 674 ? 3.708 77.547 19.012 1.00 18.45 674 THR A CA 1
ATOM 5263 C C . THR A 1 674 ? 4.838 76.549 18.799 1.00 20.06 674 THR A C 1
ATOM 5264 O O . THR A 1 674 ? 4.768 75.419 19.279 1.00 23.24 674 THR A O 1
ATOM 5268 N N . GLY A 1 675 ? 5.877 76.964 18.084 1.00 19.31 675 GLY A N 1
ATOM 5269 C CA . GLY A 1 675 ? 6.997 76.080 17.798 1.00 18.57 675 GLY A CA 1
ATOM 5270 C C . GLY A 1 675 ? 8.069 76.152 18.886 1.00 18.73 675 GLY A C 1
ATOM 5271 O O . GLY A 1 675 ? 7.835 76.700 19.959 1.00 17.46 675 GLY A O 1
ATOM 5272 N N . ALA A 1 676 ? 9.248 75.605 18.578 1.00 14.95 676 ALA A N 1
ATOM 5273 C CA . ALA A 1 676 ? 10.338 75.575 19.548 1.00 13.78 676 ALA A CA 1
ATOM 5274 C C . ALA A 1 676 ? 10.814 76.958 19.956 1.00 13.73 676 ALA A C 1
ATOM 5275 O O . ALA A 1 676 ? 11.423 77.112 21.025 1.00 13.00 676 ALA A O 1
ATOM 5277 N N . THR A 1 677 ? 10.815 77.910 19.023 1.00 13.49 677 THR A N 1
ATOM 5278 C CA . THR A 1 677 ? 11.392 79.217 19.293 1.00 12.48 677 THR A CA 1
ATOM 5279 C C . THR A 1 677 ? 10.548 80.331 18.677 1.00 13.02 677 THR A C 1
ATOM 5280 O O . THR A 1 677 ? 9.674 80.101 17.842 1.00 14.00 677 THR A O 1
ATOM 5284 N N . GLY A 1 678 ? 10.912 81.550 19.058 1.00 13.73 678 GLY A N 1
ATOM 5285 C CA . GLY A 1 678 ? 10.292 82.729 18.449 1.00 13.18 678 GLY A CA 1
ATOM 5286 C C . GLY A 1 678 ? 10.883 83.999 19.045 1.00 13.07 678 GLY A C 1
ATOM 5287 O O . GLY A 1 678 ? 11.770 83.975 19.893 1.00 13.34 678 GLY A O 1
ATOM 5288 N N . ASN A 1 679 ? 10.328 85.133 18.622 1.00 13.05 679 ASN A N 1
ATOM 5289 C CA . ASN A 1 679 ? 10.781 86.438 19.047 1.00 12.81 679 ASN A CA 1
ATOM 5290 C C . ASN A 1 679 ? 9.618 87.355 19.426 1.00 13.80 679 ASN A C 1
ATOM 5291 O O . ASN A 1 679 ? 8.621 87.365 18.710 1.00 14.57 679 ASN A O 1
ATOM 5296 N N . ILE A 1 680 ? 9.808 88.099 20.493 1.00 13.34 680 ILE A N 1
ATOM 5297 C CA . ILE A 1 680 ? 8.835 89.085 20.950 1.00 14.11 680 ILE A CA 1
ATOM 5298 C C . ILE A 1 680 ? 9.650 90.367 21.117 1.00 15.36 680 ILE A C 1
ATOM 5299 O O . ILE A 1 680 ? 10.585 90.401 21.924 1.00 14.27 680 ILE A O 1
ATOM 5304 N N . THR A 1 681 ? 9.335 91.377 20.315 1.00 14.14 681 THR A N 1
ATOM 5305 C CA . THR A 1 681 ? 10.130 92.611 20.345 1.00 14.38 681 THR A CA 1
ATOM 5306 C C . THR A 1 681 ? 9.200 93.786 20.600 1.00 14.34 681 THR A C 1
ATOM 5307 O O . THR A 1 681 ? 8.172 93.894 19.925 1.00 16.80 681 THR A O 1
ATOM 5311 N N . VAL A 1 682 ? 9.518 94.618 21.587 1.00 15.24 682 VAL A N 1
ATOM 5312 C CA . VAL A 1 682 ? 8.674 95.764 21.922 1.00 15.65 682 VAL A CA 1
ATOM 5313 C C . VAL A 1 682 ? 9.565 96.982 22.166 1.00 16.25 682 VAL A C 1
ATOM 5314 O O . VAL A 1 682 ? 10.781 96.836 22.230 1.00 15.27 682 VAL A O 1
ATOM 5318 N N . THR A 1 683 ? 8.972 98.163 22.296 1.00 16.23 683 THR A N 1
ATOM 5319 C CA . THR A 1 683 ? 9.738 99.373 22.586 1.00 16.12 683 THR A CA 1
ATOM 5320 C C . THR A 1 683 ? 9.443 99.815 24.017 1.00 15.91 683 THR A C 1
ATOM 5321 O O . THR A 1 683 ? 8.289 99.755 24.449 1.00 16.31 683 THR A O 1
ATOM 5325 N N . TRP A 1 684 ? 10.486 100.200 24.743 1.00 14.67 684 TRP A N 1
ATOM 5326 C CA . TRP A 1 684 ? 10.314 100.636 26.129 1.00 15.28 684 TRP A CA 1
ATOM 5327 C C . TRP A 1 684 ? 9.302 101.779 26.204 1.00 17.81 684 TRP A C 1
ATOM 5328 O O . TRP A 1 684 ? 9.448 102.748 25.448 1.00 18.09 684 TRP A O 1
ATOM 5339 N N . GLN A 1 685 ? 8.336 101.685 27.104 1.00 17.76 685 GLN A N 1
ATOM 5340 C CA . GLN A 1 685 ? 7.323 102.727 27.281 1.00 18.87 685 GLN A CA 1
ATOM 5341 C C . GLN A 1 685 ? 7.757 103.759 28.306 1.00 19.38 685 GLN A C 1
ATOM 5342 O O . GLN A 1 685 ? 7.964 103.451 29.482 1.00 18.67 685 GLN A O 1
ATOM 5348 N N . ASN A 1 686 ? 7.963 104.999 27.849 1.00 21.29 686 ASN A N 1
ATOM 5349 C CA . ASN A 1 686 ? 8.467 106.056 28.709 1.00 21.53 686 ASN A CA 1
ATOM 5350 C C . AS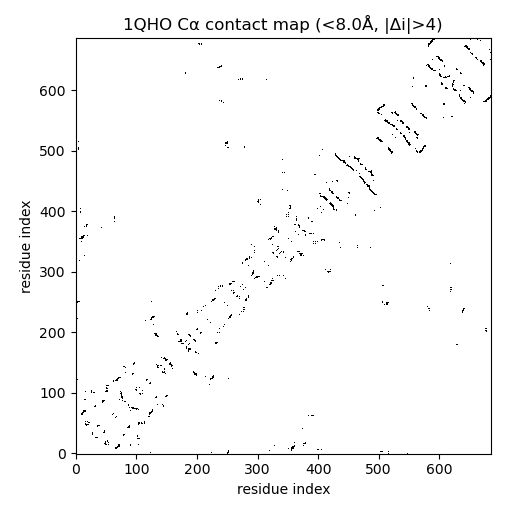N A 1 686 ? 7.365 106.808 29.463 1.00 22.88 686 ASN A C 1
ATOM 5351 O O . ASN A 1 686 ? 6.211 106.727 29.009 1.00 22.92 686 ASN A O 1
#

Sequence (686 aa):
SSSASVKGDVIYQIIIDRFYDGDTTNNNPAKSYGLYDPTKSKWKMYWGGDLEGVRQKLPYLKQLGVTTIWLSPVLDNLDTLAGTDNTGYHGYWTRDFKQIEEHFGNWTTFDTLVNDAHQNGIKVIVDFVPNHSTPFKANDSTFAEGGALYNNGTYMGNYFDDATKGYFHHNGDISNWDDRYEAQWKNFTDPAGFSLADLSQENGTIAQYLTDAAVQLVAHGADGLRIDAVKHFNSGFSKSLADKLYQKKDIFLVGEWYGDDPGTANHLEKVRYANNSGVNVLDFDLNTVIRNVFGTFTQTMYDLNNMVNQTGNEYKYKENLITFIDNHDMSRFLSVNSNKANLHQALAFILTSRGTPSIYYGTEQYMAGGNDPYNRGMMPAFDTTTTAFKEVSTLAGLRRNNAAIQYGTTTQRWINNDVYIYERKFFNDVVLVAINRNTQSSYSISGLQTALPNGSYADYLSGLLGGNGISVSNGSVASFTLAPGAVSVWQYSTSASAPQIGSVAPNMGIPGNVVTIDGKGFGTTQGTVTFGGVTATVKSWTSNRIEVYVPNMAAGLTDVKVTAGGVSSNLYSYNILSGTQTSVVFTVKSAPPTNLGDKIYLTGNIPELGNWSTDTSGAVNNAQGPLLAPNYPDWFYVFSVPAGKTIQFKFFIKRADGTIQWENGSNHVATTPTGATGNITVTWQN

Radius of gyration: 25.28 Å; Cα contacts (8 Å, |Δi|>4): 1792; chains: 1; bounding box: 57×63×72 Å

Foldseek 3Di:
DVQFACLLFAEAEDQQLFEFQQDQVLQADPQQHDQEDCVLPLLQGRPHGALNRLLVCLVLCLLLLGAEYEYFAFAAAFSYAQPDSHGCSRRQAAQELQWGHSSHPTLVSVLVSQVSCVVSNHAYAYAAHLFFHHWADPVDCPRRNQRWHAYVNHTDDHPPPCPPPQQFADDEAQDDCPPQCRLARHWDDDPVDTTTTTGACQRQVSVVSSLVSVVVSVVSNHQEYAYESCSHHFLQSLLLSLQSNLQNASHAAEYEPDDPEPPHPCVQVVLLSCLASLHHYACNNLLVVLCCDLFQVVAFVVVNVVSLVVCVVRHPPQLAHEYENDEQAFWDRCQRPVDVLSLLLSVLCQLQAGHHYYYYPQVQVVDGAGHPPRNSHRNDDSDCPGLSSLSSSLSSVVSNPFLQSSFFDKAFFDDDRFKTWIWGDFPLKIKIKIFGSAQVDKDWDAPGFAPHDFDKFAFSSNCSFDEGIWGDDPRGTHIDIGHHSGMGMGIDHDADCAWEFRDWPSQEYAFFGKIKTFAAQQDADDDFKDWQNHTWAWPHDHRGMTITTHHNDAFAKTWMWGAHPNGIYDTDIHGHAPANKAKEKEKAPDDDDADPQKFKWKAWCGLQQQNPAPDSGSHYSHTHDGWDPPPPVMTIGIHIHHAFAKIWMWMWIQHNVRDIGTQDDGTDIDTHHNGRYYYDYYYGHD

CATH classification: 3.20.20.80 (+3 more: 2.60.40.1180, 2.60.40.10, 2.60.40.10)

InterPro domains:
  IPR002044 Carbohydrate binding module family 20 [PF00686] (615-711)
  IPR002044 Carbohydrate binding module family 20 [PS51166] (609-719)
  IPR002044 Carbohydrate binding module family 20 [SM01065] (614-715)
  IPR002909 IPT domain [PF01833] (532-606)
  IPR006046 Alpha amylase [PR00110] (154-165)
  IPR006046 Alpha amylase [PR00110] (255-266)
  IPR006046 Alpha amylase [PR00110] (352-364)
  IPR006047 Glycosyl hydrolase family 13, catalytic domain [PF00128] (46-404)
  IPR006047 Glycosyl hydrolase family 13, catalytic domain [SM00642] (46-432)
  IPR006048 Alpha-amylase/branching enzyme, C-terminal all beta [PF02806] (447-525)
  IPR013780 Glycosyl hydrolase, all-beta [G3DSA:2.60.40.1180] (435-528)
  IPR013783 Immunoglobulin-like fold [G3DSA:2.60.40.10] (529-610)
  IPR013783 Immunoglobulin-like fold [G3DSA:2.60.40.10] (611-718)
  IPR013784 Carbohydrate-binding-like fold [SSF49452] (611-719)
  IPR014756 Immunoglobulin E-set [SSF81296] (531-607)
  IPR017853 Glycoside hydrolase superfamily [SSF51445] (38-438)
  IPR031319 Alpha-amylase, C-terminal domain [SM00632] (444-527)
  IPR034849 Maltogenic alpha-amylase, CBM20 domain [cd05820] (613-719)

B-factor: mean 17.86, std 10.13, range [7.9, 60.26]

Nearest PDB structures (foldseek):
  1qhp-assembly1_A  TM=1.001E+00  e=0.000E+00  Geobacillus stearothermophilus
  1cgt-assembly1_A  TM=9.591E-01  e=2.024E-93  Niallia circulans
  9cgt-assembly1_A  TM=9.589E-01  e=2.271E-93  Niallia circulans
  5cgt-assembly1_A  TM=9.584E-01  e=3.598E-93  Niallia circulans
  4cgt-assembly1_A  TM=9.594E-01  e=6.349E-90  Niallia circulans

Organism: Geobacillus stearothermophilus (NCBI:txid1422)

Secondary structure (DSSP, 8-state):
-TTS--TT--EEEE-GGGT--S-GGGSS-GGGTT-B-TTS-STTSB----HHHHHHTHHHHHHHT--EEEEPP-EEE-SS-SSTT---TTS-SEEEEEEE-TTT--HHHHHHHHHHHHHTT-EEEEEE-TTEEEEEBTTBTTSTTTT-EEETTEEEE-SSS-TTT--B--S-B-S-TT-HHHHHHSB-EETTTEEEEEB-TTSHHHHHHHHHHHHHHHHTT--EEEETTGGGS-HHHHHHHHHHHHHH---EEEE------TTSTTHHHHHHHHHHSS-EEB-HHHHHHHIIIIIS-SS-HHHHHHHHHHHHHH-TTGGG-EE-S--TTS--HHHH---HHHHHHHHHHHHHSSSEEEEETTGGGT----STTTT-PPP----TTSHHHHHHHHHHHHHHH-HHHHH-EEEEEEE-SSEEEEEEEETTEEEEEEEE--TT--EEE-S-B--SPSEEE--TTTTTTS---EEEETTEEPPEEEPTT-EEEEEE----SS-EEEEEESSEE-TT-EEEEEEE---SS--EEEETTEE--EEEE-SSEEEEEPPS---EEEEEEEEETTEE---EEEEE-SSSEEEEEEEEESPPP--TT-EEEEEESSGGGTTT----SS-SS--B---B-TTTTSEEEEEEEETT-EEEEEEEEE-TTS-EEE--SSPEEEE--SSSEEEEEEE---